Protein AF-A0A660YIK7-F1 (afdb_monomer)

Structure (mmCIF, N/CA/C/O backbone):
data_AF-A0A660YIK7-F1
#
_entry.id   AF-A0A660YIK7-F1
#
loop_
_atom_site.group_PDB
_atom_site.id
_atom_site.type_symbol
_atom_site.label_atom_id
_atom_site.label_alt_id
_atom_site.label_comp_id
_atom_site.label_asym_id
_atom_site.label_entity_id
_atom_site.label_seq_id
_atom_site.pdbx_PDB_ins_code
_atom_site.Cartn_x
_atom_site.Cartn_y
_atom_site.Cartn_z
_atom_site.occupancy
_atom_site.B_iso_or_equiv
_atom_site.auth_seq_id
_atom_site.auth_comp_id
_atom_site.auth_asym_id
_atom_site.auth_atom_id
_atom_site.pdbx_PDB_model_num
ATOM 1 N N . MET A 1 1 ? 63.218 49.943 12.770 1.00 47.41 1 MET A N 1
ATOM 2 C CA . MET A 1 1 ? 61.844 50.131 12.254 1.00 47.41 1 MET A CA 1
ATOM 3 C C . MET A 1 1 ? 61.378 48.861 11.542 1.00 47.41 1 MET A C 1
ATOM 5 O O . MET A 1 1 ? 61.577 48.719 10.347 1.00 47.41 1 MET A O 1
ATOM 9 N N . LYS A 1 2 ? 60.817 47.896 12.281 1.00 47.59 2 LYS A N 1
ATOM 10 C CA . LYS A 1 2 ? 60.154 46.700 11.730 1.00 47.59 2 LYS A CA 1
ATOM 11 C C . LYS A 1 2 ? 58.651 46.887 11.928 1.00 47.59 2 LYS A C 1
ATOM 13 O O . LYS A 1 2 ? 58.078 46.350 12.866 1.00 47.59 2 LYS A O 1
ATOM 18 N N . TYR A 1 3 ? 58.049 47.742 11.106 1.00 42.38 3 TYR A N 1
ATOM 19 C CA . TYR A 1 3 ? 56.615 48.007 11.159 1.00 42.38 3 TYR A CA 1
ATOM 20 C C . TYR A 1 3 ? 55.883 47.091 10.165 1.00 42.38 3 TYR A C 1
ATOM 22 O O . TYR A 1 3 ? 56.062 47.179 8.956 1.00 42.38 3 TYR A O 1
ATOM 30 N N . ASN A 1 4 ? 55.080 46.193 10.737 1.00 53.59 4 ASN A N 1
ATOM 31 C CA . ASN A 1 4 ? 53.777 45.743 10.247 1.00 53.59 4 ASN A CA 1
ATOM 32 C C . ASN A 1 4 ? 53.641 45.037 8.883 1.00 53.59 4 ASN A C 1
ATOM 34 O O . ASN A 1 4 ? 52.763 45.358 8.087 1.00 53.59 4 ASN A O 1
ATOM 38 N N . ARG A 1 5 ? 54.364 43.925 8.684 1.00 48.00 5 ARG A N 1
ATOM 39 C CA . ARG A 1 5 ? 53.920 42.896 7.714 1.00 48.00 5 ARG A CA 1
ATOM 40 C C . ARG A 1 5 ? 52.595 42.224 8.116 1.00 48.00 5 ARG A C 1
ATOM 42 O O . ARG A 1 5 ? 51.839 41.825 7.238 1.00 48.00 5 ARG A O 1
ATOM 49 N N . ASN A 1 6 ? 52.275 42.174 9.412 1.00 52.97 6 ASN A N 1
ATOM 50 C CA . ASN A 1 6 ? 51.033 41.568 9.904 1.00 52.97 6 ASN A CA 1
ATOM 51 C C . ASN A 1 6 ? 49.792 42.417 9.598 1.00 52.97 6 ASN A C 1
ATOM 53 O O . ASN A 1 6 ? 48.740 41.853 9.319 1.00 52.97 6 ASN A O 1
ATOM 57 N N . LEU A 1 7 ? 49.907 43.750 9.569 1.00 58.81 7 LEU A N 1
ATOM 58 C CA . LEU A 1 7 ? 48.767 44.618 9.254 1.00 58.81 7 LEU A CA 1
ATOM 59 C C . LEU A 1 7 ? 48.337 44.475 7.788 1.00 58.81 7 LEU A C 1
ATOM 61 O O . LEU A 1 7 ? 47.150 44.348 7.511 1.00 58.81 7 LEU A O 1
ATOM 65 N N . ASN A 1 8 ? 49.301 44.393 6.865 1.00 59.84 8 ASN A N 1
ATOM 66 C CA . ASN A 1 8 ? 49.016 44.166 5.445 1.00 59.84 8 ASN A CA 1
ATOM 67 C C . ASN A 1 8 ? 48.416 42.777 5.195 1.00 59.84 8 ASN A C 1
ATOM 69 O O . ASN A 1 8 ? 47.557 42.633 4.332 1.00 59.84 8 ASN A O 1
ATOM 73 N N . TYR A 1 9 ? 48.815 41.768 5.976 1.00 59.44 9 TYR A N 1
ATOM 74 C CA . TYR A 1 9 ? 48.239 40.426 5.881 1.00 59.44 9 TYR A CA 1
ATOM 75 C C . TYR A 1 9 ? 46.804 40.382 6.418 1.00 59.44 9 TYR A C 1
ATOM 77 O O . TYR A 1 9 ? 45.925 39.818 5.778 1.00 59.44 9 TYR A O 1
ATOM 85 N N . ILE A 1 10 ? 46.536 41.042 7.549 1.00 59.78 10 ILE A N 1
ATOM 86 C CA . ILE A 1 10 ? 45.187 41.145 8.121 1.00 59.78 10 ILE A CA 1
ATOM 87 C C . ILE A 1 10 ? 44.267 41.921 7.174 1.00 59.78 10 ILE A C 1
ATOM 89 O O . ILE A 1 10 ? 43.141 41.490 6.938 1.00 59.78 10 ILE A O 1
ATOM 93 N N . MET A 1 11 ? 44.748 43.013 6.578 1.00 70.62 11 MET A N 1
ATOM 94 C CA . MET A 1 11 ? 43.965 43.818 5.640 1.00 70.62 11 MET A CA 1
ATOM 95 C C . MET A 1 11 ? 43.697 43.070 4.324 1.00 70.62 11 MET A C 1
ATOM 97 O O . MET A 1 11 ? 42.588 43.143 3.804 1.00 70.62 11 MET A O 1
ATOM 101 N N . LEU A 1 12 ? 44.662 42.285 3.829 1.00 65.88 12 LEU A N 1
ATOM 102 C CA . LEU A 1 12 ? 44.478 41.411 2.667 1.00 65.88 12 LEU A CA 1
ATOM 103 C C . LEU A 1 12 ? 43.476 40.286 2.960 1.00 65.88 12 LEU A C 1
ATOM 105 O O . LEU A 1 12 ? 42.596 40.035 2.146 1.00 65.88 12 LEU A O 1
ATOM 109 N N . VAL A 1 13 ? 43.549 39.658 4.138 1.00 65.50 13 VAL A N 1
ATOM 110 C CA . VAL A 1 13 ? 42.576 38.639 4.563 1.00 65.50 13 VAL A CA 1
ATOM 111 C C . VAL A 1 13 ? 41.176 39.242 4.679 1.00 65.50 13 VAL A C 1
ATOM 113 O O . VAL A 1 13 ? 40.230 38.630 4.202 1.00 65.50 13 VAL A O 1
ATOM 116 N N . HIS A 1 14 ? 41.028 40.454 5.224 1.00 66.38 14 HIS A N 1
ATOM 117 C CA . HIS A 1 14 ? 39.724 41.121 5.316 1.00 66.38 14 HIS A CA 1
ATOM 118 C C . HIS A 1 14 ? 39.187 41.554 3.949 1.00 66.38 14 HIS A C 1
ATOM 120 O O . HIS A 1 14 ? 37.994 41.417 3.712 1.00 66.38 14 HIS A O 1
ATOM 126 N N . LEU A 1 15 ? 40.040 42.016 3.031 1.00 68.00 15 LEU A N 1
ATOM 127 C CA . LEU A 1 15 ? 39.635 42.358 1.663 1.00 68.00 15 LEU A CA 1
ATOM 128 C C . LEU A 1 15 ? 39.242 41.119 0.851 1.00 68.00 15 LEU A C 1
ATOM 130 O O . LEU A 1 15 ? 38.261 41.172 0.116 1.00 68.00 15 LEU A O 1
ATOM 134 N N . VAL A 1 16 ? 39.943 39.995 1.025 1.00 67.19 16 VAL A N 1
ATOM 135 C CA . VAL A 1 16 ? 39.564 38.707 0.423 1.00 67.19 16 VAL A CA 1
ATOM 136 C C . VAL A 1 16 ? 38.262 38.192 1.036 1.00 67.19 16 VAL A C 1
ATOM 138 O O . VAL A 1 16 ? 37.380 37.769 0.298 1.00 67.19 16 VAL A O 1
ATOM 141 N N . LEU A 1 17 ? 38.080 38.292 2.357 1.00 54.78 17 LEU A N 1
ATOM 142 C CA . LEU A 1 17 ? 36.834 37.894 3.018 1.00 54.78 17 LEU A CA 1
ATOM 143 C C . LEU A 1 17 ? 35.654 38.771 2.570 1.00 54.78 17 LEU A C 1
ATOM 145 O O . LEU A 1 17 ? 34.579 38.250 2.300 1.00 54.78 17 LEU A O 1
ATOM 149 N N . LEU A 1 18 ? 35.858 40.085 2.435 1.00 56.94 18 LEU A N 1
ATOM 150 C CA . LEU A 1 18 ? 34.845 41.024 1.952 1.00 56.94 18 LEU A CA 1
ATOM 151 C C . LEU A 1 18 ? 34.518 40.778 0.472 1.00 56.94 18 LEU A C 1
ATOM 153 O O . LEU A 1 18 ? 33.351 40.809 0.103 1.00 56.94 18 LEU A O 1
ATOM 157 N N . ALA A 1 19 ? 35.516 40.471 -0.362 1.00 57.81 19 ALA A N 1
ATOM 158 C CA . ALA A 1 19 ? 35.311 40.082 -1.756 1.00 57.81 19 ALA A CA 1
ATOM 159 C C . ALA A 1 19 ? 34.564 38.744 -1.876 1.00 57.81 19 ALA A C 1
ATOM 161 O O . ALA A 1 19 ? 33.674 38.634 -2.712 1.00 57.81 19 ALA A O 1
ATOM 162 N N . VAL A 1 20 ? 34.841 37.766 -1.004 1.00 57.66 20 VAL A N 1
ATOM 163 C CA . VAL A 1 20 ? 34.076 36.509 -0.913 1.00 57.66 20 VAL A CA 1
ATOM 164 C C . VAL A 1 20 ? 32.634 36.792 -0.479 1.00 57.66 20 VAL A C 1
ATOM 166 O O . VAL A 1 20 ? 31.705 36.361 -1.153 1.00 57.66 20 VAL A O 1
ATOM 169 N N . ILE A 1 21 ? 32.424 37.588 0.574 1.00 56.22 21 ILE A N 1
ATOM 170 C CA . ILE A 1 21 ? 31.087 37.957 1.074 1.00 56.22 21 ILE A CA 1
ATOM 171 C C . ILE A 1 21 ? 30.283 38.717 0.008 1.00 56.22 21 ILE A C 1
ATOM 173 O O . ILE A 1 21 ? 29.110 38.417 -0.196 1.00 56.22 21 ILE A O 1
ATOM 177 N N . LEU A 1 22 ? 30.905 39.654 -0.712 1.00 49.47 22 LEU A N 1
ATOM 178 C CA . LEU A 1 22 ? 30.258 40.416 -1.782 1.00 49.47 22 LEU A CA 1
ATOM 179 C C . LEU A 1 22 ? 30.048 39.581 -3.054 1.00 49.47 22 LEU A C 1
ATOM 181 O O . LEU A 1 22 ? 29.035 39.765 -3.726 1.00 49.47 22 LEU A O 1
ATOM 185 N N . SER A 1 23 ? 30.925 38.613 -3.349 1.00 50.66 23 SER A N 1
ATOM 186 C CA . SER A 1 23 ? 30.714 37.633 -4.427 1.00 50.66 23 SER A CA 1
ATOM 187 C C . SER A 1 23 ? 29.580 36.649 -4.123 1.00 50.66 23 SER A C 1
ATOM 189 O O . SER A 1 23 ? 28.923 36.170 -5.041 1.00 50.66 23 SER A O 1
ATOM 191 N N . CYS A 1 24 ? 29.283 36.417 -2.840 1.00 45.34 24 CYS A N 1
ATOM 192 C CA . CYS A 1 24 ? 28.114 35.659 -2.398 1.00 45.34 24 CYS A CA 1
ATOM 193 C C . CYS A 1 24 ? 26.827 36.504 -2.354 1.00 45.34 24 CYS A C 1
ATOM 195 O O . CYS A 1 24 ? 25.748 35.947 -2.174 1.00 45.34 24 CYS A O 1
ATOM 197 N N . ALA A 1 25 ? 26.909 37.834 -2.488 1.00 48.44 25 ALA A N 1
ATOM 198 C CA . ALA A 1 25 ? 25.785 38.723 -2.197 1.00 48.44 25 ALA A CA 1
ATOM 199 C C . ALA A 1 25 ? 24.921 39.121 -3.405 1.00 48.44 25 ALA A C 1
ATOM 201 O O . ALA A 1 25 ? 23.899 39.763 -3.190 1.00 48.44 25 ALA A O 1
ATOM 202 N N . LYS A 1 26 ? 25.257 38.767 -4.654 1.00 52.22 26 LYS A N 1
ATOM 203 C CA . LYS A 1 26 ? 24.391 39.067 -5.817 1.00 52.22 26 LYS A CA 1
ATOM 204 C C . LYS A 1 26 ? 24.684 38.174 -7.031 1.00 52.22 26 LYS A C 1
ATOM 206 O O . LYS A 1 26 ? 25.294 38.614 -7.991 1.00 52.22 26 LYS A O 1
ATOM 211 N N . TYR A 1 27 ? 24.218 36.931 -6.974 1.00 39.44 27 TYR A N 1
ATOM 212 C CA . TYR A 1 27 ? 23.864 36.047 -8.099 1.00 39.44 27 TYR A CA 1
ATOM 213 C C . TYR A 1 27 ? 22.902 35.018 -7.470 1.00 39.44 27 TYR A C 1
ATOM 215 O O . TYR A 1 27 ? 23.254 34.365 -6.497 1.00 39.44 27 TYR A O 1
ATOM 223 N N . GLY A 1 28 ? 21.610 34.993 -7.798 1.00 46.84 28 GLY A N 1
ATOM 224 C CA . GLY A 1 28 ? 21.151 34.469 -9.079 1.00 46.84 28 GLY A CA 1
ATOM 225 C C . GLY A 1 28 ? 21.366 32.955 -9.095 1.00 46.84 28 GLY A C 1
ATOM 226 O O . GLY A 1 28 ? 22.386 32.516 -9.603 1.00 46.84 28 GLY A O 1
ATOM 227 N N . GLY A 1 29 ? 20.446 32.206 -8.472 1.00 45.66 29 GLY A N 1
ATOM 228 C CA . GLY A 1 29 ? 20.291 30.753 -8.608 1.00 45.66 29 GLY A CA 1
ATOM 229 C C . GLY A 1 29 ? 21.537 29.897 -8.367 1.00 45.66 29 GLY A C 1
ATOM 230 O O . GLY A 1 29 ? 22.209 29.516 -9.314 1.00 45.66 29 GLY A O 1
ATOM 231 N N . LYS A 1 30 ? 21.792 29.517 -7.112 1.00 33.28 30 LYS A N 1
ATOM 232 C CA . LYS A 1 30 ? 22.404 28.223 -6.762 1.00 33.28 30 LYS A CA 1
ATOM 233 C C . LYS A 1 30 ? 21.937 27.830 -5.365 1.00 33.28 30 LYS A C 1
ATOM 235 O O . LYS A 1 30 ? 22.265 28.498 -4.384 1.00 33.28 30 LYS A O 1
ATOM 240 N N . MET A 1 31 ? 21.130 26.772 -5.290 1.00 30.61 31 MET A N 1
ATOM 241 C CA . MET A 1 31 ? 20.656 26.215 -4.029 1.00 30.61 31 MET A CA 1
ATOM 242 C C . MET A 1 31 ? 21.837 25.627 -3.258 1.00 30.61 31 MET A C 1
ATOM 244 O O . MET A 1 31 ? 22.387 24.585 -3.600 1.00 30.61 31 MET A O 1
ATOM 248 N N . TYR A 1 32 ? 22.223 26.302 -2.182 1.00 29.08 32 TYR A N 1
ATOM 249 C CA . TYR A 1 32 ? 22.905 25.635 -1.089 1.00 29.08 32 TYR A CA 1
ATOM 250 C C . TYR A 1 32 ? 21.828 24.885 -0.313 1.00 29.08 32 TYR A C 1
ATOM 252 O O . TYR A 1 32 ? 20.982 25.520 0.319 1.00 29.08 32 TYR A O 1
ATOM 260 N N . TYR A 1 33 ? 21.870 23.554 -0.293 1.00 26.58 33 TYR A N 1
ATOM 261 C CA . TYR A 1 33 ? 21.217 22.822 0.787 1.00 26.58 33 TYR A CA 1
ATOM 262 C C . TYR A 1 33 ? 21.941 23.190 2.082 1.00 26.58 33 TYR A C 1
ATOM 264 O O . TYR A 1 33 ? 22.930 22.575 2.482 1.00 26.58 33 TYR A O 1
ATOM 272 N N . ARG A 1 34 ? 21.473 24.247 2.744 1.00 25.23 34 ARG A N 1
ATOM 273 C CA . ARG A 1 34 ? 21.781 24.481 4.146 1.00 25.23 34 ARG A CA 1
ATOM 274 C C . ARG A 1 34 ? 20.913 23.492 4.911 1.00 25.23 34 ARG A C 1
ATOM 276 O O . ARG A 1 34 ? 19.756 23.773 5.208 1.00 25.23 34 ARG A O 1
ATOM 283 N N . LEU A 1 35 ? 21.464 22.317 5.210 1.00 25.97 35 LEU A N 1
ATOM 284 C CA . LEU A 1 35 ? 20.938 21.474 6.281 1.00 25.97 35 LEU A CA 1
ATOM 285 C C . LEU A 1 35 ? 21.098 22.271 7.577 1.00 25.97 35 LEU A C 1
ATOM 287 O O . LEU A 1 35 ? 22.130 22.221 8.246 1.00 25.97 35 LEU A O 1
ATOM 291 N N . HIS A 1 36 ? 20.100 23.094 7.892 1.00 27.09 36 HIS A N 1
ATOM 292 C CA . HIS A 1 36 ? 19.985 23.653 9.221 1.00 27.09 36 HIS A CA 1
ATOM 293 C C . HIS A 1 36 ? 19.795 22.487 10.189 1.00 27.09 36 HIS A C 1
ATOM 295 O O . HIS A 1 36 ? 18.954 21.613 9.978 1.00 27.09 36 HIS A O 1
ATOM 301 N N . LEU A 1 37 ? 20.578 22.501 11.265 1.00 33.31 37 LEU A N 1
ATOM 302 C CA . LEU A 1 37 ? 20.375 21.654 12.431 1.00 33.31 37 LEU A CA 1
ATOM 303 C C . LEU A 1 37 ? 19.073 22.116 13.115 1.00 33.31 37 LEU A C 1
ATOM 305 O O . LEU A 1 37 ? 19.104 22.877 14.075 1.00 33.31 37 LEU A O 1
ATOM 309 N N . LEU A 1 38 ? 17.918 21.773 12.541 1.00 35.41 38 LEU A N 1
ATOM 310 C CA . LEU A 1 38 ? 16.624 22.300 12.987 1.00 35.41 38 LEU A CA 1
ATOM 311 C C . LEU A 1 38 ? 16.093 21.593 14.242 1.00 35.41 38 LEU A C 1
ATOM 313 O O . LEU A 1 38 ? 15.157 22.098 14.853 1.00 35.41 38 LEU A O 1
ATOM 317 N N . TRP A 1 39 ? 16.667 20.455 14.655 1.00 47.34 39 TRP A N 1
ATOM 318 C CA . TRP A 1 39 ? 16.060 19.631 15.703 1.00 47.34 39 TRP A CA 1
ATOM 319 C C . TRP A 1 39 ? 17.088 18.892 16.566 1.00 47.34 39 TRP A C 1
ATOM 321 O O . TRP A 1 39 ? 18.003 18.248 16.062 1.00 47.34 39 TRP A O 1
ATOM 331 N N . THR A 1 40 ? 16.899 18.958 17.887 1.00 37.09 40 THR A N 1
ATOM 332 C CA . THR A 1 40 ? 17.658 18.212 18.912 1.00 37.09 40 THR A CA 1
ATOM 333 C C . THR A 1 40 ? 16.839 17.080 19.547 1.00 37.09 40 THR A C 1
ATOM 335 O O . THR A 1 40 ? 17.211 16.563 20.599 1.00 37.09 40 THR A O 1
ATOM 338 N N . ARG A 1 41 ? 15.705 16.690 18.945 1.00 43.69 41 ARG A N 1
ATOM 339 C CA . ARG A 1 41 ? 14.832 15.617 19.450 1.00 43.69 41 ARG A CA 1
ATOM 340 C C . ARG A 1 41 ? 14.569 14.568 18.372 1.00 43.69 41 ARG A C 1
ATOM 342 O O . ARG A 1 41 ? 14.387 14.916 17.210 1.00 43.69 41 ARG A O 1
ATOM 349 N N . ASN A 1 42 ? 14.555 13.302 18.787 1.00 50.31 42 ASN A N 1
ATOM 350 C CA . ASN A 1 42 ? 14.179 12.165 17.949 1.00 50.31 42 ASN A CA 1
ATOM 351 C C . ASN A 1 42 ? 12.713 12.308 17.512 1.00 50.31 42 ASN A C 1
ATOM 353 O O . ASN A 1 42 ? 11.847 12.554 18.351 1.00 50.31 42 ASN A O 1
ATOM 357 N N . PHE A 1 43 ? 12.449 12.136 16.220 1.00 56.28 43 PHE A N 1
ATOM 358 C CA . PHE A 1 43 ? 11.112 11.991 15.646 1.00 56.28 43 PHE A CA 1
ATOM 359 C C . PHE A 1 43 ? 10.986 10.574 15.080 1.00 56.28 43 PHE A C 1
ATOM 361 O O . PHE A 1 43 ? 11.943 10.062 14.501 1.00 56.28 43 PHE A O 1
ATOM 368 N N . ASP A 1 44 ? 9.818 9.950 15.235 1.00 52.19 44 ASP A N 1
ATOM 369 C CA . ASP A 1 44 ? 9.611 8.572 14.761 1.00 52.19 44 ASP A CA 1
ATOM 370 C C . ASP A 1 44 ? 8.905 8.522 13.403 1.00 52.19 44 ASP A C 1
ATOM 372 O O . ASP A 1 44 ? 9.157 7.613 12.614 1.00 52.19 44 ASP A O 1
ATOM 376 N N . ILE A 1 45 ? 7.983 9.457 13.128 1.00 56.59 45 ILE A N 1
ATOM 377 C CA . ILE A 1 45 ? 7.119 9.399 11.941 1.00 56.59 45 ILE A CA 1
ATOM 378 C C . ILE A 1 45 ? 6.821 10.811 11.436 1.00 56.59 45 ILE A C 1
ATOM 380 O O . ILE A 1 45 ? 6.241 11.627 12.155 1.00 56.59 45 ILE A O 1
ATOM 384 N N . THR A 1 46 ? 7.162 11.059 10.174 1.00 58.81 46 THR A N 1
ATOM 385 C CA . THR A 1 46 ? 6.679 12.193 9.381 1.00 58.81 46 THR A CA 1
ATOM 386 C C . THR A 1 46 ? 5.716 11.668 8.325 1.00 58.81 46 THR A C 1
ATOM 388 O O . THR A 1 46 ? 6.096 10.794 7.545 1.00 58.81 46 THR A O 1
ATOM 391 N N . GLN A 1 47 ? 4.483 12.167 8.300 1.00 65.25 47 GLN A N 1
ATOM 392 C CA . GLN A 1 47 ? 3.556 11.920 7.194 1.00 65.25 47 GLN A CA 1
ATOM 393 C C . GLN A 1 47 ? 3.439 13.193 6.370 1.00 65.25 47 GLN A C 1
ATOM 395 O O . GLN A 1 47 ? 3.283 14.273 6.935 1.00 65.25 47 GLN A O 1
ATOM 400 N N . ILE A 1 48 ? 3.533 13.040 5.056 1.00 62.91 48 ILE A N 1
ATOM 401 C CA . ILE A 1 48 ? 3.186 14.079 4.096 1.00 62.91 48 ILE A CA 1
ATOM 402 C C . ILE A 1 48 ? 1.743 13.795 3.691 1.00 62.91 48 ILE A C 1
ATOM 404 O O . ILE A 1 48 ? 1.424 12.662 3.317 1.00 62.91 48 ILE A O 1
ATOM 408 N N . ALA A 1 49 ? 0.864 14.769 3.867 1.00 65.75 49 ALA A N 1
ATOM 409 C CA . ALA A 1 49 ? -0.528 14.650 3.481 1.00 65.75 49 ALA A CA 1
ATOM 410 C C . ALA A 1 49 ? -1.071 16.031 3.143 1.00 65.75 49 ALA A C 1
ATOM 412 O O . ALA A 1 49 ? -0.945 16.934 3.960 1.00 65.75 49 ALA A O 1
ATOM 413 N N . ASP A 1 50 ? -1.739 16.143 2.002 1.00 65.06 50 ASP A N 1
ATOM 414 C CA . ASP A 1 50 ? -2.632 17.255 1.701 1.00 65.06 50 ASP A CA 1
ATOM 415 C C . ASP A 1 50 ? -3.906 17.127 2.567 1.00 65.06 50 ASP A C 1
ATOM 417 O O . ASP A 1 50 ? -4.839 16.357 2.292 1.00 65.06 50 ASP A O 1
ATOM 421 N N . LEU A 1 51 ? -3.897 17.812 3.711 1.00 64.38 51 LEU A N 1
ATOM 422 C CA . LEU A 1 51 ? -4.944 17.793 4.731 1.00 64.38 51 LEU A CA 1
ATOM 423 C C . LEU A 1 51 ? -6.205 18.522 4.265 1.00 64.38 51 LEU A C 1
ATOM 425 O O . LEU A 1 51 ? -7.307 18.195 4.722 1.00 64.38 51 LEU A O 1
ATOM 429 N N . ASN A 1 52 ? -6.049 19.527 3.407 1.00 61.75 52 ASN A N 1
ATOM 430 C CA . ASN A 1 52 ? -7.099 20.476 3.048 1.00 61.75 52 ASN A CA 1
ATOM 431 C C . ASN A 1 52 ? -7.595 20.304 1.594 1.00 61.75 52 ASN A C 1
ATOM 433 O O . ASN A 1 52 ? -8.615 20.890 1.223 1.00 61.75 52 ASN A O 1
ATOM 437 N N . ASN A 1 53 ? -6.952 19.417 0.833 1.00 63.94 53 ASN A N 1
ATOM 438 C CA . ASN A 1 53 ? -7.203 19.127 -0.571 1.00 63.94 53 ASN A CA 1
ATOM 439 C C . ASN A 1 53 ? -6.967 20.342 -1.498 1.00 63.94 53 ASN A C 1
ATOM 441 O O . ASN A 1 53 ? -7.693 20.507 -2.486 1.00 63.94 53 ASN A O 1
ATOM 445 N N . ASP A 1 54 ? -6.006 21.209 -1.172 1.00 69.94 54 ASP A N 1
ATOM 446 C CA . ASP A 1 54 ? -5.584 22.363 -1.978 1.00 69.94 54 ASP A CA 1
ATOM 447 C C . ASP A 1 54 ? -4.378 22.061 -2.881 1.00 69.94 54 ASP A C 1
ATOM 449 O O . ASP A 1 54 ? -3.955 22.927 -3.646 1.00 69.94 54 ASP A O 1
ATOM 453 N N . SER A 1 55 ? -3.913 20.806 -2.886 1.00 68.50 55 SER A N 1
ATOM 454 C CA . SER A 1 55 ? -2.722 20.314 -3.590 1.00 68.50 55 SER A CA 1
ATOM 455 C C . SER A 1 55 ? -1.381 20.759 -2.995 1.00 68.50 55 SER A C 1
ATOM 457 O O . SER A 1 55 ? -0.346 20.449 -3.586 1.00 68.50 55 SER A O 1
ATOM 459 N N . ASN A 1 56 ? -1.371 21.428 -1.839 1.00 62.34 56 ASN A N 1
ATOM 460 C CA . ASN A 1 56 ? -0.175 21.664 -1.043 1.00 62.34 56 ASN A CA 1
ATOM 461 C C . ASN A 1 56 ? -0.076 20.610 0.053 1.00 62.34 56 ASN A C 1
ATOM 463 O O . ASN A 1 56 ? -0.956 20.431 0.890 1.00 62.34 56 ASN A O 1
ATOM 467 N N . ASP A 1 57 ? 1.050 19.917 0.065 1.00 66.25 57 ASP A N 1
ATOM 468 C CA . ASP A 1 57 ? 1.310 18.913 1.074 1.00 66.25 57 ASP A CA 1
ATOM 469 C C . ASP A 1 57 ? 1.669 19.555 2.419 1.00 66.25 57 ASP A C 1
ATOM 471 O O . ASP A 1 57 ? 2.580 20.384 2.514 1.00 66.25 57 ASP A O 1
ATOM 475 N N . GLU A 1 58 ? 1.038 19.103 3.501 1.00 71.00 58 GLU A N 1
ATOM 476 C CA . GLU A 1 58 ? 1.471 19.450 4.848 1.00 71.00 58 GLU A CA 1
ATOM 477 C C . GLU A 1 58 ? 2.225 18.304 5.514 1.00 71.00 58 GLU A C 1
ATOM 479 O O . GLU A 1 58 ? 2.013 17.116 5.252 1.00 71.00 58 GLU A O 1
ATOM 484 N N . ILE A 1 59 ? 3.141 18.671 6.412 1.00 66.69 59 ILE A N 1
ATOM 485 C CA . ILE A 1 59 ? 3.901 17.697 7.191 1.00 66.69 59 ILE A CA 1
ATOM 486 C C . ILE A 1 59 ? 3.279 17.545 8.570 1.00 66.69 59 ILE A C 1
ATOM 488 O O . ILE A 1 59 ? 3.228 18.491 9.356 1.00 66.69 59 ILE A O 1
ATOM 492 N N . LEU A 1 60 ? 2.898 16.310 8.879 1.00 65.31 60 LEU A N 1
ATOM 493 C CA . LEU A 1 60 ? 2.544 15.841 10.211 1.00 65.31 60 LEU A CA 1
ATOM 494 C C . LEU A 1 60 ? 3.785 15.249 10.876 1.00 65.31 60 LEU A C 1
ATOM 496 O O . LEU A 1 60 ? 4.266 14.189 10.468 1.00 65.31 60 LEU A O 1
ATOM 500 N N . ILE A 1 61 ? 4.286 15.900 11.923 1.00 66.25 61 ILE A N 1
ATOM 501 C CA . ILE A 1 61 ? 5.443 15.421 12.691 1.00 66.25 61 ILE A CA 1
ATOM 502 C C . ILE A 1 61 ? 4.950 14.820 14.000 1.00 66.25 61 ILE A C 1
ATOM 504 O O . ILE A 1 61 ? 4.475 15.550 14.865 1.00 66.25 61 ILE A O 1
ATOM 508 N N . SER A 1 62 ? 5.080 13.502 14.162 1.00 66.75 62 SER A N 1
ATOM 509 C CA . SER A 1 62 ? 4.755 12.829 15.420 1.00 66.75 62 SER A CA 1
ATOM 510 C C . SER A 1 62 ? 5.966 12.805 16.350 1.00 66.75 62 SER A C 1
ATOM 512 O O . SER A 1 62 ? 6.994 12.205 16.031 1.00 66.75 62 SER A O 1
ATOM 514 N N . HIS A 1 63 ? 5.800 13.376 17.543 1.00 68.44 63 HIS A N 1
ATOM 515 C CA . HIS A 1 63 ? 6.730 13.266 18.667 1.00 68.44 63 HIS A CA 1
ATOM 516 C C . HIS A 1 63 ? 6.173 12.262 19.676 1.00 68.44 63 HIS A C 1
ATOM 518 O O . HIS A 1 63 ? 5.357 12.637 20.532 1.00 68.44 63 HIS A O 1
ATOM 524 N N . PRO A 1 64 ? 6.546 10.978 19.583 1.00 62.56 64 PRO A N 1
ATOM 525 C CA . PRO A 1 64 ? 6.178 10.026 20.610 1.00 62.56 64 PRO A CA 1
ATOM 526 C C . PRO A 1 64 ? 6.992 10.301 21.873 1.00 62.56 64 PRO A C 1
ATOM 528 O O . PRO A 1 64 ? 8.220 10.315 21.871 1.00 62.56 64 PRO A O 1
ATOM 531 N N . GLY A 1 65 ? 6.286 10.518 22.972 1.00 62.69 65 GLY A N 1
ATOM 532 C CA . GLY A 1 65 ? 6.794 10.277 24.313 1.00 62.69 65 GLY A CA 1
ATOM 533 C C . GLY A 1 65 ? 6.197 8.980 24.849 1.00 62.69 65 GLY A C 1
ATOM 534 O O . GLY A 1 65 ? 5.144 8.539 24.391 1.00 62.69 65 GLY A O 1
ATOM 535 N N . ASP A 1 66 ? 6.808 8.404 25.884 1.00 60.69 66 ASP A N 1
ATOM 536 C CA . ASP A 1 66 ? 6.305 7.189 26.551 1.00 60.69 66 ASP A CA 1
ATOM 537 C C . ASP A 1 66 ? 4.830 7.288 26.994 1.00 60.69 66 ASP A C 1
ATOM 539 O O . ASP A 1 66 ? 4.172 6.272 27.238 1.00 60.69 66 ASP A O 1
ATOM 543 N N . GLN A 1 67 ? 4.321 8.516 27.143 1.00 65.44 67 GLN A N 1
ATOM 544 C CA . GLN A 1 67 ? 2.980 8.835 27.628 1.00 65.44 67 GLN A CA 1
ATOM 545 C C . GLN A 1 67 ? 2.364 10.071 26.951 1.00 65.44 67 GLN A C 1
ATOM 547 O O . GLN A 1 67 ? 1.358 10.593 27.418 1.00 65.44 67 GLN A O 1
ATOM 552 N N . SER A 1 68 ? 2.933 10.575 25.859 1.00 65.88 68 SER A N 1
ATOM 553 C CA . SER A 1 68 ? 2.379 11.728 25.145 1.00 65.88 68 SER A CA 1
ATOM 554 C C . SER A 1 68 ? 2.570 11.567 23.647 1.00 65.88 68 SER A C 1
ATOM 556 O O . SER A 1 68 ? 3.518 10.940 23.189 1.00 65.88 68 SER A O 1
ATOM 558 N N . CYS A 1 69 ? 1.656 12.133 22.872 1.00 70.88 69 CYS A N 1
ATOM 559 C CA . CYS A 1 69 ? 1.807 12.269 21.435 1.00 70.88 69 CYS A CA 1
ATOM 560 C C . CYS A 1 69 ? 1.570 13.738 21.100 1.00 70.88 69 CYS A C 1
ATOM 562 O O . CYS A 1 69 ? 0.515 14.295 21.414 1.00 70.88 69 CYS A O 1
ATOM 564 N N . GLN A 1 70 ? 2.578 14.378 20.519 1.00 73.00 70 GLN A N 1
ATOM 565 C CA . GLN A 1 70 ? 2.429 15.695 19.917 1.00 73.00 70 GLN A CA 1
ATOM 566 C C . GLN A 1 70 ? 2.518 15.539 18.405 1.00 73.00 70 GLN A C 1
ATOM 568 O O . GLN A 1 70 ? 3.425 14.873 17.914 1.00 73.00 70 GLN A O 1
ATOM 573 N N . ILE A 1 71 ? 1.576 16.149 17.695 1.00 71.50 71 ILE A N 1
ATOM 574 C CA . ILE A 1 71 ? 1.588 16.276 16.247 1.00 71.50 71 ILE A CA 1
ATOM 575 C C . ILE A 1 71 ? 1.666 17.741 15.891 1.00 71.50 71 ILE A C 1
ATOM 577 O O . ILE A 1 71 ? 0.770 18.512 16.229 1.00 71.50 71 ILE A O 1
ATOM 581 N N . ASP A 1 72 ? 2.726 18.105 15.193 1.00 72.94 72 ASP A N 1
ATOM 582 C CA . ASP A 1 72 ? 2.853 19.427 14.602 1.00 72.94 72 ASP A CA 1
ATOM 583 C C . ASP A 1 72 ? 2.422 19.360 13.138 1.00 72.94 72 ASP A C 1
ATOM 585 O O . ASP A 1 72 ? 2.810 18.430 12.430 1.00 72.94 72 ASP A O 1
ATOM 589 N N . VAL A 1 73 ? 1.612 20.331 12.713 1.00 69.06 73 VAL A N 1
ATOM 590 C CA . VAL A 1 73 ? 1.226 20.553 11.315 1.00 69.06 73 VAL A CA 1
ATOM 591 C C . VAL A 1 73 ? 2.001 21.755 10.799 1.00 69.06 73 VAL A C 1
ATOM 593 O O . VAL A 1 73 ? 1.895 22.861 11.347 1.00 69.06 73 VAL A O 1
ATOM 596 N N . MET A 1 74 ? 2.786 21.526 9.754 1.00 70.94 74 MET A N 1
ATOM 597 C CA . MET A 1 74 ? 3.635 22.530 9.126 1.00 70.94 74 MET A CA 1
ATOM 598 C C . MET A 1 74 ? 3.311 22.636 7.641 1.00 70.94 74 MET A C 1
ATOM 600 O O . MET A 1 74 ? 3.203 21.613 6.965 1.00 70.94 74 MET A O 1
ATOM 604 N N . ASP A 1 75 ? 3.235 23.870 7.145 1.00 67.56 75 ASP A N 1
ATOM 605 C CA . ASP A 1 75 ? 3.261 24.128 5.710 1.00 67.56 75 ASP A CA 1
ATOM 606 C C . ASP A 1 75 ? 4.581 23.646 5.115 1.00 67.56 75 ASP A C 1
ATOM 608 O O . ASP A 1 75 ? 5.656 24.033 5.598 1.00 67.56 75 ASP A O 1
ATOM 612 N N . TRP A 1 76 ? 4.535 22.828 4.069 1.00 64.44 76 TRP A N 1
ATOM 613 C CA . TRP A 1 76 ? 5.771 22.403 3.438 1.00 64.44 76 TRP A CA 1
ATOM 614 C C . TRP A 1 76 ? 6.484 23.541 2.702 1.00 64.44 76 TRP A C 1
ATOM 616 O O . TRP A 1 76 ? 7.711 23.632 2.803 1.00 64.44 76 TRP A O 1
ATOM 626 N N . GLU A 1 77 ? 5.767 24.405 1.991 1.00 63.72 77 GLU A N 1
ATOM 627 C CA . GLU A 1 77 ? 6.349 25.467 1.168 1.00 63.72 77 GLU A CA 1
ATOM 628 C C . GLU A 1 77 ? 6.819 26.641 2.038 1.00 63.72 77 GLU A C 1
ATOM 630 O O . GLU A 1 77 ? 7.985 27.040 2.001 1.00 63.72 77 GLU A O 1
ATOM 635 N N . LEU A 1 78 ? 5.942 27.130 2.913 1.00 67.31 78 LEU A N 1
ATOM 636 C CA . LEU A 1 78 ? 6.181 28.270 3.796 1.00 67.31 78 LEU A CA 1
ATOM 637 C C . LEU A 1 78 ? 7.048 27.918 5.009 1.00 67.31 78 LEU A C 1
ATOM 639 O O . LEU A 1 78 ? 7.433 28.819 5.760 1.00 67.31 78 LEU A O 1
ATOM 643 N N . LYS A 1 79 ? 7.310 26.624 5.261 1.00 64.44 79 LYS A N 1
ATOM 644 C CA . LYS A 1 79 ? 8.019 26.111 6.454 1.00 64.44 79 LYS A CA 1
ATOM 645 C C . LYS A 1 79 ? 7.484 26.706 7.764 1.00 64.44 79 LYS A C 1
ATOM 647 O O . LYS A 1 79 ? 8.232 26.909 8.722 1.00 64.44 79 LYS A O 1
ATOM 652 N N . THR A 1 80 ? 6.193 27.029 7.796 1.00 66.56 80 THR A N 1
ATOM 653 C CA . THR A 1 80 ? 5.554 27.729 8.911 1.00 66.56 80 THR A CA 1
ATOM 654 C C . THR A 1 80 ? 4.653 26.762 9.665 1.00 66.56 80 THR A C 1
ATOM 656 O O . THR A 1 80 ? 3.861 26.033 9.070 1.00 66.56 80 THR A O 1
ATOM 659 N N . PHE A 1 81 ? 4.790 26.729 10.993 1.00 64.25 81 PHE A N 1
ATOM 660 C CA . PHE A 1 81 ? 3.910 25.937 11.847 1.00 64.25 81 PHE A CA 1
ATOM 661 C C . PHE A 1 81 ? 2.530 26.569 11.880 1.00 64.25 81 PHE A C 1
ATOM 663 O O . PHE A 1 81 ? 2.363 27.694 12.352 1.00 64.25 81 PHE A O 1
ATOM 670 N N . TYR A 1 82 ? 1.536 25.811 11.440 1.00 65.62 82 TYR A N 1
ATOM 671 C CA . TYR A 1 82 ? 0.152 26.230 11.555 1.00 65.62 82 TYR A CA 1
ATOM 672 C C . TYR A 1 82 ? -0.393 25.940 12.943 1.00 65.62 82 TYR A C 1
ATOM 674 O O . TYR A 1 82 ? -1.079 26.773 13.541 1.00 65.62 82 TYR A O 1
ATOM 682 N N . LYS A 1 83 ? -0.123 24.731 13.454 1.00 69.62 83 LYS A N 1
ATOM 683 C CA . LYS A 1 83 ? -0.778 24.235 14.665 1.00 69.62 83 LYS A CA 1
ATOM 684 C C . LYS A 1 83 ? -0.037 23.050 15.273 1.00 69.62 83 LYS A C 1
ATOM 686 O O . LYS A 1 83 ? 0.425 22.168 14.557 1.00 69.62 83 LYS A O 1
ATOM 691 N N . SER A 1 84 ? -0.007 22.998 16.601 1.00 67.75 84 SER A N 1
ATOM 692 C CA . SER A 1 84 ? 0.461 21.839 17.365 1.00 67.75 84 SER A CA 1
ATOM 693 C C . SER A 1 84 ? -0.704 21.215 18.121 1.00 67.75 84 SER A C 1
ATOM 695 O O . SER A 1 84 ? -1.430 21.888 18.859 1.00 67.75 84 SER A O 1
ATOM 697 N N . PHE A 1 85 ? -0.865 19.911 17.961 1.00 70.19 85 PHE A N 1
ATOM 698 C CA . PHE A 1 85 ? -1.866 19.095 18.623 1.00 70.19 85 PHE A CA 1
ATOM 699 C C . PHE A 1 85 ? -1.159 18.204 19.629 1.00 70.19 85 PHE A C 1
ATOM 701 O O . PHE A 1 85 ? -0.391 17.328 19.250 1.00 70.19 85 PHE A O 1
ATOM 708 N N . ARG A 1 86 ? -1.408 18.403 20.922 1.00 69.25 86 ARG A N 1
ATOM 709 C CA . ARG A 1 86 ? -0.797 17.583 21.968 1.00 69.25 86 ARG A CA 1
ATOM 710 C C . ARG A 1 86 ? -1.856 16.818 22.739 1.00 69.25 86 ARG A C 1
ATOM 712 O O . ARG A 1 86 ? -2.817 17.398 23.244 1.00 69.25 86 ARG A O 1
ATOM 719 N N . ILE A 1 87 ? -1.640 15.516 22.863 1.00 67.81 87 ILE A N 1
ATOM 720 C CA . ILE A 1 87 ? -2.405 14.649 23.742 1.00 67.81 87 ILE A CA 1
ATOM 721 C C . ILE A 1 87 ? -1.460 13.988 24.745 1.00 67.81 87 ILE A C 1
ATOM 723 O O . ILE A 1 87 ? -0.465 13.362 24.383 1.00 67.81 87 ILE A O 1
ATOM 727 N N . ASP A 1 88 ? -1.767 14.170 26.024 1.00 67.25 88 ASP A N 1
ATOM 728 C CA . ASP A 1 88 ? -1.027 13.583 27.133 1.00 67.25 88 ASP A CA 1
ATOM 729 C C . ASP A 1 88 ? -1.867 12.457 27.742 1.00 67.25 88 ASP A C 1
ATOM 731 O O . ASP A 1 88 ? -3.068 12.611 27.984 1.00 67.25 88 ASP A O 1
ATOM 735 N N . PHE A 1 89 ? -1.228 11.326 28.005 1.00 65.44 89 PHE A N 1
ATOM 736 C CA . PHE A 1 89 ? -1.812 10.176 28.672 1.00 65.44 89 PHE A CA 1
ATOM 737 C C . PHE A 1 89 ? -1.106 9.918 30.000 1.00 65.44 89 PHE A C 1
ATOM 739 O O . PHE A 1 89 ? 0.038 10.287 30.213 1.00 65.44 89 PHE A O 1
ATOM 746 N N . ASP A 1 90 ? -1.801 9.259 30.917 1.00 63.94 90 ASP A N 1
ATOM 747 C CA . ASP A 1 90 ? -1.280 8.804 32.210 1.00 63.94 90 ASP A CA 1
ATOM 748 C C . ASP A 1 90 ? -0.900 7.313 32.201 1.00 63.94 90 ASP A C 1
ATOM 750 O O . ASP A 1 90 ? -0.510 6.748 33.223 1.00 63.94 90 ASP A O 1
ATOM 754 N N . TRP A 1 91 ? -1.068 6.653 31.055 1.00 64.75 91 TRP A N 1
ATOM 755 C CA . TRP A 1 91 ? -0.848 5.226 30.854 1.00 64.75 91 TRP A CA 1
ATOM 756 C C . TRP A 1 91 ? -0.196 4.991 29.490 1.00 64.75 91 TRP A C 1
ATOM 758 O O . TRP A 1 91 ? -0.207 5.861 28.620 1.00 64.75 91 TRP A O 1
ATOM 768 N N . LYS A 1 92 ? 0.341 3.788 29.282 1.00 74.75 92 LYS A N 1
ATOM 769 C CA . LYS A 1 92 ? 0.904 3.356 27.998 1.00 74.75 92 LYS A CA 1
ATOM 770 C C . LYS A 1 92 ? -0.209 3.126 26.967 1.00 74.75 92 LYS A C 1
ATOM 772 O O . LYS A 1 92 ? -0.769 2.030 26.893 1.00 74.75 92 LYS A O 1
ATOM 777 N N . TYR A 1 93 ? -0.536 4.163 26.203 1.00 78.81 93 TYR A N 1
ATOM 778 C CA . TYR A 1 93 ? -1.340 4.079 24.983 1.00 78.81 93 TYR A CA 1
ATOM 779 C C . TYR A 1 93 ? -0.418 4.220 23.778 1.00 78.81 93 TYR A C 1
ATOM 781 O O . TYR A 1 93 ? 0.524 5.007 23.814 1.00 78.81 93 TYR A O 1
ATOM 789 N N . TRP A 1 94 ? -0.716 3.503 22.698 1.00 84.50 94 TRP A N 1
ATOM 790 C CA . TRP A 1 94 ? -0.176 3.883 21.396 1.00 84.50 94 TRP A CA 1
ATOM 791 C C . TRP A 1 94 ? -1.165 4.822 20.724 1.00 84.50 94 TRP A C 1
ATOM 793 O O . TRP A 1 94 ? -2.365 4.529 20.695 1.00 84.50 94 TRP A O 1
ATOM 803 N N . VAL A 1 95 ? -0.667 5.934 20.195 1.00 82.31 95 VAL A N 1
ATOM 804 C CA . VAL A 1 95 ? -1.479 6.947 19.528 1.00 82.31 95 VAL A CA 1
ATOM 805 C C . VAL A 1 95 ? -0.875 7.284 18.186 1.00 82.31 95 VAL A C 1
ATOM 807 O O . VAL A 1 95 ? 0.290 7.655 18.105 1.00 82.31 95 VAL A O 1
ATOM 810 N N . GLY A 1 96 ? -1.698 7.174 17.152 1.00 83.94 96 GLY A N 1
ATOM 811 C CA . GLY A 1 96 ? -1.431 7.760 15.850 1.00 83.94 96 GLY A CA 1
ATOM 812 C C . GLY A 1 96 ? -2.420 8.885 15.600 1.00 83.94 96 GLY A C 1
ATOM 813 O O . GLY A 1 96 ? -3.602 8.752 15.917 1.00 83.94 96 GLY A O 1
ATOM 814 N N . ALA A 1 97 ? -1.961 9.985 15.024 1.00 83.31 97 ALA A N 1
ATOM 815 C CA . ALA A 1 97 ? -2.868 10.936 14.404 1.00 83.31 97 ALA A CA 1
ATOM 816 C C . ALA A 1 97 ? -3.109 10.589 12.948 1.00 83.31 97 ALA A C 1
ATOM 818 O O . ALA A 1 97 ? -2.317 9.893 12.315 1.00 83.31 97 ALA A O 1
ATOM 819 N N . PHE A 1 98 ? -4.212 11.107 12.433 1.00 85.69 98 PHE A N 1
ATOM 820 C CA . PHE A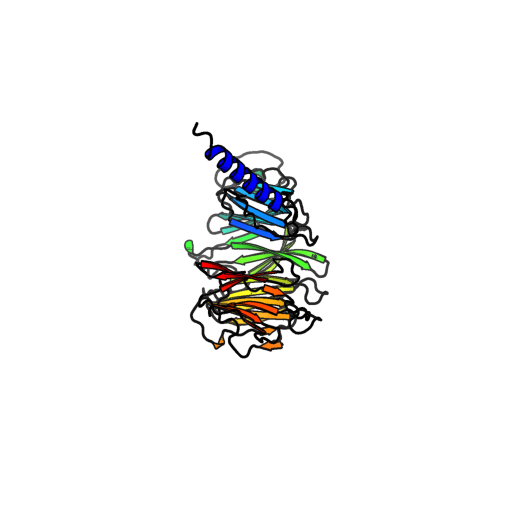 1 98 ? -4.456 11.163 11.009 1.00 85.69 98 PHE A CA 1
ATOM 821 C C . PHE A 1 98 ? -5.266 12.419 10.667 1.00 85.69 98 PHE A C 1
ATOM 823 O O . PHE A 1 98 ? -5.964 12.957 11.541 1.00 85.69 98 PHE A O 1
ATOM 830 N N . PRO A 1 99 ? -5.180 12.884 9.411 1.00 81.00 99 PRO A N 1
ATOM 831 C CA . PRO A 1 99 ? -5.873 14.080 8.950 1.00 81.00 99 PRO A CA 1
ATOM 832 C C . PRO A 1 99 ? -7.381 14.059 9.259 1.00 81.00 99 PRO A C 1
ATOM 834 O O . PRO A 1 99 ? -8.011 12.999 9.352 1.00 81.00 99 PRO A O 1
ATOM 837 N N . ALA A 1 100 ? -7.981 15.232 9.441 1.00 80.62 100 ALA A N 1
ATOM 838 C CA . ALA A 1 100 ? -9.432 15.391 9.538 1.00 80.62 100 ALA A CA 1
ATOM 839 C C . ALA A 1 100 ? -10.010 16.010 8.256 1.00 80.62 100 ALA A C 1
ATOM 841 O O . ALA A 1 100 ? -9.314 16.130 7.257 1.00 80.62 100 ALA A O 1
ATOM 842 N N . GLU A 1 101 ? -11.308 16.338 8.252 1.00 71.19 101 GLU A N 1
ATOM 843 C CA . GLU A 1 101 ? -11.928 17.034 7.111 1.00 71.19 101 GLU A CA 1
ATOM 844 C C . GLU A 1 101 ? -11.485 18.502 7.014 1.00 71.19 101 GLU A C 1
ATOM 846 O O . GLU A 1 101 ? -11.474 19.045 5.917 1.00 71.19 101 GLU A O 1
ATOM 851 N N . ASN A 1 102 ? -11.114 19.129 8.139 1.00 71.31 102 ASN A N 1
ATOM 852 C CA . ASN A 1 102 ? -10.656 20.516 8.169 1.00 71.31 102 ASN A CA 1
ATOM 853 C C . ASN A 1 102 ? -9.158 20.583 8.461 1.00 71.31 102 ASN A C 1
ATOM 855 O O . ASN A 1 102 ? -8.680 19.891 9.366 1.00 71.31 102 ASN A O 1
ATOM 859 N N . PHE A 1 103 ? -8.479 21.500 7.774 1.00 65.50 103 PHE A N 1
ATOM 860 C CA . PHE A 1 103 ? -7.047 21.766 7.887 1.00 65.50 103 PHE A CA 1
ATOM 861 C C . PHE A 1 103 ? -6.550 21.962 9.325 1.00 65.50 103 PHE A C 1
ATOM 863 O O . PHE A 1 103 ? -5.508 21.468 9.745 1.00 65.50 103 PHE A O 1
ATOM 870 N N . ASP A 1 104 ? -7.337 22.670 10.128 1.00 67.88 104 ASP A N 1
ATOM 871 C CA . ASP A 1 104 ? -6.970 23.046 11.482 1.00 67.88 104 ASP A CA 1
ATOM 872 C C . ASP A 1 104 ? -7.349 21.971 12.514 1.00 67.88 104 ASP A C 1
ATOM 874 O O . ASP A 1 104 ? -7.450 22.244 13.718 1.00 67.88 104 ASP A O 1
ATOM 878 N N . SER A 1 105 ? -7.570 20.737 12.069 1.00 73.25 105 SER A N 1
ATOM 879 C CA . SER A 1 105 ? -8.079 19.671 12.911 1.00 73.25 105 SER A CA 1
ATOM 880 C C . SER A 1 105 ? -7.433 18.323 12.597 1.00 73.25 105 SER A C 1
ATOM 882 O O . SER A 1 105 ? -7.037 18.035 11.474 1.00 73.25 105 SER A O 1
ATOM 884 N N . VAL A 1 106 ? -7.317 17.479 13.622 1.00 79.19 106 VAL A N 1
ATOM 885 C CA . VAL A 1 106 ? -6.712 16.150 13.519 1.00 79.19 106 VAL A CA 1
ATOM 886 C C . VAL A 1 106 ? -7.582 15.145 14.262 1.00 79.19 106 VAL A C 1
ATOM 888 O O . VAL A 1 106 ? -8.189 15.469 15.287 1.00 79.19 106 VAL A O 1
ATOM 891 N N . ASN A 1 107 ? -7.657 13.923 13.745 1.00 85.00 107 ASN A N 1
ATOM 892 C CA . ASN A 1 107 ? -8.233 12.798 14.467 1.00 85.00 107 ASN A CA 1
ATOM 893 C C . ASN A 1 107 ? -7.121 12.015 15.168 1.00 85.00 107 ASN A C 1
ATOM 895 O O . ASN A 1 107 ? -6.002 11.928 14.665 1.00 85.00 107 ASN A O 1
ATOM 899 N N . PHE A 1 108 ? -7.449 11.354 16.277 1.00 85.69 108 PHE A N 1
ATOM 900 C CA . PHE A 1 108 ? -6.520 10.434 16.935 1.00 85.69 108 PHE A CA 1
ATOM 901 C C . PHE A 1 108 ? -7.048 9.007 16.903 1.00 85.69 108 PHE A C 1
ATOM 903 O O . PHE A 1 108 ? -8.166 8.728 17.341 1.00 85.69 108 PHE A O 1
ATOM 910 N N . LEU A 1 109 ? -6.212 8.086 16.440 1.00 89.69 109 LEU A N 1
ATOM 911 C CA . LEU A 1 109 ? -6.359 6.659 16.643 1.00 89.69 109 LEU A CA 1
ATOM 912 C C . LEU A 1 109 ? -5.596 6.257 17.905 1.00 89.69 109 LEU A C 1
ATOM 914 O O . LEU A 1 109 ? -4.370 6.202 17.918 1.00 89.69 109 LEU A O 1
ATOM 918 N N . VAL A 1 110 ? -6.335 5.944 18.963 1.00 88.25 110 VAL A N 1
ATOM 919 C CA . VAL A 1 110 ? -5.781 5.509 20.247 1.00 88.25 110 VAL A CA 1
ATOM 920 C C . VAL A 1 110 ? -5.944 4.006 20.380 1.00 88.25 110 VAL A C 1
ATOM 922 O O . VAL A 1 110 ? -7.036 3.477 20.160 1.00 88.25 110 VAL A O 1
ATOM 925 N N . SER A 1 111 ? -4.880 3.318 20.788 1.00 90.00 111 SER A N 1
ATOM 926 C CA . SER A 1 111 ? -4.921 1.896 21.103 1.00 90.00 111 SER A CA 1
ATOM 927 C C . SER A 1 111 ? -4.353 1.574 22.478 1.00 90.00 111 SER A C 1
ATOM 929 O O . SER A 1 111 ? -3.424 2.224 22.962 1.00 90.00 111 SER A O 1
ATOM 931 N N . TYR A 1 112 ? -4.935 0.567 23.122 1.00 88.31 112 TYR A N 1
ATOM 932 C CA . TYR A 1 112 ? -4.467 0.048 24.404 1.00 88.31 112 TYR A CA 1
ATOM 933 C C . TYR A 1 112 ? -4.795 -1.430 24.557 1.00 88.31 112 TYR A C 1
ATOM 935 O O . TYR A 1 112 ? -5.734 -1.955 23.956 1.00 88.31 112 TYR A O 1
ATOM 943 N N . ARG A 1 113 ? -4.024 -2.104 25.409 1.00 87.88 113 ARG A N 1
ATOM 944 C CA . ARG A 1 113 ? -4.215 -3.513 25.752 1.00 87.88 113 ARG A CA 1
ATOM 945 C C . ARG A 1 113 ? -4.780 -3.633 27.161 1.00 87.88 113 ARG A C 1
ATOM 947 O O . ARG A 1 113 ? -4.320 -2.961 28.080 1.00 87.88 113 ARG A O 1
ATOM 954 N N . ARG A 1 114 ? -5.756 -4.521 27.345 1.00 87.44 114 ARG A N 1
ATOM 955 C CA . ARG A 1 114 ? -6.243 -4.936 28.666 1.00 87.44 114 ARG A CA 1
ATOM 956 C C . ARG A 1 114 ? -6.559 -6.421 28.629 1.00 87.44 114 ARG A C 1
ATOM 958 O O . ARG A 1 114 ? -7.430 -6.851 27.872 1.00 87.44 114 ARG A O 1
ATOM 965 N N . ASN A 1 115 ? -5.886 -7.191 29.479 1.00 89.44 115 ASN A N 1
ATOM 966 C CA . ASN A 1 115 ? -5.961 -8.651 29.480 1.00 89.44 115 ASN A CA 1
ATOM 967 C C . ASN A 1 115 ? -5.655 -9.197 28.066 1.00 89.44 115 ASN A C 1
ATOM 969 O O . ASN A 1 115 ? -4.761 -8.715 27.375 1.00 89.44 115 ASN A O 1
ATOM 973 N N . ASN A 1 116 ? -6.466 -10.145 27.601 1.00 92.88 116 ASN A N 1
ATOM 974 C CA . ASN A 1 116 ? -6.384 -10.766 26.282 1.00 92.88 116 ASN A CA 1
ATOM 975 C C . ASN A 1 116 ? -7.051 -9.932 25.170 1.00 92.88 116 ASN A C 1
ATOM 977 O O . ASN A 1 116 ? -7.561 -10.504 24.209 1.00 92.88 116 ASN A O 1
ATOM 981 N N . LYS A 1 117 ? -7.143 -8.603 25.313 1.00 93.62 117 LYS A N 1
ATOM 982 C CA . LYS A 1 117 ? -7.814 -7.733 24.338 1.00 93.62 117 LYS A CA 1
ATOM 983 C C . LYS A 1 117 ? -6.982 -6.507 23.985 1.00 93.62 117 LYS A C 1
ATOM 985 O O . LYS A 1 117 ? -6.376 -5.897 24.865 1.00 93.62 117 LYS A O 1
ATOM 990 N N . ILE A 1 118 ? -7.016 -6.131 22.711 1.00 92.31 118 ILE A N 1
ATOM 991 C CA . ILE A 1 118 ? -6.506 -4.860 22.189 1.00 92.31 118 ILE A CA 1
ATOM 992 C C . ILE A 1 118 ? -7.708 -4.044 21.726 1.00 92.31 118 ILE A C 1
ATOM 994 O O . ILE A 1 118 ? -8.566 -4.537 20.992 1.00 92.31 118 ILE A O 1
ATOM 998 N N . PHE A 1 119 ? -7.779 -2.805 22.184 1.00 91.75 119 PHE A N 1
ATOM 999 C CA . PHE A 1 119 ? -8.861 -1.877 21.910 1.00 91.75 119 PHE A CA 1
ATOM 1000 C C . PHE A 1 119 ? -8.334 -0.751 21.043 1.00 91.75 119 PHE A C 1
ATOM 1002 O O . PHE A 1 119 ? -7.247 -0.240 21.299 1.00 91.75 119 PHE A O 1
ATOM 1009 N N . TYR A 1 120 ? -9.137 -0.342 20.072 1.00 92.50 120 TYR A N 1
ATOM 1010 C CA . TYR A 1 120 ? -8.908 0.840 19.265 1.00 92.50 120 TYR A CA 1
ATOM 1011 C C . TYR A 1 120 ? -10.083 1.791 19.403 1.00 92.50 120 TYR A C 1
ATOM 1013 O O . TYR A 1 120 ? -11.247 1.375 19.396 1.00 92.50 120 TYR A O 1
ATOM 1021 N N . LYS A 1 121 ? -9.775 3.079 19.500 1.00 89.25 121 LYS A N 1
ATOM 1022 C CA . LYS A 1 121 ? -10.745 4.167 19.572 1.00 89.25 121 LYS A CA 1
ATOM 1023 C C . LYS A 1 121 ? -10.327 5.281 18.636 1.00 89.25 121 LYS A C 1
ATOM 1025 O O . LYS A 1 121 ? -9.144 5.582 18.516 1.00 89.25 121 LYS A O 1
ATOM 1030 N N . LEU A 1 122 ? -11.322 5.886 18.006 1.00 87.38 122 LEU A N 1
ATOM 1031 C CA . LEU A 1 122 ? -11.148 7.077 17.197 1.00 87.38 122 LEU A CA 1
ATOM 1032 C C 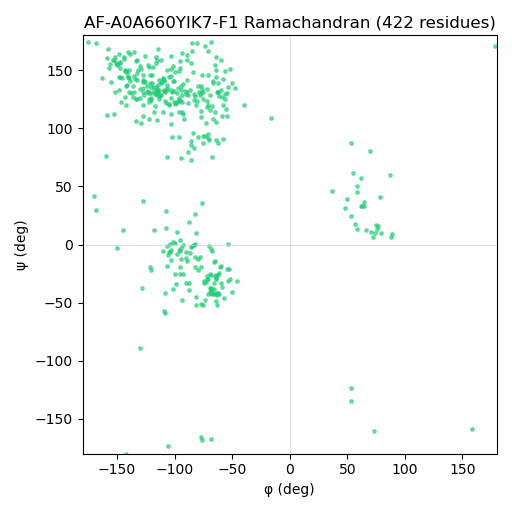. LEU A 1 122 ? -11.681 8.260 17.991 1.00 87.38 122 LEU A C 1
ATOM 1034 O O . LEU A 1 122 ? -12.847 8.271 18.387 1.00 87.38 122 LEU A O 1
ATOM 1038 N N . LEU A 1 123 ? -10.803 9.216 18.260 1.00 83.06 123 LEU A N 1
ATOM 1039 C CA . LEU A 1 123 ? -11.160 10.477 18.881 1.00 83.06 123 LEU A CA 1
ATOM 1040 C C . LEU A 1 123 ? -11.346 11.490 17.746 1.00 83.06 123 LEU A C 1
ATOM 1042 O O . LEU A 1 123 ? -10.367 11.777 17.050 1.00 83.06 123 LEU A O 1
ATOM 1046 N N . PRO A 1 124 ? -12.577 11.987 17.521 1.00 75.19 124 PRO A N 1
ATOM 1047 C CA . PRO A 1 124 ? -12.818 12.998 16.504 1.00 75.19 124 PRO A CA 1
ATOM 1048 C C . PRO A 1 124 ? -12.077 14.292 16.861 1.00 75.19 124 PRO A C 1
ATOM 1050 O O . PRO A 1 124 ? -11.768 14.509 18.042 1.00 75.19 124 PRO A O 1
ATOM 1053 N N . PRO A 1 125 ? -11.855 15.191 15.888 1.00 68.31 125 PRO A N 1
ATOM 1054 C CA . PRO A 1 125 ? -11.439 16.544 16.194 1.00 68.31 125 PRO A CA 1
ATOM 1055 C C . PRO A 1 125 ? -12.497 17.174 17.100 1.00 68.31 125 PRO A C 1
ATOM 1057 O O . PRO A 1 125 ? -13.675 17.268 16.756 1.00 68.31 125 PRO A O 1
ATOM 1060 N N . THR A 1 126 ? -12.094 17.576 18.296 1.00 66.06 126 THR A N 1
ATOM 1061 C CA . THR A 1 126 ? -12.955 18.320 19.217 1.00 66.06 126 THR A CA 1
ATOM 1062 C C . THR A 1 126 ? -12.358 19.705 19.435 1.00 66.06 126 THR A C 1
ATOM 1064 O O . THR A 1 126 ? -11.156 19.889 19.253 1.00 66.06 126 THR A O 1
ATOM 1067 N N . PRO A 1 127 ? -13.127 20.691 19.922 1.00 59.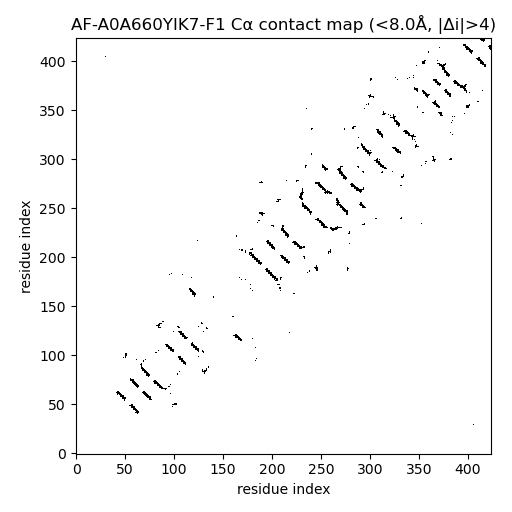72 127 PRO A N 1
ATOM 1068 C CA . PRO A 1 127 ? -12.536 21.944 20.396 1.00 59.72 127 PRO A CA 1
ATOM 1069 C C . PRO A 1 127 ? -11.442 21.725 21.460 1.00 59.72 127 PRO A C 1
ATOM 1071 O O . PRO A 1 127 ? -10.583 22.577 21.645 1.00 59.72 127 PRO A O 1
ATOM 1074 N N . LEU A 1 128 ? -11.446 20.569 22.142 1.00 50.34 128 LEU A N 1
ATOM 1075 C CA . LEU A 1 128 ? -10.413 20.169 23.099 1.00 50.34 128 LEU A CA 1
ATOM 1076 C C . LEU A 1 128 ? -9.124 19.676 22.443 1.00 50.34 128 LEU A C 1
ATOM 1078 O O . LEU A 1 128 ? -8.114 19.652 23.124 1.00 50.34 128 LEU A O 1
ATOM 1082 N N . THR A 1 129 ? -9.136 19.274 21.172 1.00 51.84 129 THR A N 1
ATOM 1083 C CA . THR A 1 129 ? -7.914 18.955 20.418 1.00 51.84 129 THR A CA 1
ATOM 1084 C C . THR A 1 129 ? -7.367 20.187 19.696 1.00 51.84 129 THR A C 1
ATOM 1086 O O . THR A 1 129 ? -6.232 20.179 19.248 1.00 51.84 129 THR A O 1
ATOM 1089 N N . VAL A 1 130 ? -8.128 21.281 19.620 1.00 55.22 130 VAL A N 1
ATOM 1090 C CA . VAL A 1 130 ? -7.694 22.561 19.046 1.00 55.22 130 VAL A CA 1
ATOM 1091 C C . VAL A 1 130 ? -6.918 23.364 20.103 1.00 55.22 130 VAL A C 1
ATOM 1093 O O . VAL A 1 130 ? -7.468 24.214 20.797 1.00 55.22 130 VAL A O 1
ATOM 1096 N N . GLY A 1 131 ? -5.623 23.072 20.257 1.00 47.69 131 GLY A N 1
ATOM 1097 C CA . GLY A 1 131 ? -4.689 23.901 21.039 1.00 47.69 131 GLY A CA 1
ATOM 1098 C C . GLY A 1 131 ? -4.782 23.794 22.569 1.00 47.69 131 GLY A C 1
ATOM 1099 O O . GLY A 1 131 ? -4.212 24.626 23.273 1.00 47.69 131 GLY A O 1
ATOM 1100 N N . LYS A 1 132 ? -5.480 22.790 23.112 1.00 48.28 132 LYS A N 1
ATOM 1101 C CA . LYS A 1 132 ? -5.471 22.459 24.549 1.00 48.28 132 LYS A CA 1
ATOM 1102 C C . LYS A 1 132 ? -5.178 20.969 24.732 1.00 48.28 132 LYS A C 1
ATOM 1104 O O . LYS A 1 132 ? -5.503 20.170 23.864 1.00 48.28 132 LYS A O 1
ATOM 1109 N N . SER A 1 133 ? -4.558 20.585 25.847 1.00 48.53 133 SER A N 1
ATOM 1110 C CA . SER A 1 133 ? -4.390 19.165 26.180 1.00 48.53 133 SER A CA 1
ATOM 1111 C C . SER A 1 133 ? -5.765 18.522 26.387 1.00 48.53 133 SER A C 1
ATOM 1113 O O . SER A 1 133 ? -6.600 19.046 27.133 1.00 48.53 133 SER A O 1
ATOM 1115 N N . VAL A 1 134 ? -6.007 17.368 25.762 1.00 54.12 134 VAL A N 1
ATOM 1116 C CA . VAL A 1 134 ? -7.231 16.590 26.002 1.00 54.12 134 VAL A CA 1
ATOM 1117 C C . VAL A 1 134 ? -7.227 16.108 27.453 1.00 54.12 134 VAL A C 1
ATOM 1119 O O . VAL A 1 134 ? -6.384 15.315 27.863 1.00 54.12 134 VAL A O 1
ATOM 1122 N N . HIS A 1 135 ? -8.172 16.599 28.255 1.00 54.22 135 HIS A N 1
ATOM 1123 C CA . HIS A 1 135 ? -8.225 16.278 29.679 1.00 54.22 135 HIS A CA 1
ATOM 1124 C C . HIS A 1 135 ? -8.550 14.791 29.911 1.00 54.22 135 HIS A C 1
ATOM 1126 O O . HIS A 1 135 ? -9.467 14.241 29.299 1.00 54.22 135 HIS A O 1
ATOM 1132 N N . ARG A 1 136 ? -7.871 14.158 30.878 1.00 55.59 136 ARG A N 1
ATOM 1133 C CA . ARG A 1 136 ? -7.995 12.732 31.261 1.00 55.59 136 ARG A CA 1
ATOM 1134 C C . ARG A 1 136 ? -9.438 12.227 31.406 1.00 55.59 136 ARG A C 1
ATOM 1136 O O . ARG A 1 136 ? -9.720 11.058 31.158 1.00 55.59 136 ARG A O 1
ATOM 1143 N N . SER A 1 137 ? -10.374 13.090 31.811 1.00 58.31 137 SER A N 1
ATOM 1144 C CA . SER A 1 137 ? -11.801 12.744 31.925 1.00 58.31 137 SER A CA 1
ATOM 1145 C C . SER A 1 137 ? -12.452 12.332 30.608 1.00 58.31 137 SER A C 1
ATOM 1147 O O . SER A 1 137 ? -13.402 11.556 30.641 1.00 58.31 137 SER A O 1
ATOM 1149 N N . PHE A 1 138 ? -11.915 12.769 29.468 1.00 57.78 138 PHE A N 1
ATOM 1150 C CA . PHE A 1 138 ? -12.371 12.354 28.143 1.00 57.78 138 PHE A CA 1
ATOM 1151 C C . PHE A 1 138 ? -12.184 10.843 27.917 1.00 57.78 138 PHE A C 1
ATOM 1153 O O . PHE A 1 138 ? -12.953 10.207 27.201 1.00 57.78 138 PHE A O 1
ATOM 1160 N N . LEU A 1 139 ? -11.212 10.251 28.619 1.00 57.94 139 LEU A N 1
ATOM 1161 C CA . LEU A 1 139 ? -10.912 8.823 28.622 1.00 57.94 139 LEU A CA 1
ATOM 1162 C C . LEU A 1 139 ? -11.412 8.118 29.895 1.00 57.94 139 LEU A C 1
ATOM 1164 O O . LEU A 1 139 ? -11.230 6.917 30.027 1.00 57.94 139 LEU A O 1
ATOM 1168 N N . LYS A 1 140 ? -12.052 8.792 30.864 1.00 51.09 140 LYS A N 1
ATOM 1169 C CA . LYS A 1 140 ? -12.456 8.131 32.129 1.00 51.09 140 LYS A CA 1
ATOM 1170 C C . LYS A 1 140 ? -13.493 7.018 31.931 1.00 51.09 140 LYS A C 1
ATOM 1172 O O . LYS A 1 140 ? -13.439 6.029 32.655 1.00 51.09 140 LYS A O 1
ATOM 1177 N N . ASN A 1 141 ? -14.307 7.083 30.874 1.00 51.47 141 ASN A N 1
ATOM 1178 C CA . ASN A 1 141 ? -15.169 5.965 30.452 1.00 51.47 141 ASN A CA 1
ATOM 1179 C C . ASN A 1 141 ? -14.388 4.751 29.890 1.00 51.47 141 ASN A C 1
ATOM 1181 O O . ASN A 1 141 ? -14.990 3.736 29.554 1.00 51.47 141 ASN A O 1
ATOM 1185 N N . ILE A 1 142 ? -13.063 4.852 29.761 1.00 49.16 142 ILE A N 1
ATOM 1186 C CA . ILE A 1 142 ? -12.153 3.811 29.261 1.00 49.16 142 ILE A CA 1
ATOM 1187 C C . ILE A 1 142 ? -11.459 3.083 30.426 1.00 49.16 142 ILE A C 1
ATOM 1189 O O . ILE A 1 142 ? -11.101 1.913 30.288 1.00 49.16 142 ILE A O 1
ATOM 1193 N N . VAL A 1 143 ? -11.309 3.734 31.590 1.00 41.16 143 VAL A N 1
ATOM 1194 C CA . VAL A 1 143 ? -10.413 3.257 32.665 1.00 41.16 143 VAL A CA 1
ATOM 1195 C C . VAL A 1 143 ? -11.109 2.981 34.007 1.00 41.16 143 VAL A C 1
ATOM 1197 O O . VAL A 1 143 ? -10.579 2.214 34.810 1.00 41.16 143 VAL A O 1
ATOM 1200 N N . SER A 1 144 ? -12.305 3.501 34.300 1.00 39.22 144 SER A N 1
ATOM 1201 C CA . SER A 1 144 ? -12.881 3.300 35.642 1.00 39.22 144 SER A CA 1
ATOM 1202 C C . SER A 1 144 ? -13.656 1.983 35.776 1.00 39.22 144 SER A C 1
ATOM 1204 O O . SER A 1 144 ? -14.865 1.969 35.584 1.00 39.22 144 SER A O 1
ATOM 1206 N N . PHE A 1 145 ? -12.995 0.881 36.152 1.00 41.72 145 PHE A N 1
ATOM 1207 C CA . PHE A 1 145 ? -13.696 -0.202 36.873 1.00 41.72 145 PHE A CA 1
ATOM 1208 C C . PHE A 1 145 ? -12.859 -1.030 37.846 1.00 41.72 145 PHE A C 1
ATOM 1210 O O . PHE A 1 145 ? -13.424 -1.887 38.517 1.00 41.72 145 PHE A O 1
ATOM 1217 N N . THR A 1 146 ? -11.549 -0.813 37.974 1.00 39.25 146 THR A N 1
ATOM 1218 C CA . THR A 1 146 ? -10.752 -1.713 38.820 1.00 39.25 146 THR A CA 1
ATOM 1219 C C . THR A 1 146 ? -10.453 -1.241 40.234 1.00 39.25 146 THR A C 1
ATOM 1221 O O . THR A 1 146 ? -9.978 -2.091 40.973 1.00 39.25 146 THR A O 1
ATOM 1224 N N . GLN A 1 147 ? -10.742 0.000 40.679 1.00 43.03 147 GLN A N 1
ATOM 1225 C CA . GLN A 1 147 ? -10.445 0.346 42.091 1.00 43.03 147 GLN A CA 1
ATOM 1226 C C . GLN A 1 147 ? -11.012 1.651 42.708 1.00 43.03 147 GLN A C 1
ATOM 1228 O O . GLN A 1 147 ? -10.400 2.179 43.632 1.00 43.03 147 GLN A O 1
ATOM 1233 N N . GLN A 1 148 ? -12.167 2.192 42.293 1.00 39.09 148 GLN A N 1
ATOM 1234 C CA . GLN A 1 148 ? -12.754 3.351 43.004 1.00 39.09 148 GLN A CA 1
ATOM 1235 C C . GLN A 1 148 ? -14.130 3.055 43.605 1.00 39.09 148 GLN A C 1
ATOM 1237 O O . GLN A 1 148 ? -15.108 2.852 42.891 1.00 39.09 148 GLN A O 1
ATOM 1242 N N . LYS A 1 149 ? -14.164 3.071 44.947 1.00 45.81 149 LYS A N 1
ATOM 1243 C CA . LYS A 1 149 ? -15.351 3.352 45.762 1.00 45.81 149 LYS A CA 1
ATOM 1244 C C . LYS A 1 149 ? -16.042 4.610 45.222 1.00 45.81 149 LYS A C 1
ATOM 1246 O O . LYS A 1 149 ? -15.378 5.597 44.919 1.00 45.81 149 LYS A O 1
ATOM 1251 N N . GLU A 1 150 ? -17.360 4.502 45.109 1.00 40.53 150 GLU A N 1
ATOM 1252 C CA . GLU A 1 150 ? -18.358 5.490 44.692 1.00 40.53 150 GLU A CA 1
ATOM 1253 C C . GLU A 1 150 ? -17.904 6.960 44.690 1.00 40.53 150 GLU A C 1
ATOM 1255 O O . GLU A 1 150 ? -17.816 7.605 45.733 1.00 40.53 150 GLU A O 1
ATOM 1260 N N . ILE A 1 151 ? -17.731 7.530 43.496 1.00 40.09 151 ILE A N 1
ATOM 1261 C CA . ILE A 1 151 ? -17.852 8.976 43.293 1.00 40.09 151 ILE A CA 1
ATOM 1262 C C . ILE A 1 151 ? -19.215 9.213 42.640 1.00 40.09 151 ILE A C 1
ATOM 1264 O O . ILE A 1 151 ? -19.407 8.948 41.453 1.00 40.09 151 ILE A O 1
ATOM 1268 N N . LYS A 1 152 ? -20.174 9.691 43.441 1.00 41.56 152 LYS A N 1
ATOM 1269 C CA . LYS A 1 152 ? -21.464 10.216 42.979 1.00 41.56 152 LYS A CA 1
ATOM 1270 C C . LYS A 1 152 ? -21.251 11.643 42.482 1.00 41.56 152 LYS A C 1
ATOM 1272 O O . LYS A 1 152 ? -21.291 12.585 43.265 1.00 41.56 152 LYS A O 1
ATOM 1277 N N . THR A 1 153 ? -21.000 11.810 41.191 1.00 43.31 153 THR A N 1
ATOM 1278 C CA . THR A 1 153 ? -21.131 13.122 40.545 1.00 43.31 153 THR A CA 1
ATOM 1279 C C . THR A 1 153 ? -22.025 12.982 39.330 1.00 43.31 153 THR A C 1
ATOM 1281 O O . THR A 1 153 ? -21.649 12.357 38.336 1.00 43.31 153 THR A O 1
ATOM 1284 N N . ASP A 1 154 ? -23.211 13.564 39.441 1.00 43.59 154 ASP A N 1
ATOM 1285 C CA . ASP A 1 154 ? -24.183 13.687 38.371 1.00 43.59 154 ASP A CA 1
ATOM 1286 C C . ASP A 1 154 ? -23.666 14.619 37.262 1.00 43.59 154 ASP A C 1
ATOM 1288 O O . ASP A 1 154 ? -23.110 15.682 37.533 1.00 43.59 154 ASP A O 1
ATOM 1292 N N . LYS A 1 155 ? -23.950 14.233 36.009 1.00 41.88 155 LYS A N 1
ATOM 1293 C CA . LYS A 1 155 ? -23.881 15.040 34.768 1.00 41.88 155 LYS A CA 1
ATOM 1294 C C . LYS A 1 155 ? -22.539 15.114 34.020 1.00 41.88 155 LYS A C 1
ATOM 1296 O O . LYS A 1 155 ? -22.058 16.188 33.675 1.00 41.88 155 LYS A O 1
ATOM 1301 N N . ILE A 1 156 ? -22.039 13.957 33.585 1.00 45.34 156 ILE A N 1
ATOM 1302 C CA . ILE A 1 156 ? -21.302 13.835 32.309 1.00 45.34 156 ILE A CA 1
ATOM 1303 C C . ILE A 1 156 ? -22.167 12.960 31.383 1.00 45.34 156 ILE A C 1
ATOM 1305 O O . ILE A 1 156 ? -22.657 11.931 31.853 1.00 45.34 156 ILE A O 1
ATOM 1309 N N . PRO A 1 157 ? -22.412 13.318 30.105 1.00 39.22 157 PRO A N 1
ATOM 1310 C CA . PRO A 1 157 ? -23.287 12.531 29.244 1.00 39.22 157 PRO A CA 1
ATOM 1311 C C . PRO A 1 157 ? -22.682 11.140 29.005 1.00 39.22 157 PRO A C 1
ATOM 1313 O O . PRO A 1 157 ? -21.727 10.965 28.251 1.00 39.22 157 PRO A O 1
ATOM 1316 N N . ALA A 1 158 ? -23.255 10.137 29.668 1.00 39.50 158 ALA A N 1
ATOM 1317 C CA . ALA A 1 158 ? -22.810 8.747 29.710 1.00 39.50 158 ALA A CA 1
ATOM 1318 C C . ALA A 1 158 ? -23.139 7.947 28.435 1.00 39.50 158 ALA A C 1
ATOM 1320 O O . ALA A 1 158 ? -23.430 6.754 28.498 1.00 39.50 158 ALA A O 1
ATOM 1321 N N . LYS A 1 159 ? -23.075 8.564 27.251 1.00 50.62 159 LYS A N 1
ATOM 1322 C CA . LYS A 1 159 ? -23.007 7.801 25.998 1.00 50.62 159 LYS A CA 1
ATOM 1323 C C . LYS A 1 159 ? -21.534 7.660 25.636 1.00 50.62 159 LYS A C 1
ATOM 1325 O O . LYS A 1 159 ? -21.014 8.381 24.792 1.00 50.62 159 LYS A O 1
ATOM 1330 N N . GLY A 1 160 ? -20.841 6.786 26.371 1.00 57.00 160 GLY A N 1
ATOM 1331 C CA . GLY A 1 160 ? -19.417 6.525 26.172 1.00 57.00 160 GLY A CA 1
ATOM 1332 C C . GLY A 1 160 ? -19.109 6.241 24.701 1.00 57.00 160 GLY A C 1
ATOM 1333 O O . GLY A 1 160 ? -19.881 5.553 24.028 1.00 57.00 160 GLY A O 1
ATOM 1334 N N . MET A 1 161 ? -17.999 6.788 24.195 1.00 57.31 161 MET A N 1
ATOM 1335 C CA . MET A 1 161 ? -17.531 6.480 22.844 1.00 57.31 161 MET A CA 1
ATOM 1336 C C . MET A 1 161 ? -17.373 4.967 22.715 1.00 57.31 161 MET A C 1
ATOM 1338 O O . MET A 1 161 ? -16.568 4.354 23.428 1.00 57.31 161 MET A O 1
ATOM 1342 N N . LYS A 1 162 ? -18.169 4.371 21.822 1.00 68.50 162 LYS A N 1
ATOM 1343 C CA . LYS A 1 162 ? -18.066 2.950 21.501 1.00 68.50 162 LYS A CA 1
ATOM 1344 C C . LYS A 1 162 ? -16.651 2.662 21.013 1.00 68.50 162 LYS A C 1
ATOM 1346 O O . LYS A 1 162 ? -16.044 3.491 20.338 1.00 68.50 162 LYS A O 1
ATOM 1351 N N . ASP A 1 163 ? -16.124 1.502 21.390 1.00 73.88 163 ASP A N 1
ATOM 1352 C CA . ASP A 1 163 ? -14.865 1.024 20.829 1.00 73.88 163 ASP A CA 1
ATOM 1353 C C . ASP A 1 163 ? -14.996 1.010 19.307 1.00 73.88 163 ASP A C 1
ATOM 1355 O O . ASP A 1 163 ? -15.991 0.510 18.774 1.00 73.88 163 ASP A O 1
ATOM 1359 N N . PHE A 1 164 ? -14.011 1.587 18.619 1.00 82.06 164 PHE A N 1
ATOM 1360 C CA . PHE A 1 164 ? -13.974 1.538 17.165 1.00 82.06 164 PHE A CA 1
ATOM 1361 C C . PHE A 1 164 ? -13.831 0.076 16.746 1.00 82.06 164 PHE A C 1
ATOM 1363 O O . PHE A 1 164 ? -14.646 -0.437 15.976 1.00 82.06 164 PHE A O 1
ATOM 1370 N N . ILE A 1 165 ? -12.835 -0.611 17.319 1.00 89.19 165 ILE A N 1
ATOM 1371 C CA . ILE A 1 165 ? -12.603 -2.044 17.138 1.00 89.19 165 ILE A CA 1
ATOM 1372 C C . ILE A 1 165 ? -11.986 -2.645 18.400 1.00 89.19 165 ILE A C 1
ATOM 1374 O O . ILE A 1 165 ? -11.134 -2.034 19.041 1.00 89.19 165 ILE A O 1
ATOM 1378 N N . THR A 1 166 ? -12.366 -3.882 18.710 1.00 92.00 166 THR A N 1
ATOM 1379 C CA . THR A 1 166 ? -11.710 -4.706 19.726 1.00 92.00 166 THR A CA 1
ATOM 1380 C C . THR A 1 166 ? -11.238 -6.009 19.100 1.00 92.00 166 THR A C 1
ATOM 1382 O O . THR A 1 166 ? -12.012 -6.696 18.434 1.00 92.00 166 THR A O 1
ATOM 1385 N N . TYR A 1 167 ? -9.993 -6.381 19.370 1.00 93.00 167 TYR A N 1
ATOM 1386 C CA . TYR A 1 167 ? -9.437 -7.685 19.030 1.00 93.00 167 TYR A CA 1
ATOM 1387 C C . TYR A 1 167 ? -9.243 -8.487 20.304 1.00 93.00 167 TYR A C 1
ATOM 1389 O O . TYR A 1 167 ? -8.737 -7.968 21.296 1.00 93.00 167 TYR A O 1
ATOM 1397 N N . THR A 1 168 ? -9.674 -9.744 20.287 1.00 94.88 168 THR A N 1
ATOM 1398 C CA . THR A 1 168 ? -9.527 -10.664 21.419 1.00 94.88 168 THR A CA 1
ATOM 1399 C C . THR A 1 168 ? -8.566 -11.768 21.016 1.00 94.88 168 THR A C 1
ATOM 1401 O O . THR A 1 168 ? -8.770 -12.391 19.977 1.00 94.88 168 THR A O 1
ATOM 1404 N N . LYS A 1 169 ? -7.544 -12.008 21.839 1.00 94.81 169 LYS A N 1
ATOM 1405 C CA . LYS A 1 169 ? -6.588 -13.100 21.665 1.00 94.81 169 LYS A CA 1
ATOM 1406 C C . LYS A 1 169 ? -7.334 -14.428 21.599 1.00 94.81 169 LYS A C 1
ATOM 1408 O O . LYS A 1 169 ? -8.149 -14.715 22.482 1.00 94.81 169 LYS A O 1
ATOM 1413 N N . ALA A 1 170 ? -7.044 -15.240 20.588 1.00 94.56 170 ALA A N 1
ATOM 1414 C CA . ALA A 1 170 ? -7.569 -16.596 20.533 1.00 94.56 170 ALA A CA 1
ATOM 1415 C C . ALA A 1 170 ? -7.008 -17.439 21.690 1.00 94.56 170 ALA A C 1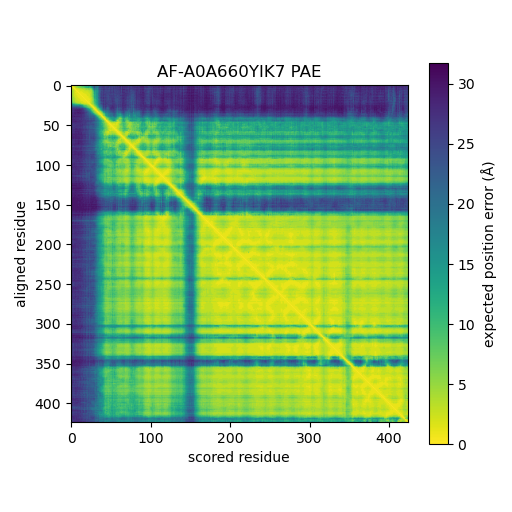
ATOM 1417 O O . ALA A 1 170 ? -5.931 -17.166 22.221 1.00 94.56 170 ALA A O 1
ATOM 1418 N N . LYS A 1 171 ? -7.745 -18.475 22.101 1.00 95.44 171 LYS A N 1
ATOM 1419 C CA . LYS A 1 171 ? -7.365 -19.314 23.250 1.00 95.44 171 LYS A CA 1
ATOM 1420 C C . LYS A 1 171 ? -6.005 -19.999 23.051 1.00 95.44 171 LYS A C 1
ATOM 1422 O O . LYS A 1 171 ? -5.290 -20.203 24.025 1.00 95.44 171 LYS A O 1
ATOM 1427 N N . ASP A 1 172 ? -5.666 -20.344 21.813 1.00 94.25 172 ASP A N 1
ATOM 1428 C CA . ASP A 1 172 ? -4.433 -21.027 21.416 1.00 94.25 172 ASP A CA 1
ATOM 1429 C C . ASP A 1 172 ? -3.309 -20.075 20.965 1.00 94.25 172 ASP A C 1
ATOM 1431 O O . ASP A 1 172 ? -2.200 -20.532 20.691 1.00 94.25 172 ASP A O 1
ATOM 1435 N N . THR A 1 173 ? -3.552 -18.760 20.917 1.00 93.19 173 THR A N 1
ATOM 1436 C CA . THR A 1 173 ? -2.507 -17.770 20.626 1.00 93.19 173 THR A CA 1
ATOM 1437 C C . THR A 1 173 ? -1.690 -17.494 21.893 1.00 93.19 173 THR A C 1
ATOM 1439 O O . THR A 1 173 ? -2.226 -17.083 22.931 1.00 93.19 173 THR A O 1
ATOM 1442 N N . LYS A 1 174 ? -0.368 -17.692 21.816 1.00 94.06 174 LYS A N 1
ATOM 1443 C CA . LYS A 1 174 ? 0.559 -17.353 22.907 1.00 94.06 174 LYS A CA 1
ATOM 1444 C C . LYS A 1 174 ? 0.556 -15.847 23.155 1.00 94.06 174 LYS A C 1
ATOM 1446 O O . LYS A 1 174 ? 0.365 -15.051 22.244 1.00 94.06 174 LYS A O 1
ATOM 1451 N N . GLU A 1 175 ? 0.810 -15.437 24.395 1.00 91.94 175 GLU A N 1
ATOM 1452 C CA . GLU A 1 175 ? 0.832 -14.010 24.750 1.00 91.94 175 GLU A CA 1
ATOM 1453 C C . GLU A 1 175 ? 1.872 -13.209 23.950 1.00 91.94 175 GLU A C 1
ATOM 1455 O O . GLU A 1 175 ? 1.583 -12.076 23.563 1.00 91.94 175 GLU A O 1
ATOM 1460 N N . SER A 1 176 ? 3.031 -13.821 23.670 1.00 91.69 176 SER A N 1
ATOM 1461 C CA . SER A 1 176 ? 4.111 -13.272 22.837 1.00 91.69 176 SER A CA 1
ATOM 1462 C C . SER A 1 176 ? 3.709 -13.062 21.381 1.00 91.69 176 SER A C 1
ATOM 1464 O O . SER A 1 176 ? 4.238 -12.172 20.723 1.00 91.69 176 SER A O 1
ATOM 1466 N N . ASP A 1 177 ? 2.779 -13.879 20.889 1.00 91.31 177 ASP A N 1
ATOM 1467 C CA . ASP A 1 177 ? 2.394 -13.906 19.480 1.00 91.31 177 ASP A CA 1
ATOM 1468 C C . ASP A 1 177 ? 1.167 -13.020 19.246 1.00 91.31 177 ASP A C 1
ATOM 1470 O O . ASP A 1 177 ? 0.928 -12.596 18.119 1.00 91.31 177 ASP A O 1
ATOM 1474 N N . PHE A 1 178 ? 0.410 -12.700 20.308 1.00 93.06 178 PHE A N 1
ATOM 1475 C CA . PHE A 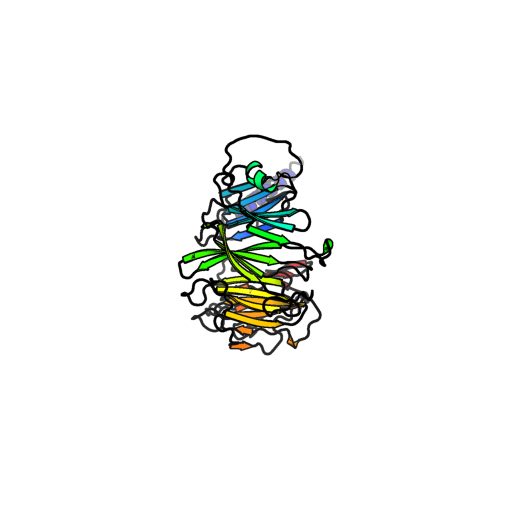1 178 ? -0.749 -11.818 20.241 1.00 93.06 178 PHE A CA 1
ATOM 1476 C C . PHE A 1 178 ? -0.330 -10.374 19.975 1.00 93.06 178 PHE A C 1
ATOM 1478 O O . PHE A 1 178 ? -0.102 -9.567 20.886 1.00 93.06 178 PHE A O 1
ATOM 1485 N N . HIS A 1 179 ? -0.268 -10.068 18.687 1.00 91.00 179 HIS A N 1
ATOM 1486 C CA . HIS A 1 179 ? 0.011 -8.759 18.148 1.00 91.00 179 HIS A CA 1
ATOM 1487 C C . HIS A 1 179 ? -1.130 -8.350 17.227 1.00 91.00 179 HIS A C 1
ATOM 1489 O O . HIS A 1 179 ? -1.514 -9.091 16.329 1.00 91.00 179 HIS A O 1
ATOM 1495 N N . GLN A 1 180 ? -1.634 -7.137 17.409 1.00 93.44 180 GLN A N 1
ATOM 1496 C CA . GLN A 1 180 ? -2.524 -6.497 16.459 1.00 93.44 180 GLN A CA 1
ATOM 1497 C C . GLN A 1 180 ? -2.111 -5.033 16.374 1.00 93.44 180 GLN A C 1
ATOM 1499 O O . GLN A 1 180 ? -1.928 -4.379 17.400 1.00 93.44 180 GLN A O 1
ATOM 1504 N N . SER A 1 181 ? -1.954 -4.541 15.154 1.00 94.00 181 SER A N 1
ATOM 1505 C CA . SER A 1 181 ? -1.754 -3.137 14.837 1.00 94.00 181 SER A CA 1
ATOM 1506 C C . SER A 1 181 ? -2.839 -2.664 13.877 1.00 94.00 181 SER A C 1
ATOM 1508 O O . SER A 1 181 ? -3.443 -3.448 13.132 1.00 94.00 181 SER A O 1
ATOM 1510 N N . MET A 1 182 ? -3.093 -1.362 13.924 1.00 95.00 182 MET A N 1
ATOM 1511 C CA . MET A 1 182 ? -3.953 -0.669 12.985 1.00 95.00 182 MET A CA 1
ATOM 1512 C C . MET A 1 182 ? -3.339 0.691 12.695 1.00 95.00 182 MET A C 1
ATOM 1514 O O . MET A 1 182 ? -2.879 1.357 13.621 1.00 95.00 182 MET A O 1
ATOM 1518 N N . GLY A 1 183 ? -3.324 1.088 11.428 1.00 92.88 183 GLY A N 1
ATOM 1519 C CA . GLY A 1 183 ? -2.757 2.359 10.992 1.00 92.88 183 GLY A CA 1
ATOM 1520 C C . GLY A 1 183 ? -3.634 2.998 9.932 1.00 92.88 183 GLY A C 1
ATOM 1521 O O . GLY A 1 183 ? -4.224 2.290 9.118 1.00 92.88 183 GLY A O 1
ATOM 1522 N N . PHE A 1 184 ? -3.745 4.322 9.960 1.00 93.62 184 PHE A N 1
ATOM 1523 C CA . PHE A 1 184 ? -4.376 5.066 8.875 1.00 93.62 184 PHE A C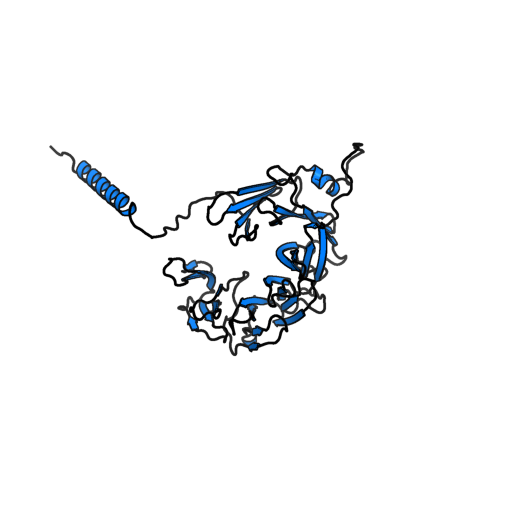A 1
ATOM 1524 C C . PHE A 1 184 ? -3.578 4.866 7.582 1.00 93.62 184 PHE A C 1
ATOM 1526 O O . PHE A 1 184 ? -2.350 4.816 7.622 1.00 93.62 184 PHE A O 1
ATOM 1533 N N . LEU A 1 185 ? -4.286 4.697 6.469 1.00 93.38 185 LEU A N 1
ATOM 1534 C CA . LEU A 1 185 ? -3.700 4.555 5.139 1.00 93.38 185 LEU A CA 1
ATOM 1535 C C . LEU A 1 185 ? -3.958 5.811 4.314 1.00 93.38 185 LEU A C 1
ATOM 1537 O O . LEU A 1 185 ? -3.020 6.462 3.877 1.00 93.38 185 LEU A O 1
ATOM 1541 N N . SER A 1 186 ? -5.228 6.152 4.113 1.00 94.31 186 SER A N 1
ATOM 1542 C CA . SER A 1 186 ? -5.635 7.274 3.269 1.00 94.31 186 SER A CA 1
ATOM 1543 C C . SER A 1 186 ? -7.114 7.602 3.464 1.00 94.31 186 SER A C 1
ATOM 1545 O O . SER A 1 186 ? -7.857 6.883 4.141 1.00 94.31 186 SER A O 1
ATOM 1547 N N . PHE A 1 187 ? -7.556 8.689 2.839 1.00 94.44 187 PHE A N 1
ATOM 1548 C CA . PHE A 1 187 ? -8.968 8.930 2.573 1.00 94.44 187 PHE A CA 1
ATOM 1549 C C . PHE A 1 187 ? -9.352 8.461 1.171 1.00 94.44 187 PHE A C 1
ATOM 1551 O O . PHE A 1 187 ? -8.501 8.360 0.293 1.00 94.44 187 PHE A O 1
ATOM 1558 N N . PHE A 1 188 ? -10.642 8.200 0.973 1.00 96.12 188 PHE A N 1
ATOM 1559 C CA . PHE A 1 188 ? -11.228 7.909 -0.333 1.00 96.12 188 PHE A CA 1
ATOM 1560 C C . PHE A 1 188 ? -12.699 8.334 -0.388 1.00 96.12 188 PHE A C 1
ATOM 1562 O O . PHE A 1 188 ? -13.341 8.507 0.652 1.00 96.12 188 PHE A O 1
ATOM 1569 N N . ASN A 1 189 ? -13.240 8.485 -1.591 1.00 96.06 189 ASN A N 1
ATOM 1570 C CA . ASN A 1 189 ? -14.596 8.950 -1.853 1.00 96.06 189 ASN A CA 1
ATOM 1571 C C . ASN A 1 189 ? -15.492 7.821 -2.382 1.00 96.06 189 ASN A C 1
ATOM 1573 O O . ASN A 1 189 ? -15.075 6.989 -3.186 1.00 96.06 189 ASN A O 1
ATOM 1577 N N . THR A 1 190 ? -16.752 7.795 -1.948 1.00 97.19 190 THR A N 1
ATOM 1578 C CA . THR A 1 190 ? -17.798 6.946 -2.549 1.00 97.19 190 THR A CA 1
ATOM 1579 C C . THR A 1 190 ? -18.434 7.639 -3.768 1.00 97.19 190 THR A C 1
ATOM 1581 O O . THR A 1 190 ? -18.259 8.852 -3.916 1.00 97.19 190 THR A O 1
ATOM 1584 N N . PRO A 1 191 ? -19.209 6.932 -4.623 1.00 96.12 191 PRO A N 1
ATOM 1585 C CA . PRO A 1 191 ? -19.923 7.547 -5.746 1.00 96.12 191 PRO A CA 1
ATOM 1586 C C . PRO A 1 191 ? -20.807 8.729 -5.334 1.00 96.12 191 PRO A C 1
ATOM 1588 O O . PRO A 1 191 ? -20.985 9.676 -6.089 1.00 96.12 191 PRO A O 1
ATOM 1591 N N . GLU A 1 192 ? -21.345 8.698 -4.113 1.00 96.19 192 GLU A N 1
ATOM 1592 C CA . GLU A 1 192 ? -22.201 9.753 -3.565 1.00 96.19 192 GLU A CA 1
ATOM 1593 C C . GLU A 1 192 ? -21.409 10.947 -2.994 1.00 96.19 192 GLU A C 1
ATOM 1595 O O . GLU A 1 192 ? -21.981 11.789 -2.302 1.00 96.19 192 GLU A O 1
ATOM 1600 N N . GLY A 1 193 ? -20.092 11.005 -3.221 1.00 94.25 193 GLY A N 1
ATOM 1601 C CA . GLY A 1 193 ? -19.213 12.075 -2.737 1.00 94.25 193 GLY A CA 1
ATOM 1602 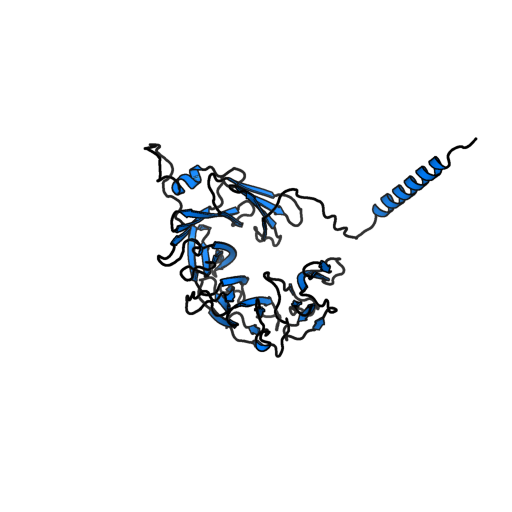C C . GLY A 1 193 ? -18.906 11.996 -1.240 1.00 94.25 193 GLY A C 1
ATOM 1603 O O . GLY A 1 193 ? -18.477 12.974 -0.629 1.00 94.25 193 GLY A O 1
ATOM 1604 N N . LYS A 1 194 ? -19.150 10.847 -0.603 1.00 94.50 194 LYS A N 1
ATOM 1605 C CA . LYS A 1 194 ? -18.863 10.671 0.820 1.00 94.50 194 LYS A CA 1
ATOM 1606 C C . LYS A 1 194 ? -17.391 10.307 1.024 1.00 94.50 194 LYS A C 1
ATOM 1608 O O . LYS A 1 194 ? -16.957 9.264 0.547 1.00 94.50 194 LYS A O 1
ATOM 1613 N N . LYS A 1 195 ? -16.675 11.086 1.837 1.00 93.81 195 LYS A N 1
ATOM 1614 C CA . LYS A 1 195 ? -15.292 10.800 2.253 1.00 93.81 195 LYS A CA 1
ATOM 1615 C C . LYS A 1 195 ? -15.249 9.749 3.375 1.00 93.81 195 LYS A C 1
ATOM 1617 O O . LYS A 1 195 ? -15.983 9.839 4.363 1.00 93.81 195 LYS A O 1
ATOM 1622 N N . LEU A 1 196 ? -14.404 8.734 3.224 1.00 94.88 196 LEU A N 1
ATOM 1623 C CA . LEU A 1 196 ? -14.181 7.639 4.173 1.00 94.88 196 LEU A CA 1
ATOM 1624 C C . LEU A 1 196 ? -12.688 7.500 4.482 1.00 94.88 196 LEU A C 1
ATOM 1626 O O . LEU A 1 196 ? -11.858 7.606 3.587 1.00 94.88 196 LEU A O 1
ATOM 1630 N N . ALA A 1 197 ? -12.350 7.238 5.745 1.00 94.69 197 ALA A N 1
ATOM 1631 C CA . ALA A 1 197 ? -10.981 6.929 6.161 1.00 94.69 197 ALA A CA 1
ATOM 1632 C C . ALA A 1 197 ? -10.708 5.431 6.005 1.00 94.69 197 ALA A C 1
ATOM 1634 O O . ALA A 1 197 ? -11.505 4.611 6.468 1.00 94.69 197 ALA A O 1
ATOM 1635 N N . LEU A 1 198 ? -9.578 5.072 5.406 1.00 97.31 198 LEU A N 1
ATOM 1636 C CA . LEU A 1 198 ? -9.115 3.700 5.255 1.00 97.31 198 LEU A CA 1
ATOM 1637 C C . LEU A 1 198 ? -8.026 3.397 6.287 1.00 97.31 198 LEU A C 1
ATOM 1639 O O . LEU A 1 198 ? -7.060 4.143 6.431 1.00 97.31 198 LEU A O 1
ATOM 1643 N N . PHE A 1 199 ? -8.166 2.277 6.987 1.00 97.12 199 PHE A N 1
ATOM 1644 C CA . PHE A 1 199 ? -7.195 1.798 7.966 1.00 97.12 199 PHE A CA 1
ATOM 1645 C C . PHE A 1 199 ? -6.682 0.419 7.576 1.00 97.12 199 PHE A C 1
ATOM 1647 O O . PHE A 1 199 ? -7.476 -0.463 7.250 1.00 97.12 199 PHE A O 1
ATOM 1654 N N . SER A 1 200 ? -5.373 0.205 7.675 1.00 97.25 200 SER A N 1
ATOM 1655 C CA . SER A 1 200 ? -4.771 -1.125 7.652 1.00 97.25 200 SER A CA 1
ATOM 1656 C C . SER A 1 200 ? -4.991 -1.812 8.984 1.00 97.25 200 SER A C 1
ATOM 1658 O O . SER A 1 200 ? -4.960 -1.185 10.035 1.00 97.25 200 SER A O 1
ATOM 1660 N N . VAL A 1 201 ? -5.161 -3.122 8.948 1.00 96.69 201 VAL A N 1
ATOM 1661 C CA . VAL A 1 201 ? -5.185 -3.984 10.120 1.00 96.69 201 VAL A CA 1
ATOM 1662 C C . VAL A 1 201 ? -4.158 -5.074 9.884 1.00 96.69 201 VAL A C 1
ATOM 1664 O O . VAL A 1 201 ? -4.174 -5.721 8.838 1.00 96.69 201 VAL A O 1
ATOM 1667 N N . ASN A 1 202 ? -3.258 -5.287 10.838 1.00 95.81 202 ASN A N 1
ATOM 1668 C CA . ASN A 1 202 ? -2.199 -6.279 10.706 1.00 95.81 202 ASN A CA 1
ATOM 1669 C C . ASN A 1 202 ? -1.962 -7.011 12.027 1.00 95.81 202 ASN A C 1
ATOM 1671 O O . ASN A 1 202 ? -2.067 -6.416 13.094 1.00 95.81 202 ASN A O 1
ATOM 1675 N N . THR A 1 203 ? -1.640 -8.300 11.963 1.00 92.62 203 THR A N 1
ATOM 1676 C CA . THR A 1 203 ? -1.576 -9.170 13.141 1.00 92.62 203 THR A CA 1
ATOM 1677 C C . THR A 1 203 ? -0.201 -9.769 13.442 1.00 92.62 203 THR A C 1
ATOM 1679 O O . THR A 1 203 ? -0.078 -10.652 14.284 1.00 92.62 203 THR A O 1
ATOM 1682 N N . GLY A 1 204 ? 0.867 -9.290 12.799 1.00 89.00 204 GLY A N 1
ATOM 1683 C CA . GLY A 1 204 ? 2.210 -9.832 13.034 1.00 89.00 204 GLY A CA 1
ATOM 1684 C C . GLY A 1 204 ? 2.242 -11.356 12.846 1.00 89.00 204 GLY A C 1
ATOM 1685 O O . GLY A 1 204 ? 1.845 -11.860 11.791 1.00 89.00 204 GLY A O 1
ATOM 1686 N N . TRP A 1 205 ? 2.675 -12.082 13.878 1.00 87.12 205 TRP A N 1
ATOM 1687 C CA . TRP A 1 205 ? 2.821 -13.543 13.868 1.00 87.12 205 TRP A CA 1
ATOM 1688 C C . TRP A 1 205 ? 1.594 -14.321 14.374 1.00 87.12 205 TRP A C 1
ATOM 1690 O O . TRP A 1 205 ? 1.616 -15.549 14.351 1.00 87.12 205 TRP A O 1
ATOM 1700 N N . ASP A 1 206 ? 0.509 -13.654 14.782 1.00 91.62 206 ASP A N 1
ATOM 1701 C CA . ASP A 1 206 ? -0.699 -14.338 15.261 1.00 91.62 206 ASP A CA 1
ATOM 1702 C C . ASP A 1 206 ? -1.468 -15.001 14.106 1.00 91.62 206 ASP A C 1
ATOM 1704 O O . ASP A 1 206 ? -2.185 -14.344 13.348 1.00 91.62 206 ASP A O 1
ATOM 1708 N N . LYS A 1 207 ? -1.374 -16.328 13.996 1.00 92.38 207 LYS A N 1
ATOM 1709 C CA . LYS A 1 207 ? -2.106 -17.123 12.993 1.00 92.38 207 LYS A CA 1
ATOM 1710 C C . LYS A 1 207 ? -3.637 -17.012 13.101 1.00 92.38 207 LYS A C 1
ATOM 1712 O O . LYS A 1 207 ? -4.331 -17.367 12.155 1.00 92.38 207 LYS A O 1
ATOM 1717 N N . ASN A 1 208 ? -4.168 -16.571 14.247 1.00 93.38 208 ASN A N 1
ATOM 1718 C CA . ASN A 1 208 ? -5.608 -16.455 14.501 1.00 93.38 208 ASN A CA 1
ATOM 1719 C C . ASN A 1 208 ? -6.114 -15.010 14.437 1.00 93.38 208 ASN A C 1
ATOM 1721 O O . ASN A 1 208 ? -7.322 -14.761 14.545 1.00 93.38 208 ASN A O 1
ATOM 1725 N N . GLY A 1 209 ? -5.202 -14.051 14.301 1.00 92.94 209 GLY A N 1
ATOM 1726 C CA . GLY A 1 209 ? -5.550 -12.647 14.264 1.00 92.94 209 GLY A CA 1
ATOM 1727 C C . GLY A 1 209 ? -6.148 -12.221 12.927 1.00 92.94 209 GLY A C 1
ATOM 1728 O O . GLY A 1 209 ? -6.558 -13.038 12.097 1.00 92.94 209 GLY A O 1
ATOM 1729 N N . LYS A 1 210 ? -6.264 -10.908 12.719 1.00 95.50 210 LYS A N 1
ATOM 1730 C CA . LYS A 1 210 ? -6.869 -10.353 11.501 1.00 95.50 210 LYS A CA 1
ATOM 1731 C C . LYS A 1 210 ? -5.864 -9.505 10.739 1.00 95.50 210 LYS A C 1
ATOM 1733 O O . LYS A 1 210 ? -5.176 -8.672 11.324 1.00 95.50 210 LYS A O 1
ATOM 1738 N N . ARG A 1 211 ? -5.825 -9.683 9.420 1.00 96.50 211 ARG A N 1
ATOM 1739 C CA . ARG A 1 211 ? -5.150 -8.777 8.487 1.00 96.50 211 ARG A CA 1
ATOM 1740 C C . ARG A 1 211 ? -6.166 -8.270 7.480 1.00 96.50 211 ARG A C 1
ATOM 1742 O O . ARG A 1 211 ? -7.113 -8.987 7.157 1.00 96.50 211 ARG A O 1
ATOM 1749 N N . GLY A 1 212 ? -6.028 -7.030 7.038 1.00 97.69 212 GLY A N 1
ATOM 1750 C CA . GLY A 1 212 ? -6.969 -6.454 6.091 1.00 97.69 212 GLY A CA 1
ATOM 1751 C C . GLY A 1 212 ? -6.992 -4.943 6.076 1.00 97.69 212 GLY A C 1
ATOM 1752 O O . GLY A 1 212 ? -6.071 -4.281 6.553 1.00 97.69 212 GLY A O 1
ATOM 1753 N N . VAL A 1 213 ? -8.102 -4.420 5.574 1.00 98.31 213 VAL A N 1
ATOM 1754 C CA . VAL A 1 213 ? -8.429 -3.000 5.602 1.00 98.31 213 VAL A CA 1
ATOM 1755 C C . VAL A 1 213 ? -9.832 -2.761 6.145 1.00 98.31 213 VAL A C 1
ATOM 1757 O O . VAL A 1 213 ? -10.713 -3.626 6.079 1.00 98.31 213 VAL A O 1
ATOM 1760 N N . ILE A 1 214 ? -10.039 -1.578 6.711 1.00 98.12 214 ILE A N 1
ATOM 1761 C CA . ILE A 1 214 ? -11.309 -1.152 7.292 1.00 98.12 214 ILE A CA 1
ATOM 1762 C C . ILE A 1 214 ? -11.594 0.271 6.856 1.00 98.12 214 ILE A C 1
ATOM 1764 O O . ILE A 1 214 ? -10.772 1.156 7.079 1.00 98.12 214 ILE A O 1
ATOM 1768 N N . ALA A 1 215 ? -12.780 0.490 6.296 1.00 97.50 215 ALA A N 1
ATOM 1769 C CA . ALA A 1 215 ? -13.267 1.828 6.024 1.00 97.50 215 ALA A CA 1
ATOM 1770 C C . ALA A 1 215 ? -14.110 2.351 7.182 1.00 97.50 215 ALA A C 1
ATOM 1772 O O . ALA A 1 215 ? -14.964 1.648 7.737 1.00 97.50 215 ALA A O 1
ATOM 1773 N N . TYR A 1 216 ? -13.906 3.616 7.516 1.00 94.94 216 TYR A N 1
ATOM 1774 C CA . TYR A 1 216 ? -14.583 4.304 8.598 1.00 94.94 216 TYR A CA 1
ATOM 1775 C C . TYR A 1 216 ? -15.216 5.602 8.111 1.00 94.94 216 TYR A C 1
ATOM 1777 O O . TYR A 1 216 ? -14.586 6.432 7.459 1.00 94.94 216 TYR A O 1
ATOM 1785 N N . ASP A 1 217 ? -16.482 5.779 8.467 1.00 92.81 217 ASP A N 1
ATOM 1786 C CA . ASP A 1 217 ? -17.216 7.021 8.285 1.00 92.81 217 ASP A CA 1
ATOM 1787 C C . ASP A 1 217 ? -16.900 7.935 9.470 1.00 92.81 217 ASP A C 1
ATOM 1789 O O . ASP A 1 217 ? -17.507 7.794 10.537 1.00 92.81 217 ASP A O 1
ATOM 1793 N N . VAL A 1 218 ? -15.923 8.833 9.289 1.00 85.06 218 VAL A N 1
ATOM 1794 C CA . VAL A 1 218 ? -15.445 9.746 10.342 1.00 85.06 218 VAL A CA 1
ATOM 1795 C C . VAL A 1 218 ? -16.592 10.596 10.877 1.00 85.06 218 VAL A C 1
ATOM 1797 O O . VAL A 1 218 ? -16.800 10.660 12.088 1.00 85.06 218 VAL A O 1
ATOM 1800 N N . LYS A 1 219 ? -17.404 11.153 9.973 1.00 85.75 219 LYS A N 1
ATOM 1801 C CA . LYS A 1 219 ? -18.542 12.014 10.302 1.00 85.75 219 LYS A CA 1
ATOM 1802 C C . LYS A 1 219 ? -19.623 11.296 11.106 1.00 85.75 219 LYS A C 1
ATOM 1804 O O . LYS A 1 219 ? -20.150 11.854 12.065 1.00 85.75 219 LYS A O 1
ATOM 1809 N N . ARG A 1 220 ? -19.979 10.060 10.734 1.00 88.12 220 ARG A N 1
ATOM 1810 C CA . ARG A 1 220 ? -20.995 9.276 11.469 1.00 88.12 220 ARG A CA 1
ATOM 1811 C C . ARG A 1 220 ? -20.429 8.479 12.642 1.00 88.12 220 ARG A C 1
ATOM 1813 O O . ARG A 1 220 ? -21.205 7.873 13.380 1.00 88.12 220 ARG A O 1
ATOM 1820 N N . GLY A 1 221 ? -19.112 8.433 12.797 1.00 86.38 221 GLY A N 1
ATOM 1821 C CA . GLY A 1 221 ? -18.452 7.716 13.876 1.00 86.38 221 GLY A CA 1
ATOM 1822 C C . GLY A 1 221 ? -18.654 6.196 13.828 1.00 86.38 221 GLY A C 1
ATOM 1823 O O . GLY A 1 221 ? -18.867 5.572 14.870 1.00 86.38 221 GLY A O 1
ATOM 1824 N N . ARG A 1 222 ? -18.683 5.582 12.634 1.00 91.06 222 ARG A N 1
ATOM 1825 C CA . ARG A 1 222 ? -18.944 4.135 12.489 1.00 91.06 222 ARG A CA 1
ATOM 1826 C C . ARG A 1 222 ? -18.132 3.477 11.380 1.00 91.06 222 ARG A C 1
ATOM 1828 O O . ARG A 1 222 ? -17.864 4.083 10.347 1.00 91.06 222 ARG A O 1
ATOM 1835 N N . VAL A 1 223 ? -17.802 2.198 11.570 1.00 94.62 223 VAL A N 1
ATOM 1836 C CA . VAL A 1 223 ? -17.237 1.354 10.505 1.00 94.62 223 VAL A CA 1
ATOM 1837 C C . VAL A 1 223 ? -18.230 1.299 9.344 1.00 94.62 223 VAL A C 1
ATOM 1839 O O . VAL A 1 223 ? -19.399 0.975 9.554 1.00 94.62 223 VAL A O 1
ATOM 1842 N N . ALA A 1 224 ? -17.763 1.623 8.141 1.00 96.12 224 ALA A N 1
ATOM 1843 C CA . ALA A 1 224 ? -18.542 1.496 6.917 1.00 96.12 224 ALA A CA 1
ATOM 1844 C C . ALA A 1 224 ? -18.509 0.048 6.414 1.00 96.12 224 ALA A C 1
ATOM 1846 O O . ALA A 1 224 ? -19.558 -0.562 6.230 1.00 96.12 224 ALA A O 1
ATOM 1847 N N . TRP A 1 225 ? -17.310 -0.518 6.267 1.00 98.12 225 TRP A N 1
ATOM 1848 C CA . TRP A 1 225 ? -17.100 -1.898 5.835 1.00 98.12 225 TRP A CA 1
ATOM 1849 C C . TRP A 1 225 ? -15.722 -2.410 6.277 1.00 98.12 225 TRP A C 1
ATOM 1851 O O . TRP A 1 225 ? -14.873 -1.651 6.754 1.00 98.12 225 TRP A O 1
AT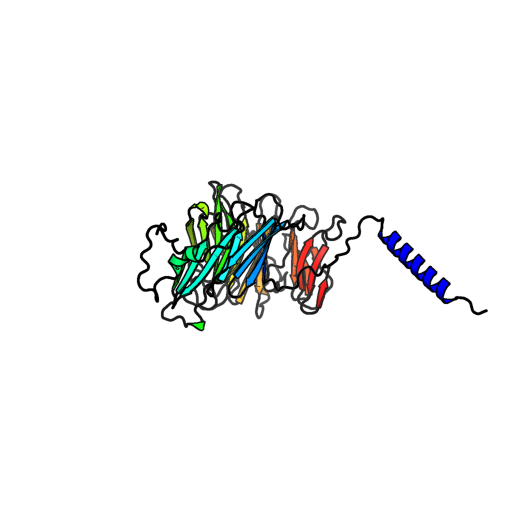OM 1861 N N . LYS A 1 226 ? -15.510 -3.725 6.156 1.00 98.00 226 LYS A N 1
ATOM 1862 C CA . LYS A 1 226 ? -14.256 -4.413 6.492 1.00 98.00 226 LYS A CA 1
ATOM 1863 C C . LYS A 1 226 ? -13.923 -5.414 5.394 1.00 98.00 226 LYS A C 1
ATOM 1865 O O . LYS A 1 226 ? -14.800 -6.179 5.003 1.00 98.00 226 LYS A O 1
ATOM 1870 N N . PHE A 1 227 ? -12.665 -5.470 4.978 1.00 98.06 227 PHE A N 1
ATOM 1871 C CA . PHE A 1 227 ? -12.177 -6.479 4.043 1.00 98.06 227 PHE A CA 1
ATOM 1872 C C . PHE A 1 227 ? -10.914 -7.133 4.607 1.00 98.06 227 PHE A C 1
ATOM 1874 O O . PHE A 1 227 ? -9.843 -6.529 4.635 1.00 98.06 227 PHE A O 1
ATOM 1881 N N . TYR A 1 228 ? -11.055 -8.362 5.106 1.00 97.94 228 TYR A N 1
ATOM 1882 C CA . TYR A 1 228 ? -9.947 -9.128 5.679 1.00 97.94 228 TYR A CA 1
ATOM 1883 C C . TYR A 1 228 ? -9.338 -10.095 4.658 1.00 97.94 228 TYR A C 1
ATOM 1885 O O . TYR A 1 228 ? -10.038 -10.600 3.786 1.00 97.94 228 TYR A O 1
ATOM 1893 N N . PHE A 1 229 ? -8.045 -10.376 4.776 1.00 97.88 229 PHE A N 1
ATOM 1894 C CA . PHE A 1 229 ? -7.312 -11.308 3.914 1.00 97.88 229 PHE A CA 1
ATOM 1895 C C . PHE A 1 229 ? -6.178 -11.987 4.694 1.00 97.88 229 PHE A C 1
ATOM 1897 O O . PHE A 1 229 ? -5.848 -11.570 5.802 1.00 97.88 229 PHE A O 1
ATOM 1904 N N . GLY A 1 230 ? -5.636 -13.084 4.159 1.00 97.06 230 GLY A N 1
ATOM 1905 C CA . GLY A 1 230 ? -4.645 -13.908 4.856 1.00 97.06 230 GLY A CA 1
ATOM 1906 C C . GLY A 1 230 ? -3.272 -13.250 4.930 1.00 97.06 230 GLY A C 1
ATOM 1907 O O . GLY A 1 230 ? -2.679 -13.174 5.998 1.00 97.06 230 GLY A O 1
ATOM 1908 N N . SER A 1 231 ? -2.771 -12.725 3.815 1.00 96.38 231 SER A N 1
ATOM 1909 C CA . SER A 1 231 ? -1.435 -12.122 3.698 1.00 96.38 231 SER A CA 1
ATOM 1910 C C . SER A 1 231 ? -1.278 -10.769 4.422 1.00 96.38 231 SER A C 1
ATOM 1912 O O . SER A 1 231 ? -2.250 -10.135 4.820 1.00 96.38 231 SER A O 1
ATOM 1914 N N . THR A 1 232 ? -0.044 -10.295 4.595 1.00 96.00 232 THR A N 1
ATOM 1915 C CA . THR A 1 232 ? 0.255 -9.008 5.252 1.00 96.00 232 THR A CA 1
ATOM 1916 C C . THR A 1 232 ? 0.123 -7.840 4.282 1.00 96.00 232 THR A C 1
ATOM 1918 O O . THR A 1 232 ? 0.728 -7.897 3.224 1.00 96.00 232 THR A O 1
ATOM 1921 N N . LEU A 1 233 ? -0.618 -6.778 4.621 1.00 96.06 233 LEU A N 1
ATOM 1922 C CA . LEU A 1 233 ? -0.668 -5.559 3.799 1.00 96.06 233 LEU A CA 1
ATOM 1923 C C . LEU A 1 233 ? 0.735 -4.953 3.661 1.00 96.06 233 LEU A C 1
ATOM 1925 O O . LEU A 1 233 ? 1.453 -4.833 4.653 1.00 96.06 233 LEU A O 1
ATOM 1929 N N . VAL A 1 234 ? 1.110 -4.597 2.434 1.00 93.56 234 VAL A N 1
ATOM 1930 C CA . VAL A 1 234 ? 2.391 -3.952 2.116 1.00 93.56 234 VAL A CA 1
ATOM 1931 C C . VAL A 1 234 ? 2.163 -2.504 1.735 1.00 93.56 234 VAL A C 1
ATOM 1933 O O . VAL A 1 234 ? 2.714 -1.626 2.383 1.00 93.56 234 VAL A O 1
ATOM 1936 N N . GLN A 1 235 ? 1.338 -2.290 0.716 1.00 93.12 235 GLN A N 1
ATOM 1937 C CA . GLN A 1 235 ? 1.057 -0.985 0.139 1.00 93.12 235 GLN A CA 1
ATOM 1938 C C . GLN A 1 235 ? -0.434 -0.903 -0.174 1.00 93.12 235 GLN A C 1
ATOM 1940 O O . GLN A 1 235 ? -1.085 -1.913 -0.473 1.00 93.12 235 GLN A O 1
ATOM 1945 N N . SER A 1 236 ? -0.970 0.311 -0.117 1.00 96.12 236 SER A N 1
ATOM 1946 C CA . SER A 1 236 ? -2.298 0.623 -0.628 1.00 96.12 236 SER A CA 1
ATOM 1947 C C . SER A 1 236 ? -2.292 1.960 -1.348 1.00 96.12 236 SER A C 1
ATOM 1949 O O . SER A 1 236 ? -1.698 2.906 -0.840 1.00 96.12 236 SER A O 1
ATOM 1951 N N . LYS A 1 237 ? -3.012 2.060 -2.464 1.00 96.19 237 LYS A N 1
ATOM 1952 C CA . LYS A 1 237 ? -3.286 3.333 -3.138 1.00 96.19 237 LYS A CA 1
ATOM 1953 C C . LYS A 1 237 ? -4.784 3.476 -3.356 1.00 96.19 237 LYS A C 1
ATOM 1955 O O . LYS A 1 237 ? -5.468 2.495 -3.650 1.00 96.19 237 LYS A O 1
ATOM 1960 N N . VAL A 1 238 ? -5.268 4.699 -3.190 1.00 96.75 238 VAL A N 1
ATOM 1961 C CA . VAL A 1 238 ? -6.632 5.098 -3.529 1.00 96.75 238 VAL A CA 1
ATOM 1962 C C . VAL A 1 238 ? -6.559 5.874 -4.827 1.00 96.75 238 VAL A C 1
ATOM 1964 O O . VAL A 1 238 ? -5.772 6.810 -4.936 1.00 96.75 238 VAL A O 1
ATOM 1967 N N . ILE A 1 239 ? -7.339 5.460 -5.815 1.00 95.81 239 ILE A N 1
ATOM 1968 C CA . ILE A 1 239 ? -7.306 6.050 -7.148 1.00 95.81 239 ILE A CA 1
ATOM 1969 C C . ILE A 1 239 ? -8.649 5.832 -7.829 1.00 95.81 239 ILE A C 1
ATOM 1971 O O . ILE A 1 239 ? -9.248 4.770 -7.714 1.00 95.81 239 ILE A O 1
ATOM 1975 N N . ASN A 1 240 ? -9.115 6.845 -8.546 1.00 95.81 240 ASN A N 1
ATOM 1976 C CA . ASN A 1 240 ? -10.352 6.781 -9.304 1.00 95.81 240 ASN A CA 1
ATOM 1977 C C . ASN A 1 240 ? -10.047 6.424 -10.764 1.00 95.81 240 ASN A C 1
ATOM 1979 O O . ASN A 1 240 ? -9.742 7.301 -11.577 1.00 95.81 240 ASN A O 1
ATOM 1983 N N . PHE A 1 241 ? -10.070 5.134 -11.093 1.00 95.00 241 PHE A N 1
ATOM 1984 C CA . PHE A 1 241 ? -9.725 4.658 -12.431 1.00 95.00 241 PHE A CA 1
ATOM 1985 C C . PHE A 1 241 ? -10.829 4.937 -13.453 1.00 95.00 241 PHE A C 1
ATOM 1987 O O . PHE A 1 241 ? -10.523 5.170 -14.624 1.00 95.00 241 PHE A O 1
ATOM 1994 N N . ASP A 1 242 ? -12.101 4.904 -13.044 1.00 92.62 242 ASP A N 1
ATOM 1995 C CA . ASP A 1 242 ? -13.242 4.999 -13.966 1.00 92.62 242 ASP A CA 1
ATOM 1996 C C . ASP A 1 242 ? -13.975 6.351 -13.967 1.00 92.62 242 ASP A C 1
ATOM 1998 O O . ASP A 1 242 ? -14.832 6.587 -14.828 1.00 92.62 242 ASP A O 1
ATOM 2002 N N . LYS A 1 243 ? -13.607 7.253 -13.049 1.00 90.75 243 LYS A N 1
ATOM 2003 C CA . LYS A 1 243 ? -14.176 8.595 -12.820 1.00 90.75 243 LYS A CA 1
ATOM 2004 C C . LYS A 1 243 ? -15.674 8.606 -12.498 1.00 90.75 243 LYS A C 1
ATOM 2006 O O . LYS A 1 243 ? -16.297 9.664 -12.560 1.00 90.75 243 LYS A O 1
ATOM 2011 N N . LYS A 1 244 ? -16.279 7.457 -12.192 1.00 90.38 244 LYS A N 1
ATOM 2012 C CA . LYS A 1 244 ? -17.737 7.294 -12.088 1.00 90.38 244 LYS A CA 1
ATOM 2013 C C . LYS A 1 244 ? -18.177 6.643 -10.784 1.00 90.38 244 LYS A C 1
ATOM 2015 O O . LYS A 1 244 ? -19.204 7.044 -10.246 1.00 90.38 244 LYS A O 1
ATOM 2020 N N . ASN A 1 245 ? -17.432 5.670 -10.270 1.00 90.69 245 ASN A N 1
ATOM 2021 C CA . ASN A 1 245 ? -17.888 4.793 -9.186 1.00 90.69 245 ASN A CA 1
ATOM 2022 C C . ASN A 1 245 ? -17.210 5.078 -7.832 1.00 90.69 245 ASN A C 1
ATOM 2024 O O . ASN A 1 245 ? -17.130 4.213 -6.949 1.00 90.69 245 ASN A O 1
ATOM 2028 N N . GLY A 1 246 ? -16.807 6.334 -7.633 1.00 94.50 246 GLY A N 1
ATOM 2029 C CA . GLY A 1 246 ? -15.966 6.732 -6.509 1.00 94.50 246 GLY A CA 1
ATOM 2030 C C . GLY A 1 246 ? -14.534 6.253 -6.715 1.00 94.50 246 GLY A C 1
ATOM 2031 O O . GLY A 1 246 ? -14.133 5.974 -7.838 1.00 94.50 246 GLY A O 1
ATOM 2032 N N . ASP A 1 247 ? -13.768 6.180 -5.636 1.00 97.31 247 ASP A N 1
ATOM 2033 C CA . ASP A 1 247 ? -12.381 5.743 -5.724 1.00 97.31 247 ASP A CA 1
ATOM 2034 C C . ASP A 1 247 ? -12.272 4.218 -5.563 1.00 97.31 247 ASP A C 1
ATOM 2036 O O . ASP A 1 247 ? -12.933 3.600 -4.716 1.00 97.31 247 ASP A O 1
ATOM 2040 N N . GLU A 1 248 ? -11.380 3.605 -6.333 1.00 98.06 248 GLU A N 1
ATOM 2041 C CA . GLU A 1 248 ? -10.922 2.241 -6.121 1.00 98.06 248 GLU A CA 1
ATOM 2042 C C . GLU A 1 248 ? -9.759 2.200 -5.128 1.00 98.06 248 GLU A C 1
ATOM 2044 O O . GLU A 1 248 ? -9.008 3.158 -4.930 1.00 98.06 248 GLU A O 1
ATOM 2049 N N . ILE A 1 249 ? -9.594 1.037 -4.504 1.00 98.31 249 ILE A N 1
ATOM 2050 C CA . ILE A 1 249 ? -8.568 0.781 -3.500 1.00 98.31 249 ILE A CA 1
ATOM 2051 C C . ILE A 1 249 ? -7.727 -0.387 -3.991 1.00 98.31 249 ILE A C 1
ATOM 2053 O O . ILE A 1 249 ? -8.171 -1.539 -3.981 1.00 98.31 249 ILE A O 1
ATOM 2057 N N . VAL A 1 250 ? -6.499 -0.088 -4.402 1.00 98.38 250 VAL A N 1
ATOM 2058 C CA . VAL A 1 250 ? -5.507 -1.096 -4.769 1.00 98.38 250 VAL A CA 1
ATOM 2059 C C . VAL A 1 250 ? -4.723 -1.477 -3.526 1.00 98.38 250 VAL A C 1
ATOM 2061 O O . VAL A 1 250 ? -4.243 -0.605 -2.805 1.00 98.38 250 VAL A O 1
ATOM 2064 N N . ILE A 1 251 ? -4.580 -2.774 -3.269 1.00 98.25 251 ILE A N 1
ATOM 2065 C CA . ILE A 1 251 ? -3.847 -3.302 -2.114 1.00 98.25 251 ILE A CA 1
ATOM 2066 C C . ILE A 1 251 ? -2.870 -4.356 -2.603 1.00 98.25 251 ILE A C 1
ATOM 2068 O O . ILE A 1 251 ? -3.262 -5.268 -3.331 1.00 98.25 251 ILE A O 1
ATOM 2072 N N . SER A 1 252 ? -1.628 -4.289 -2.136 1.00 96.94 252 SER A N 1
ATOM 2073 C CA . SER A 1 252 ? -0.652 -5.358 -2.311 1.00 96.94 252 SER A CA 1
ATOM 2074 C C . SER A 1 252 ? -0.244 -5.973 -0.983 1.00 96.94 252 SER A C 1
ATOM 2076 O O . SER A 1 252 ? -0.406 -5.376 0.090 1.00 96.94 252 SER A O 1
ATOM 2078 N N . THR A 1 253 ? 0.269 -7.203 -1.041 1.00 96.62 253 THR A N 1
ATOM 2079 C CA . THR A 1 253 ? 0.581 -7.954 0.173 1.00 96.62 253 THR A CA 1
ATOM 2080 C C . THR A 1 253 ? 1.925 -8.671 0.164 1.00 96.62 253 THR A C 1
ATOM 2082 O O . THR A 1 253 ? 2.590 -8.826 -0.858 1.00 96.62 253 THR A O 1
ATOM 2085 N N . TYR A 1 254 ? 2.336 -9.091 1.360 1.00 94.81 254 TYR A N 1
ATOM 2086 C CA . TYR A 1 254 ? 3.496 -9.910 1.659 1.00 94.81 254 TYR A CA 1
ATOM 2087 C C . TYR A 1 254 ? 3.055 -11.253 2.237 1.00 94.81 254 TYR A C 1
ATOM 2089 O O . TYR A 1 254 ? 2.229 -11.325 3.155 1.00 94.81 254 TYR A O 1
ATOM 2097 N N . ALA A 1 255 ? 3.649 -12.314 1.709 1.00 94.75 255 ALA A N 1
ATOM 2098 C CA . ALA A 1 255 ? 3.384 -13.688 2.088 1.00 94.75 255 ALA A CA 1
ATOM 2099 C C . ALA A 1 255 ? 4.235 -14.096 3.304 1.00 94.75 255 ALA A C 1
ATOM 2101 O O . ALA A 1 255 ? 5.341 -14.621 3.161 1.00 94.75 255 ALA A O 1
ATOM 2102 N N . SER A 1 256 ? 3.757 -13.815 4.519 1.00 93.31 256 SER A N 1
ATOM 2103 C CA . SER A 1 256 ? 4.499 -14.111 5.757 1.00 93.31 256 SER A CA 1
ATOM 2104 C C . SER A 1 256 ? 4.654 -15.605 6.055 1.00 93.31 256 SER A C 1
ATOM 2106 O O . SER A 1 256 ? 5.641 -15.986 6.678 1.00 93.31 256 SER A O 1
ATOM 2108 N N . ASN A 1 257 ? 3.730 -16.432 5.560 1.00 94.38 257 ASN A N 1
ATOM 2109 C CA . ASN A 1 257 ? 3.654 -17.879 5.760 1.00 94.38 257 ASN A CA 1
ATOM 2110 C C . ASN A 1 257 ? 3.559 -18.296 7.239 1.00 94.38 257 ASN A C 1
ATOM 2112 O O . ASN A 1 257 ? 4.316 -19.139 7.716 1.00 94.38 257 ASN A O 1
ATOM 2116 N N . ASN A 1 258 ? 2.626 -17.684 7.971 1.00 93.81 258 ASN A N 1
ATOM 2117 C CA . ASN A 1 258 ? 2.350 -17.966 9.382 1.00 93.81 258 ASN A CA 1
ATOM 2118 C C . ASN A 1 258 ? 1.109 -18.861 9.553 1.00 93.81 258 ASN A C 1
ATOM 2120 O O . ASN A 1 258 ? 0.712 -19.148 10.682 1.00 93.81 258 ASN A O 1
ATOM 2124 N N . GLY A 1 259 ? 0.483 -19.287 8.449 1.00 94.50 259 GLY A N 1
ATOM 2125 C CA . GLY A 1 259 ? -0.675 -20.179 8.430 1.00 94.50 259 GLY A CA 1
ATOM 2126 C C . GLY A 1 259 ? -2.026 -19.465 8.509 1.00 94.50 259 GLY A C 1
ATOM 2127 O O . GLY A 1 259 ? -3.049 -20.128 8.676 1.00 94.50 259 GLY A O 1
ATOM 2128 N N . LEU A 1 260 ? -2.060 -18.131 8.397 1.00 94.94 260 LEU A N 1
ATOM 2129 C CA . LEU A 1 260 ? -3.316 -17.378 8.395 1.00 94.94 260 LEU A CA 1
ATOM 2130 C C . LEU A 1 260 ? -3.991 -17.485 7.021 1.00 94.94 260 LEU A C 1
ATOM 2132 O O . LEU A 1 260 ? -3.391 -17.164 5.998 1.00 94.94 260 LEU A O 1
ATOM 2136 N N . SER A 1 261 ? -5.271 -17.859 7.005 1.00 95.62 261 SER A N 1
ATOM 2137 C CA . SER A 1 261 ? -6.096 -17.888 5.794 1.00 95.62 261 SER A CA 1
ATOM 2138 C C . SER A 1 261 ? -7.448 -17.224 6.035 1.00 95.62 261 SER A C 1
ATOM 2140 O O . SER A 1 261 ? -8.165 -17.573 6.972 1.00 95.62 261 SER A O 1
ATOM 2142 N N . LEU A 1 262 ? -7.792 -16.237 5.205 1.00 95.25 262 LEU A N 1
ATOM 2143 C CA . LEU A 1 262 ? -9.041 -15.471 5.279 1.00 95.25 262 LEU A CA 1
ATOM 2144 C C . LEU A 1 262 ? -9.511 -15.091 3.868 1.00 95.25 262 LEU A C 1
ATOM 2146 O O . LEU A 1 262 ? -8.697 -14.781 3.000 1.00 95.25 262 LEU A O 1
ATOM 2150 N N . ASN A 1 263 ? -10.828 -15.106 3.632 1.00 94.12 263 ASN A N 1
ATOM 2151 C CA . ASN A 1 263 ? -11.462 -14.718 2.358 1.00 94.12 263 ASN A CA 1
ATOM 2152 C C . ASN A 1 263 ? -10.841 -15.383 1.107 1.00 94.12 263 ASN A C 1
ATOM 2154 O O . ASN A 1 263 ? -10.667 -14.776 0.044 1.00 94.12 263 ASN A O 1
ATOM 2158 N N . GLY A 1 264 ? -10.488 -16.666 1.243 1.00 95.88 264 GLY A N 1
ATOM 2159 C CA . GLY A 1 264 ? -9.866 -17.452 0.177 1.00 95.88 264 GLY A CA 1
ATOM 2160 C C . GLY A 1 264 ? -8.483 -16.936 -0.221 1.00 95.88 264 GLY A C 1
ATOM 2161 O O . GLY A 1 264 ? -8.147 -16.960 -1.404 1.00 95.88 264 GLY A O 1
ATOM 2162 N N . THR A 1 265 ? -7.732 -16.389 0.735 1.00 97.75 265 THR A N 1
ATOM 2163 C CA . THR A 1 265 ? -6.322 -16.016 0.587 1.00 97.75 265 THR A CA 1
ATOM 2164 C C . THR A 1 265 ? -5.559 -16.527 1.798 1.00 97.75 265 THR A C 1
ATOM 2166 O O . THR A 1 265 ? -5.958 -16.246 2.928 1.00 97.75 265 THR A O 1
ATOM 2169 N N . GLY A 1 266 ? -4.502 -17.300 1.560 1.00 97.19 266 GLY A N 1
ATOM 2170 C CA . GLY A 1 266 ? -3.520 -17.667 2.579 1.00 97.19 266 GLY A CA 1
ATOM 2171 C C . GLY A 1 266 ? -2.446 -16.592 2.724 1.00 97.19 266 GLY A C 1
ATOM 2172 O O . GLY A 1 266 ? -2.406 -15.635 1.952 1.00 97.19 266 GLY A O 1
ATOM 2173 N N . ASP A 1 267 ? -1.565 -16.735 3.707 1.00 96.44 267 ASP A N 1
ATOM 2174 C CA . ASP A 1 267 ? -0.335 -15.949 3.803 1.00 96.44 267 ASP A CA 1
ATOM 2175 C C . ASP A 1 267 ? 0.902 -16.677 3.262 1.00 96.44 267 ASP A C 1
ATOM 2177 O O . ASP A 1 267 ? 2.017 -16.187 3.405 1.00 96.44 267 ASP A O 1
ATOM 2181 N N . ASP A 1 268 ? 0.689 -17.801 2.587 1.00 95.62 268 ASP A N 1
ATOM 2182 C CA . ASP A 1 268 ? 1.643 -18.577 1.793 1.00 95.62 268 ASP A CA 1
ATOM 2183 C C . ASP A 1 268 ? 1.814 -18.042 0.358 1.00 95.62 268 ASP A C 1
ATOM 2185 O O . ASP A 1 268 ? 2.575 -18.594 -0.433 1.00 95.62 268 ASP A O 1
ATOM 2189 N N . SER A 1 269 ? 1.098 -16.977 0.003 1.00 95.69 269 SER A N 1
ATOM 2190 C CA . SER A 1 269 ? 1.198 -16.280 -1.279 1.00 95.69 269 SER A CA 1
ATOM 2191 C C . SER A 1 269 ? 1.017 -14.777 -1.094 1.00 95.69 269 SER A C 1
ATOM 2193 O O . SER A 1 269 ? 0.489 -14.303 -0.083 1.00 95.69 269 SER A O 1
ATOM 2195 N N . SER A 1 270 ? 1.498 -14.020 -2.070 1.00 95.44 270 SER A N 1
ATOM 2196 C CA . SER A 1 270 ? 1.396 -12.572 -2.141 1.00 95.44 270 SER A CA 1
ATOM 2197 C C . SER A 1 270 ? 0.430 -12.188 -3.256 1.00 95.44 270 SER A C 1
ATOM 2199 O O . SER A 1 270 ? 0.332 -12.848 -4.296 1.00 95.44 270 SER A O 1
ATOM 2201 N N . TYR A 1 271 ? -0.350 -11.143 -3.010 1.00 97.81 271 TYR A N 1
ATOM 2202 C CA . TYR A 1 271 ? -1.526 -10.832 -3.806 1.00 97.81 271 TYR A CA 1
ATOM 2203 C C . TYR A 1 271 ? -1.575 -9.353 -4.170 1.00 97.81 271 TYR A C 1
ATOM 2205 O O . TYR A 1 271 ? -1.020 -8.506 -3.469 1.00 97.81 271 TYR A O 1
ATOM 2213 N N . VAL A 1 272 ? -2.319 -9.068 -5.237 1.00 98.00 272 VAL A N 1
ATOM 2214 C CA . VAL A 1 272 ? -2.923 -7.755 -5.483 1.00 98.00 272 VAL A CA 1
ATOM 2215 C C . VAL A 1 272 ? -4.433 -7.897 -5.428 1.00 98.00 272 VAL A C 1
ATOM 2217 O O . VAL A 1 272 ? -4.997 -8.851 -5.975 1.00 98.00 272 VAL A O 1
ATOM 2220 N N . PHE A 1 273 ? -5.072 -6.940 -4.770 1.00 98.12 273 PHE A N 1
ATOM 2221 C CA . PHE A 1 273 ? -6.514 -6.774 -4.711 1.00 98.12 273 PHE A CA 1
ATOM 2222 C C . PHE A 1 273 ? -6.875 -5.419 -5.294 1.00 98.12 273 PHE A C 1
ATOM 2224 O O . PHE A 1 273 ? -6.158 -4.443 -5.067 1.00 98.12 273 PHE A O 1
ATOM 2231 N N . VAL A 1 274 ? -8.026 -5.355 -5.952 1.00 98.38 274 VAL A N 1
ATOM 2232 C CA . VAL A 1 274 ? -8.712 -4.087 -6.189 1.00 98.38 274 VAL A CA 1
ATOM 2233 C C . VAL A 1 274 ? -10.103 -4.188 -5.593 1.00 98.38 274 VAL A C 1
ATOM 2235 O O . VAL A 1 274 ? -10.867 -5.107 -5.906 1.00 98.38 274 VAL A O 1
ATOM 2238 N N . LEU A 1 275 ? -10.403 -3.264 -4.689 1.00 98.44 275 LEU A N 1
ATOM 2239 C CA . LEU A 1 275 ? -11.723 -3.087 -4.104 1.00 98.44 275 LEU A CA 1
ATOM 2240 C C . LEU A 1 275 ? -12.354 -1.831 -4.695 1.00 98.44 275 LEU A C 1
ATOM 2242 O O . LEU A 1 275 ? -11.647 -0.872 -4.996 1.00 98.44 275 LEU A O 1
ATOM 2246 N N . ASN A 1 276 ? -13.676 -1.807 -4.801 1.00 97.88 276 ASN A N 1
ATOM 2247 C CA . ASN A 1 276 ? -14.379 -0.546 -5.010 1.00 97.88 276 ASN A CA 1
ATOM 2248 C C . ASN A 1 276 ? -14.539 0.218 -3.681 1.00 97.88 276 ASN A C 1
ATOM 2250 O O . ASN A 1 276 ? -14.280 -0.313 -2.595 1.00 97.88 276 ASN A O 1
ATOM 2254 N N . SER A 1 277 ? -15.047 1.445 -3.752 1.00 97.50 277 SER A N 1
ATOM 2255 C CA . SER A 1 277 ? -15.324 2.306 -2.591 1.00 97.50 277 SER A CA 1
ATOM 2256 C C . SER A 1 277 ? -16.328 1.716 -1.575 1.00 97.50 277 SER A C 1
ATOM 2258 O O . SER A 1 277 ? -16.363 2.113 -0.406 1.00 97.50 277 SER A O 1
ATOM 2260 N N . ALA A 1 278 ? -17.131 0.723 -1.967 1.00 97.75 278 ALA A N 1
ATOM 2261 C CA . ALA A 1 278 ? -18.027 -0.012 -1.069 1.00 97.75 278 ALA A CA 1
ATOM 2262 C C . ALA A 1 278 ? -17.341 -1.189 -0.343 1.00 97.75 278 ALA A C 1
ATOM 2264 O O . ALA A 1 278 ? -17.984 -1.868 0.459 1.00 97.75 278 ALA A O 1
ATOM 2265 N N . GLY A 1 279 ? -16.052 -1.435 -0.603 1.00 97.81 279 GLY A N 1
ATOM 2266 C CA . GLY A 1 279 ? -15.292 -2.546 -0.028 1.00 97.81 279 GLY A CA 1
ATOM 2267 C C . GLY A 1 279 ? -15.548 -3.889 -0.711 1.00 97.81 279 GLY A C 1
ATOM 2268 O O . GLY A 1 279 ? -15.118 -4.925 -0.197 1.00 97.81 279 GLY A O 1
ATOM 2269 N N . ASN A 1 280 ? -16.243 -3.895 -1.852 1.00 98.00 280 ASN A N 1
ATOM 2270 C CA . ASN A 1 280 ? -16.461 -5.105 -2.634 1.00 98.00 280 ASN A CA 1
ATOM 2271 C C . ASN A 1 280 ? -15.213 -5.415 -3.455 1.00 98.00 280 ASN A C 1
ATOM 2273 O O . ASN A 1 280 ? -14.636 -4.529 -4.085 1.00 98.00 280 ASN A O 1
ATOM 2277 N N . LEU A 1 281 ? -14.829 -6.689 -3.481 1.00 98.00 281 LEU A N 1
ATOM 2278 C CA . LEU A 1 281 ? -13.724 -7.167 -4.299 1.00 98.00 281 LEU A CA 1
ATOM 2279 C C . LEU A 1 281 ? -14.106 -7.111 -5.783 1.00 98.00 281 LEU A C 1
ATOM 2281 O O . LEU A 1 281 ? -14.997 -7.848 -6.201 1.00 98.00 281 LEU A O 1
ATOM 2285 N N . LEU A 1 282 ? -13.411 -6.285 -6.569 1.00 97.69 282 LEU A N 1
ATOM 2286 C CA . LEU A 1 282 ? -13.529 -6.295 -8.029 1.00 97.69 282 LEU A CA 1
ATOM 2287 C C . LEU A 1 282 ? -12.780 -7.499 -8.596 1.00 97.69 282 LEU A C 1
ATOM 2289 O O . LEU A 1 282 ? -13.340 -8.316 -9.323 1.00 97.69 282 LEU A O 1
ATOM 2293 N N . TRP A 1 283 ? -11.519 -7.652 -8.196 1.00 98.44 283 TRP A N 1
ATOM 2294 C CA . TRP A 1 283 ? -10.717 -8.825 -8.512 1.00 98.44 283 TRP A CA 1
ATOM 2295 C C . TRP A 1 283 ? -9.557 -8.980 -7.528 1.00 98.44 283 TRP A C 1
ATOM 2297 O O . TRP A 1 283 ? -9.136 -8.041 -6.850 1.00 98.44 283 TRP A O 1
ATOM 2307 N N . LYS A 1 284 ? -9.024 -10.202 -7.466 1.00 98.19 284 LYS A N 1
ATOM 2308 C CA . LYS A 1 284 ? -7.770 -10.526 -6.779 1.00 98.19 284 LYS A CA 1
ATOM 2309 C C . LYS A 1 284 ? -6.881 -11.357 -7.684 1.00 98.19 284 LYS A C 1
ATOM 2311 O O . LYS A 1 284 ? -7.379 -12.152 -8.482 1.00 98.19 284 LYS A O 1
ATOM 2316 N N . ARG A 1 285 ? -5.570 -11.224 -7.520 1.00 97.81 285 ARG A N 1
ATOM 2317 C CA . ARG A 1 285 ? -4.587 -12.025 -8.249 1.00 97.81 285 ARG A CA 1
ATOM 2318 C C . ARG A 1 285 ? -3.467 -12.463 -7.318 1.00 97.81 285 ARG A C 1
ATOM 2320 O O . ARG A 1 285 ? -2.911 -11.639 -6.604 1.00 97.81 285 ARG A O 1
ATOM 2327 N N . ASN A 1 286 ? -3.151 -13.756 -7.344 1.00 96.88 286 ASN A N 1
ATOM 2328 C CA . ASN A 1 286 ? -1.912 -14.279 -6.773 1.00 96.88 286 ASN A CA 1
ATOM 2329 C C . ASN A 1 286 ? -0.766 -13.918 -7.727 1.00 96.88 286 ASN A C 1
ATOM 2331 O O . ASN A 1 286 ? -0.860 -14.204 -8.923 1.00 96.88 286 ASN A O 1
ATOM 2335 N N . ILE A 1 287 ? 0.261 -13.251 -7.209 1.00 94.56 287 ILE A N 1
ATOM 2336 C CA . ILE A 1 287 ? 1.415 -12.806 -7.994 1.00 94.56 287 ILE A CA 1
ATOM 2337 C C . ILE A 1 287 ? 2.651 -13.632 -7.653 1.00 94.56 287 ILE A C 1
ATOM 2339 O O . ILE A 1 287 ? 3.395 -13.994 -8.563 1.00 94.56 287 ILE A O 1
ATOM 2343 N N . GLY A 1 288 ? 2.874 -13.934 -6.372 1.00 92.12 288 GLY A N 1
ATOM 2344 C CA . GLY A 1 288 ? 4.067 -14.640 -5.928 1.00 92.12 288 GLY A CA 1
ATOM 2345 C C . GLY A 1 288 ? 3.813 -15.604 -4.770 1.00 92.12 288 GLY A C 1
ATOM 2346 O O . GLY A 1 288 ? 2.815 -15.489 -4.060 1.00 92.12 288 GLY A O 1
ATOM 2347 N N . PRO A 1 289 ? 4.727 -16.562 -4.555 1.00 92.69 289 PRO A N 1
ATOM 2348 C CA . PRO A 1 289 ? 4.620 -17.547 -3.482 1.00 92.69 289 PRO A CA 1
ATOM 2349 C C . PRO A 1 289 ? 5.004 -16.958 -2.111 1.00 92.69 289 PRO A C 1
ATOM 2351 O O . PRO A 1 289 ? 5.110 -15.743 -1.922 1.00 92.69 289 PRO A O 1
ATOM 2354 N N . TYR A 1 290 ? 5.229 -17.827 -1.131 1.00 91.44 290 TYR A N 1
ATOM 2355 C CA . TYR A 1 290 ? 5.649 -17.458 0.215 1.00 91.44 290 TYR A CA 1
ATOM 2356 C C . TYR A 1 290 ? 6.946 -16.627 0.226 1.00 91.44 290 TYR A C 1
ATOM 2358 O O . TYR A 1 290 ? 7.805 -16.754 -0.646 1.00 91.44 290 TYR A O 1
ATOM 2366 N N . TRP A 1 291 ? 7.078 -15.750 1.225 1.00 89.94 291 TRP A N 1
ATOM 2367 C CA . TRP A 1 291 ? 8.182 -14.790 1.407 1.00 89.94 291 TRP A CA 1
ATOM 2368 C C . TRP A 1 291 ? 8.426 -13.834 0.238 1.00 89.94 291 TRP A C 1
ATOM 2370 O O . TRP A 1 291 ? 9.466 -13.167 0.171 1.00 89.94 291 TRP A O 1
ATOM 2380 N N . THR A 1 292 ? 7.438 -13.707 -0.642 1.00 90.19 292 THR A N 1
ATOM 2381 C CA . THR A 1 292 ? 7.400 -12.654 -1.646 1.00 90.19 292 THR A CA 1
ATOM 2382 C C . THR A 1 292 ? 6.488 -11.523 -1.192 1.00 90.19 292 THR A C 1
ATOM 2384 O O . THR A 1 292 ? 5.522 -11.712 -0.448 1.00 90.19 292 THR A O 1
ATOM 2387 N N . ARG A 1 293 ? 6.843 -10.317 -1.609 1.00 91.69 293 ARG A N 1
ATOM 2388 C CA . ARG A 1 293 ? 6.074 -9.087 -1.487 1.00 91.69 293 ARG A CA 1
ATOM 2389 C C . ARG A 1 293 ? 5.624 -8.704 -2.886 1.00 91.69 293 ARG A C 1
ATOM 2391 O O . ARG A 1 293 ? 6.399 -8.836 -3.827 1.00 91.69 293 ARG A O 1
ATOM 2398 N N . VAL A 1 294 ? 4.425 -8.161 -3.013 1.00 92.38 294 VAL A N 1
ATOM 2399 C CA . VAL A 1 294 ? 4.028 -7.461 -4.231 1.00 92.38 294 VAL A CA 1
ATOM 2400 C C . VAL A 1 294 ? 4.142 -5.961 -4.016 1.00 92.38 294 VAL A C 1
ATOM 2402 O O . VAL A 1 294 ? 3.644 -5.440 -3.020 1.00 92.38 294 VAL A O 1
ATOM 2405 N N . ASN A 1 295 ? 4.773 -5.280 -4.962 1.00 91.94 295 ASN A N 1
ATOM 2406 C CA . ASN A 1 295 ? 4.723 -3.830 -5.093 1.00 91.94 295 ASN A CA 1
ATOM 2407 C C . ASN A 1 295 ? 3.945 -3.488 -6.364 1.00 91.94 295 ASN A C 1
ATOM 2409 O O . ASN A 1 295 ? 3.819 -4.323 -7.271 1.00 91.94 295 ASN A O 1
ATOM 2413 N N . PHE A 1 296 ? 3.418 -2.272 -6.434 1.00 94.50 296 PHE A N 1
ATOM 2414 C CA . PHE A 1 296 ? 2.761 -1.808 -7.642 1.00 94.50 296 PHE A CA 1
ATOM 2415 C C . PHE A 1 296 ? 2.884 -0.301 -7.824 1.00 94.50 296 PHE A C 1
ATOM 2417 O O . PHE A 1 296 ? 3.002 0.457 -6.865 1.00 94.50 296 PHE A O 1
ATOM 2424 N N . GLU A 1 297 ? 2.778 0.112 -9.079 1.00 94.88 297 GLU A N 1
ATOM 2425 C CA . GLU A 1 297 ? 2.597 1.499 -9.475 1.00 94.88 297 GLU A CA 1
ATOM 2426 C C . GLU A 1 297 ? 1.329 1.655 -10.306 1.00 94.88 297 GLU A C 1
ATOM 2428 O O . GLU A 1 297 ? 0.875 0.715 -10.962 1.00 94.88 297 GLU A O 1
ATOM 2433 N N . THR A 1 298 ? 0.750 2.852 -10.263 1.00 95.25 298 THR A N 1
ATOM 2434 C CA . THR A 1 298 ? -0.438 3.227 -11.037 1.00 95.25 298 THR A CA 1
ATOM 2435 C C . THR A 1 298 ? -0.092 4.402 -11.930 1.00 95.25 298 THR A C 1
ATOM 2437 O O . THR A 1 298 ? 0.387 5.410 -11.418 1.00 95.25 298 THR A O 1
ATOM 2440 N N . GLY A 1 299 ? -0.332 4.312 -13.232 1.00 95.81 299 GLY A N 1
ATOM 2441 C CA . GLY A 1 299 ? 0.123 5.329 -14.182 1.00 95.81 299 GLY A CA 1
ATOM 2442 C C . GLY A 1 299 ? -0.361 5.088 -15.597 1.00 95.81 299 GLY A C 1
ATOM 2443 O O . GLY A 1 299 ? -0.997 4.074 -15.857 1.00 95.81 299 GLY A O 1
ATOM 2444 N N . TYR A 1 300 ? -0.084 6.024 -16.494 1.00 96.50 300 TYR A N 1
ATOM 2445 C CA . TYR A 1 300 ? -0.441 5.929 -17.910 1.00 96.50 300 TYR A CA 1
ATOM 2446 C C . TYR A 1 300 ? 0.676 5.213 -18.670 1.00 96.50 300 TYR A C 1
ATOM 2448 O O . TYR A 1 300 ? 1.520 5.857 -19.276 1.00 96.50 300 TYR A O 1
ATOM 2456 N N . PHE A 1 301 ? 0.724 3.883 -18.603 1.00 96.06 301 PHE A N 1
ATOM 2457 C CA . PHE A 1 301 ? 1.867 3.106 -19.104 1.00 96.06 301 PHE A CA 1
ATOM 2458 C C . PHE A 1 301 ? 1.690 2.635 -20.554 1.00 96.06 301 PHE A C 1
ATOM 2460 O O . PHE A 1 301 ? 2.665 2.357 -21.244 1.00 96.06 301 PHE A O 1
ATOM 2467 N N . ASP A 1 302 ? 0.456 2.478 -21.029 1.00 92.06 302 ASP A N 1
ATOM 2468 C CA . ASP A 1 302 ? 0.194 2.028 -22.410 1.00 92.06 302 ASP A CA 1
ATOM 2469 C C . ASP A 1 302 ? -0.609 3.046 -23.218 1.00 92.06 302 ASP A C 1
ATOM 2471 O O . ASP A 1 302 ? -0.592 3.044 -24.448 1.00 92.06 302 ASP A O 1
ATOM 2475 N N . SER A 1 303 ? -1.341 3.926 -22.536 1.00 85.62 303 SER A N 1
ATOM 2476 C CA . SER A 1 303 ? -2.111 4.976 -23.184 1.00 85.62 303 SER A CA 1
ATOM 2477 C C . SER A 1 303 ? -2.372 6.143 -22.244 1.00 85.62 303 SER A C 1
ATOM 2479 O O . SER A 1 303 ? -2.603 5.950 -21.058 1.00 85.62 303 SER A O 1
ATOM 2481 N N . TYR A 1 304 ? -2.521 7.343 -22.799 1.00 82.06 304 TYR A N 1
ATOM 2482 C CA . TYR A 1 304 ? -2.968 8.534 -22.058 1.00 82.06 304 TYR A CA 1
ATOM 2483 C C . TYR A 1 304 ? -4.430 8.469 -21.582 1.00 82.06 304 TYR A C 1
ATOM 2485 O O . TYR A 1 304 ? -4.938 9.405 -20.969 1.00 82.06 304 TYR A O 1
ATOM 2493 N N . LYS A 1 305 ? -5.182 7.427 -21.962 1.00 85.56 305 LYS A N 1
ATOM 2494 C CA . LYS A 1 305 ? -6.646 7.424 -21.815 1.00 85.56 305 LYS A CA 1
ATOM 2495 C C . LYS A 1 305 ? -7.103 6.916 -20.460 1.00 85.56 305 LYS A C 1
ATOM 2497 O O . LYS A 1 305 ? -8.148 7.353 -19.979 1.00 85.56 305 LYS A O 1
ATOM 2502 N N . LYS A 1 306 ? -6.371 5.971 -19.879 1.00 91.56 306 LYS A N 1
ATOM 2503 C CA . LYS A 1 306 ? -6.701 5.380 -18.586 1.00 91.56 306 LYS A CA 1
ATOM 2504 C C . LYS A 1 306 ? -5.414 5.016 -17.849 1.00 91.56 306 LYS A C 1
ATOM 2506 O O . LYS A 1 306 ? -4.480 4.578 -18.508 1.00 91.56 306 LYS A O 1
ATOM 2511 N N . PRO A 1 307 ? -5.365 5.163 -16.520 1.00 95.06 307 PRO A N 1
ATOM 2512 C CA . PRO A 1 307 ? -4.256 4.621 -15.764 1.00 95.06 307 PRO A CA 1
ATOM 2513 C C . PRO A 1 307 ? -4.340 3.089 -15.742 1.00 95.06 307 PRO A C 1
ATOM 2515 O O . PRO A 1 307 ? -5.426 2.507 -15.685 1.00 95.06 307 PRO A O 1
ATOM 2518 N N . GLU A 1 308 ? -3.190 2.433 -15.747 1.00 96.56 308 GLU A N 1
ATOM 2519 C CA . GLU A 1 308 ? -3.008 1.000 -15.565 1.00 96.56 308 GLU A CA 1
ATOM 2520 C C . GLU A 1 308 ? -2.252 0.691 -14.262 1.00 96.56 308 GLU A C 1
ATOM 2522 O O . GLU A 1 308 ? -1.686 1.583 -13.627 1.00 96.56 308 GLU A O 1
ATOM 2527 N N . LEU A 1 309 ? -2.227 -0.585 -13.856 1.00 96.62 309 LEU A N 1
ATOM 2528 C CA . LEU A 1 309 ? -1.313 -1.058 -12.813 1.00 96.62 309 LEU A CA 1
ATOM 2529 C C . LEU A 1 309 ? -0.092 -1.712 -13.438 1.00 96.62 309 LEU A C 1
ATOM 2531 O O . LEU A 1 309 ? -0.233 -2.677 -14.191 1.00 96.62 309 LEU A O 1
ATOM 2535 N N . VAL A 1 310 ? 1.091 -1.310 -12.992 1.00 96.12 310 VAL A N 1
ATOM 2536 C CA . VAL A 1 310 ? 2.284 -2.143 -13.113 1.00 96.12 310 VAL A CA 1
ATOM 2537 C C . VAL A 1 310 ? 2.538 -2.834 -11.786 1.00 96.12 310 VAL A C 1
ATOM 2539 O O . VAL A 1 310 ? 2.722 -2.192 -10.761 1.00 96.12 310 VAL A O 1
ATOM 2542 N N . VAL A 1 311 ? 2.545 -4.160 -11.807 1.00 95.00 311 VAL A N 1
ATOM 2543 C CA . VAL A 1 311 ? 2.723 -5.013 -10.632 1.00 95.00 311 VAL A CA 1
ATOM 2544 C C . VAL A 1 311 ? 4.016 -5.793 -10.767 1.00 95.00 311 VAL A C 1
ATOM 2546 O O . VAL A 1 311 ? 4.273 -6.388 -11.813 1.00 95.00 311 VAL A O 1
ATOM 2549 N N . TYR A 1 312 ? 4.809 -5.840 -9.702 1.00 92.50 312 TYR A N 1
ATOM 2550 C CA . TYR A 1 312 ? 6.079 -6.556 -9.695 1.00 92.50 312 TYR A CA 1
ATOM 2551 C C . TYR A 1 312 ? 6.399 -7.136 -8.314 1.00 92.50 312 TYR A C 1
ATOM 2553 O O . TYR A 1 312 ? 5.894 -6.683 -7.283 1.00 92.50 312 TYR A O 1
ATOM 2561 N N . LEU A 1 313 ? 7.225 -8.182 -8.291 1.00 88.56 313 LEU A N 1
ATOM 2562 C CA . LEU A 1 313 ? 7.593 -8.868 -7.055 1.00 88.56 313 LEU A CA 1
ATOM 2563 C C . LEU A 1 313 ? 8.824 -8.235 -6.398 1.00 88.56 313 LEU A C 1
ATOM 2565 O O . LEU A 1 313 ? 9.880 -8.087 -7.004 1.00 88.56 313 LEU A O 1
ATOM 2569 N N . GLY A 1 314 ? 8.695 -7.917 -5.112 1.00 82.38 314 GLY A N 1
ATOM 2570 C CA . GLY A 1 314 ? 9.814 -7.712 -4.200 1.00 82.38 314 GLY A CA 1
ATOM 2571 C C . GLY A 1 314 ? 10.114 -9.015 -3.462 1.00 82.38 314 GLY A C 1
ATOM 2572 O O . GLY A 1 314 ? 9.206 -9.673 -2.954 1.00 82.38 314 GLY A O 1
ATOM 2573 N N . LEU A 1 315 ? 11.379 -9.419 -3.379 1.00 75.94 315 LEU A N 1
ATOM 2574 C CA . LEU A 1 315 ? 11.754 -10.696 -2.763 1.00 75.94 315 LEU A CA 1
ATOM 2575 C C . LEU A 1 315 ? 12.606 -10.452 -1.521 1.00 75.94 315 LEU A C 1
ATOM 2577 O O . LEU A 1 315 ? 13.598 -9.731 -1.576 1.00 75.94 315 LEU A O 1
ATOM 2581 N N . ASN A 1 316 ? 12.252 -11.083 -0.400 1.00 68.81 316 ASN A N 1
ATOM 2582 C CA . ASN A 1 316 ? 13.043 -11.001 0.835 1.00 68.81 316 ASN A CA 1
ATOM 2583 C C . ASN A 1 316 ? 14.035 -12.167 0.996 1.00 68.81 316 ASN A C 1
ATOM 2585 O O . ASN A 1 316 ? 14.896 -12.100 1.870 1.00 68.81 316 ASN A O 1
ATOM 2589 N N . ARG A 1 317 ? 13.920 -13.236 0.195 1.00 72.88 317 ARG A N 1
ATOM 2590 C CA . ARG A 1 317 ? 14.710 -14.482 0.302 1.00 72.88 317 ARG A CA 1
ATOM 2591 C C . ARG A 1 317 ? 15.059 -15.059 -1.077 1.00 72.88 317 ARG A C 1
ATOM 2593 O O . ARG A 1 317 ? 14.705 -14.440 -2.079 1.00 72.88 317 ARG A O 1
ATOM 2600 N N . ASP A 1 318 ? 15.773 -16.193 -1.092 1.00 64.56 318 ASP A N 1
ATOM 2601 C CA . ASP A 1 318 ? 16.329 -16.865 -2.277 1.00 64.56 318 ASP A CA 1
ATOM 2602 C C . ASP A 1 318 ? 15.383 -16.839 -3.478 1.00 64.56 318 ASP A C 1
ATOM 2604 O O . ASP A 1 318 ? 14.241 -17.305 -3.445 1.00 64.56 318 ASP A O 1
ATOM 2608 N N . VAL A 1 319 ? 15.888 -16.221 -4.538 1.00 62.94 319 VAL A N 1
ATOM 2609 C CA . VAL A 1 319 ? 15.134 -15.825 -5.716 1.00 62.94 319 VAL A CA 1
ATOM 2610 C C . VAL A 1 319 ? 15.232 -16.928 -6.741 1.00 62.94 319 VAL A C 1
ATOM 2612 O O . VAL A 1 319 ? 16.332 -17.329 -7.121 1.00 62.94 319 VAL A O 1
ATOM 2615 N N . LYS A 1 320 ? 14.082 -17.361 -7.251 1.00 76.50 320 LYS A N 1
ATOM 2616 C CA . LYS A 1 320 ? 14.071 -18.048 -8.530 1.00 76.50 320 LYS A CA 1
ATOM 2617 C C . LYS A 1 320 ? 13.878 -17.011 -9.643 1.00 76.50 320 LYS A C 1
ATOM 2619 O O . LYS A 1 320 ? 12.972 -16.183 -9.507 1.00 76.50 320 LYS A O 1
ATOM 2624 N N . PRO A 1 321 ? 14.708 -16.998 -10.701 1.00 73.88 321 PRO A N 1
ATOM 2625 C CA . PRO A 1 321 ? 14.624 -16.006 -11.776 1.00 73.88 321 PRO A CA 1
ATOM 2626 C C . PRO A 1 321 ? 13.226 -15.853 -12.392 1.00 73.88 321 PRO A C 1
ATOM 2628 O O . PRO A 1 321 ? 12.856 -14.762 -12.812 1.00 73.88 321 PRO A O 1
ATOM 2631 N N . GLU A 1 322 ? 12.416 -16.913 -12.398 1.00 79.00 322 GLU A N 1
ATOM 2632 C CA . GLU A 1 322 ? 11.035 -16.897 -12.888 1.00 79.00 322 GLU A CA 1
ATOM 2633 C C . GLU A 1 322 ? 10.074 -16.007 -12.081 1.00 79.00 322 GLU A C 1
ATOM 2635 O O . GLU A 1 322 ? 8.974 -15.720 -12.555 1.00 79.00 322 GLU A O 1
ATOM 2640 N N . HIS A 1 323 ? 10.459 -15.573 -10.877 1.00 78.75 323 HIS A N 1
ATOM 2641 C CA . HIS A 1 323 ? 9.655 -14.681 -10.041 1.00 78.75 323 HIS A CA 1
ATOM 2642 C C . HIS A 1 323 ? 9.926 -13.195 -10.310 1.00 78.75 323 HIS A C 1
ATOM 2644 O O . HIS A 1 323 ? 9.136 -12.357 -9.889 1.00 78.75 323 HIS A O 1
ATOM 2650 N N . ASP A 1 324 ? 11.000 -12.828 -11.011 1.00 81.88 324 ASP A N 1
ATOM 2651 C CA . ASP A 1 324 ? 11.272 -11.422 -11.330 1.00 81.88 324 ASP A CA 1
ATOM 2652 C C . ASP A 1 324 ? 10.524 -11.016 -12.607 1.00 81.88 324 ASP A C 1
ATOM 2654 O O . ASP A 1 324 ? 11.083 -10.897 -13.692 1.00 81.88 324 ASP A O 1
ATOM 2658 N N . VAL A 1 325 ? 9.205 -10.878 -12.502 1.00 88.69 325 VAL A N 1
ATOM 2659 C CA . VAL A 1 325 ? 8.345 -10.529 -13.634 1.00 88.69 325 VAL A CA 1
ATOM 2660 C C . VAL A 1 325 ? 7.498 -9.313 -13.300 1.00 88.69 325 VAL A C 1
ATOM 2662 O O . VAL A 1 325 ? 6.952 -9.205 -12.201 1.00 88.69 325 VAL A O 1
ATOM 2665 N N . MET A 1 326 ? 7.355 -8.429 -14.284 1.00 92.94 326 MET A N 1
ATOM 2666 C CA . MET A 1 326 ? 6.440 -7.296 -14.241 1.00 92.94 326 MET A 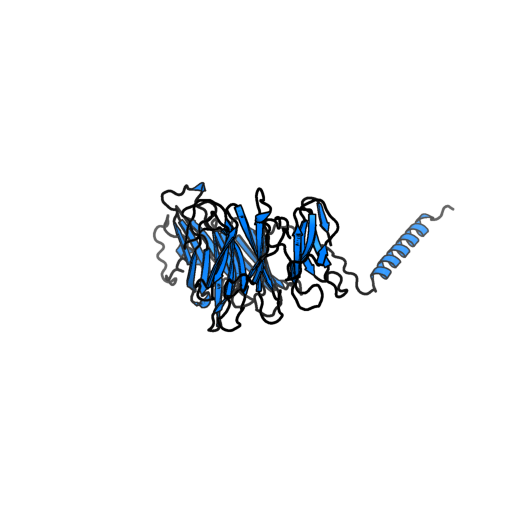CA 1
ATOM 2667 C C . MET A 1 326 ? 5.172 -7.620 -15.030 1.00 92.94 326 MET A C 1
ATOM 2669 O O . MET A 1 326 ? 5.222 -8.239 -16.099 1.00 92.94 326 MET A O 1
ATOM 2673 N N . TYR A 1 327 ? 4.032 -7.188 -14.507 1.00 95.56 327 TYR A N 1
ATOM 2674 C CA . TYR A 1 327 ? 2.728 -7.321 -15.139 1.00 95.56 327 TYR A CA 1
ATOM 2675 C C . TYR A 1 327 ? 2.129 -5.943 -15.347 1.00 95.56 327 TYR A C 1
ATOM 2677 O O . TYR A 1 327 ? 2.049 -5.175 -14.397 1.00 95.56 327 TYR A O 1
ATOM 2685 N N . LEU A 1 328 ? 1.656 -5.668 -16.558 1.00 96.94 328 LEU A N 1
ATOM 2686 C CA . LEU A 1 328 ? 0.759 -4.550 -16.811 1.00 96.94 328 LEU A CA 1
ATOM 2687 C C . LEU A 1 328 ? -0.660 -5.096 -16.735 1.00 96.94 328 LEU A C 1
ATOM 2689 O O . LEU A 1 328 ? -0.990 -6.057 -17.440 1.00 96.94 328 LEU A O 1
ATOM 2693 N N . ILE A 1 329 ? -1.480 -4.532 -15.863 1.00 97.81 329 ILE A N 1
ATOM 2694 C CA . ILE A 1 329 ? -2.800 -5.051 -15.529 1.00 97.81 329 ILE A CA 1
ATOM 2695 C C . ILE A 1 329 ? -3.830 -3.940 -15.688 1.00 97.81 329 ILE A C 1
ATOM 2697 O O . ILE A 1 329 ? -3.642 -2.821 -15.215 1.00 97.81 329 ILE A O 1
ATOM 2701 N N . ASP A 1 330 ? -4.947 -4.280 -16.326 1.00 97.50 330 ASP A N 1
ATOM 2702 C CA . ASP A 1 330 ? -6.124 -3.425 -16.344 1.00 97.50 330 ASP A CA 1
ATOM 2703 C C . ASP A 1 330 ? -6.731 -3.345 -14.924 1.00 97.50 330 ASP A C 1
ATOM 2705 O O . ASP A 1 330 ? -7.131 -4.380 -14.376 1.00 97.50 330 ASP A O 1
ATOM 2709 N N . PRO A 1 331 ? -6.810 -2.149 -14.317 1.00 96.94 331 PRO A N 1
ATOM 2710 C CA . PRO A 1 331 ? -7.196 -1.974 -12.917 1.00 96.94 331 PRO A CA 1
ATOM 2711 C C . PRO A 1 331 ? -8.615 -2.404 -12.593 1.00 96.94 331 PRO A C 1
ATOM 2713 O O . PRO A 1 331 ? -8.887 -2.786 -11.460 1.00 96.94 331 PRO A O 1
ATOM 2716 N N . LEU A 1 332 ? -9.527 -2.330 -13.556 1.00 96.44 332 LEU A N 1
ATOM 2717 C CA . LEU A 1 332 ? -10.948 -2.563 -13.315 1.00 96.44 332 LEU A CA 1
ATOM 2718 C C . LEU A 1 332 ? -11.300 -4.038 -13.496 1.00 96.44 332 LEU A C 1
ATOM 2720 O O . LEU A 1 332 ? -12.153 -4.574 -12.794 1.00 96.44 332 LEU A O 1
ATOM 2724 N N . THR A 1 333 ? -10.619 -4.711 -14.422 1.00 97.69 333 THR A N 1
ATOM 2725 C CA . THR A 1 333 ? -10.927 -6.097 -14.803 1.00 97.69 333 THR A CA 1
ATOM 2726 C C . THR A 1 333 ? -9.920 -7.118 -14.280 1.00 97.69 333 THR A C 1
ATOM 2728 O O . THR A 1 333 ? -10.197 -8.318 -14.284 1.00 97.69 333 THR A O 1
ATOM 2731 N N . GLY A 1 334 ? -8.723 -6.682 -13.881 1.00 97.69 334 GLY A N 1
ATOM 2732 C CA . GLY A 1 334 ? -7.630 -7.563 -13.475 1.00 97.69 334 GLY A CA 1
ATOM 2733 C C . GLY A 1 334 ? -7.012 -8.345 -14.633 1.00 97.69 334 GLY A C 1
ATOM 2734 O O . GLY A 1 334 ? -6.232 -9.280 -14.402 1.00 97.69 334 GLY A O 1
ATOM 2735 N N . LYS A 1 335 ? -7.358 -8.008 -15.883 1.00 97.62 335 LYS A N 1
ATOM 2736 C CA . LYS A 1 335 ? -6.801 -8.627 -17.088 1.00 97.62 335 LYS A CA 1
ATOM 2737 C C . LYS A 1 335 ? -5.333 -8.229 -17.235 1.00 97.62 335 LYS A C 1
ATOM 2739 O O . LYS A 1 335 ? -5.003 -7.049 -17.225 1.00 97.62 335 LYS A O 1
ATOM 2744 N N . ILE A 1 336 ? -4.458 -9.218 -17.422 1.00 97.25 336 ILE A N 1
ATOM 2745 C CA . ILE A 1 336 ? -3.055 -8.969 -17.769 1.00 97.25 336 ILE A CA 1
ATOM 2746 C C . ILE A 1 336 ? -3.014 -8.480 -19.219 1.00 97.25 336 ILE A C 1
ATOM 2748 O O . ILE A 1 336 ? -3.422 -9.199 -20.131 1.00 97.25 336 ILE A O 1
ATOM 2752 N N . LEU A 1 337 ? -2.532 -7.258 -19.408 1.00 96.56 337 LEU A N 1
ATOM 2753 C CA . LEU A 1 337 ? -2.323 -6.627 -20.708 1.00 96.56 337 LEU A CA 1
ATOM 2754 C C . LEU A 1 337 ? -0.936 -6.969 -21.257 1.00 96.56 337 LEU A C 1
ATOM 2756 O O . LEU A 1 337 ? -0.784 -7.239 -22.446 1.00 96.56 337 LEU A O 1
ATOM 2760 N N . ARG A 1 338 ? 0.069 -7.007 -20.375 1.00 96.19 338 ARG A N 1
ATOM 2761 C CA . ARG A 1 338 ? 1.467 -7.285 -20.725 1.00 96.19 338 ARG A CA 1
ATOM 2762 C C . ARG A 1 338 ? 2.174 -8.014 -19.589 1.00 96.19 338 ARG A C 1
ATOM 2764 O O . ARG A 1 338 ? 1.834 -7.847 -18.421 1.00 96.19 338 ARG A O 1
ATOM 2771 N N . LYS A 1 339 ? 3.176 -8.816 -19.941 1.00 95.56 339 LYS A N 1
ATOM 2772 C CA . LYS A 1 339 ? 4.060 -9.522 -19.008 1.00 95.56 339 LYS A CA 1
ATOM 2773 C C . LYS A 1 339 ? 5.498 -9.363 -19.495 1.00 95.56 339 LYS A C 1
ATOM 2775 O O . LYS A 1 339 ? 5.747 -9.594 -20.681 1.00 95.56 339 LYS A O 1
ATOM 2780 N N . SER A 1 340 ? 6.430 -8.980 -18.622 1.00 93.19 340 SER A N 1
ATOM 2781 C CA . SER A 1 340 ? 7.845 -8.904 -19.001 1.00 93.19 340 SER A CA 1
ATOM 2782 C C . SER A 1 340 ? 8.381 -10.299 -19.348 1.00 93.19 340 SER A C 1
ATOM 2784 O O . SER A 1 340 ? 7.980 -11.312 -18.769 1.00 93.19 340 SER A O 1
ATOM 2786 N N . LYS A 1 341 ? 9.284 -10.372 -20.334 1.00 87.88 341 LYS A N 1
ATOM 2787 C CA . LYS A 1 341 ? 9.903 -11.643 -20.762 1.00 87.88 341 LYS A CA 1
ATOM 2788 C C . LYS A 1 341 ? 11.074 -12.068 -19.876 1.00 87.88 341 LYS A C 1
ATOM 2790 O O . LYS A 1 341 ? 11.492 -13.220 -19.938 1.00 87.88 341 LYS A O 1
ATOM 2795 N N . LYS A 1 342 ? 11.647 -11.127 -19.128 1.00 80.81 342 LYS A N 1
ATOM 2796 C CA . LYS A 1 342 ? 12.865 -11.299 -18.338 1.00 80.81 342 LYS A CA 1
ATOM 2797 C C . LYS A 1 342 ? 12.719 -10.615 -16.983 1.00 80.81 342 LYS A C 1
ATOM 2799 O O . LYS A 1 342 ? 11.851 -9.754 -16.811 1.00 80.81 342 LYS A O 1
ATOM 2804 N N . ALA A 1 343 ? 13.630 -11.003 -16.100 1.00 72.25 343 ALA A N 1
ATOM 2805 C CA . ALA A 1 343 ? 13.993 -10.292 -14.891 1.00 72.25 343 ALA A CA 1
ATOM 2806 C C . ALA A 1 343 ? 14.387 -8.846 -15.217 1.00 72.25 343 ALA A C 1
ATOM 2808 O O . ALA A 1 343 ? 15.402 -8.625 -15.882 1.00 72.25 343 ALA A O 1
ATOM 2809 N N . MET A 1 344 ? 13.559 -7.880 -14.813 1.00 72.19 344 MET A N 1
ATOM 2810 C CA . MET A 1 344 ? 13.803 -6.455 -15.075 1.00 72.19 344 MET A CA 1
ATOM 2811 C C . MET A 1 344 ? 14.368 -5.731 -13.859 1.00 72.19 344 MET A C 1
ATOM 2813 O O . MET A 1 344 ? 15.264 -4.898 -14.000 1.00 72.19 344 MET A O 1
ATOM 2817 N N . LEU A 1 345 ? 13.886 -6.072 -12.665 1.00 72.38 345 LEU A N 1
ATOM 2818 C CA . LEU A 1 345 ? 14.208 -5.363 -11.426 1.00 72.38 345 LEU A CA 1
ATOM 2819 C C . LEU A 1 345 ? 15.186 -6.144 -10.540 1.00 72.38 345 LEU A C 1
ATOM 2821 O O . LEU A 1 345 ? 15.691 -5.604 -9.554 1.00 72.38 345 LEU A O 1
ATOM 2825 N N . SER A 1 346 ? 15.464 -7.405 -10.892 1.00 55.62 346 SER A N 1
ATOM 2826 C CA . SER A 1 346 ? 16.275 -8.378 -10.158 1.00 55.62 346 SER A CA 1
ATOM 2827 C C . SER A 1 346 ? 16.084 -8.248 -8.646 1.00 55.62 346 SER A C 1
ATOM 2829 O O . SER A 1 346 ? 17.029 -8.285 -7.859 1.00 55.62 346 SER A O 1
ATOM 2831 N N . SER A 1 347 ? 14.816 -8.136 -8.236 1.00 54.94 347 SER A N 1
ATOM 2832 C CA . SER A 1 347 ? 14.298 -8.442 -6.904 1.00 54.94 347 SER A CA 1
ATOM 2833 C C . SER A 1 347 ? 14.935 -7.764 -5.684 1.00 54.94 347 SER A C 1
ATOM 2835 O O . SER A 1 347 ? 15.402 -8.444 -4.777 1.00 54.94 347 SER A O 1
ATOM 2837 N N . GLY A 1 348 ? 14.906 -6.436 -5.563 1.00 46.16 348 GLY A N 1
ATOM 2838 C CA . GLY A 1 348 ? 15.277 -5.840 -4.274 1.00 46.16 348 GLY A CA 1
ATOM 2839 C C . GLY A 1 348 ? 15.024 -4.371 -4.079 1.00 46.16 348 GLY A C 1
ATOM 2840 O O . GLY A 1 348 ? 15.831 -3.742 -3.404 1.00 46.16 348 GLY A O 1
ATOM 2841 N N . CYS A 1 349 ? 13.879 -3.871 -4.538 1.00 47.72 349 CYS A N 1
ATOM 2842 C CA . CYS A 1 349 ? 13.301 -2.740 -3.830 1.00 47.72 349 CYS A CA 1
ATOM 2843 C C . CYS A 1 349 ? 13.070 -3.215 -2.394 1.00 47.72 349 CYS A C 1
ATOM 2845 O O . CYS A 1 349 ? 12.309 -4.161 -2.152 1.00 47.72 349 CYS A O 1
ATOM 2847 N N . SER A 1 350 ? 13.860 -2.671 -1.475 1.00 51.50 350 SER A N 1
ATOM 2848 C CA . SER A 1 350 ? 13.859 -3.089 -0.088 1.00 51.50 350 SER A CA 1
ATOM 2849 C C . SER A 1 350 ? 12.549 -2.711 0.611 1.00 51.50 350 SER A C 1
ATOM 2851 O O . SER A 1 350 ? 11.558 -2.422 -0.043 1.00 51.50 350 SER A O 1
ATOM 2853 N N . HIS A 1 351 ? 12.481 -2.795 1.941 1.00 52.72 351 HIS A N 1
ATOM 2854 C CA . HIS A 1 351 ? 11.252 -2.767 2.747 1.00 52.72 351 HIS A CA 1
ATOM 2855 C C . HIS A 1 351 ? 10.285 -1.577 2.542 1.00 52.72 351 HIS A C 1
ATOM 2857 O O . HIS A 1 351 ? 9.218 -1.590 3.159 1.00 52.72 351 HIS A O 1
ATOM 2863 N N . TYR A 1 352 ? 10.578 -0.632 1.652 1.00 54.06 352 TYR A N 1
ATOM 2864 C CA . TYR A 1 352 ? 9.843 0.602 1.419 1.00 54.06 352 TYR A CA 1
ATOM 2865 C C . TYR A 1 352 ? 9.605 0.819 -0.082 1.00 54.06 352 TYR A C 1
ATOM 2867 O O . TYR A 1 352 ? 10.414 0.400 -0.906 1.00 54.06 352 TYR A O 1
ATOM 2875 N N . GLU A 1 353 ? 8.473 1.436 -0.407 1.00 57.62 353 GLU A N 1
ATOM 2876 C CA . GLU A 1 353 ? 8.010 1.829 -1.744 1.00 57.62 353 GLU A CA 1
ATOM 2877 C C . GLU A 1 353 ? 9.039 2.764 -2.405 1.00 57.62 353 GLU A C 1
ATOM 2879 O O . GLU A 1 353 ? 9.036 3.963 -2.156 1.00 57.62 353 GLU A O 1
ATOM 2884 N N . ARG A 1 354 ? 10.002 2.212 -3.151 1.00 72.56 354 ARG A N 1
ATOM 2885 C CA . ARG A 1 354 ? 11.185 2.943 -3.648 1.00 72.56 354 ARG A CA 1
ATOM 2886 C C . ARG A 1 354 ? 11.375 2.802 -5.160 1.00 72.56 354 ARG A C 1
ATOM 2888 O O . ARG A 1 354 ? 12.493 2.673 -5.660 1.00 72.56 354 ARG A O 1
ATOM 2895 N N . SER A 1 355 ? 10.256 2.786 -5.880 1.00 83.00 355 SER A N 1
ATOM 2896 C CA . SER A 1 355 ? 10.204 3.147 -7.296 1.00 83.00 355 SER A CA 1
ATOM 2897 C C . SER A 1 355 ? 9.612 4.540 -7.431 1.00 83.00 355 SER A C 1
ATOM 2899 O O . SER A 1 355 ? 8.710 4.904 -6.683 1.00 83.00 355 SER A O 1
ATOM 2901 N N . ALA A 1 356 ? 10.106 5.297 -8.400 1.00 88.75 356 ALA A N 1
ATOM 2902 C CA . ALA A 1 356 ? 9.450 6.507 -8.856 1.00 88.75 356 ALA A CA 1
ATOM 2903 C C . ALA A 1 356 ? 8.708 6.224 -10.160 1.00 88.75 356 ALA A C 1
ATOM 2905 O O . ALA A 1 356 ? 9.078 5.325 -10.925 1.00 88.75 356 ALA A O 1
ATOM 2906 N N . ARG A 1 357 ? 7.660 7.006 -10.400 1.00 93.19 357 ARG A N 1
ATOM 2907 C CA . ARG A 1 357 ? 6.806 6.882 -11.573 1.00 93.19 357 ARG A CA 1
ATOM 2908 C C . ARG A 1 357 ? 6.374 8.257 -12.060 1.00 93.19 357 ARG A C 1
ATOM 2910 O O . ARG A 1 357 ? 5.755 8.994 -11.292 1.00 93.19 357 ARG A O 1
ATOM 2917 N N . GLY A 1 358 ? 6.601 8.512 -13.338 1.00 93.94 358 GLY A N 1
ATOM 2918 C CA . GLY A 1 358 ? 6.152 9.697 -14.057 1.00 93.94 358 GLY A CA 1
ATOM 2919 C C . GLY A 1 358 ? 6.630 9.656 -15.504 1.00 93.94 358 GLY A C 1
ATOM 2920 O O . GLY A 1 358 ? 7.428 8.790 -15.859 1.00 93.94 358 GLY A O 1
ATOM 2921 N N . ASP A 1 359 ? 6.142 10.582 -16.318 1.00 95.06 359 ASP A N 1
ATOM 2922 C CA . ASP A 1 359 ? 6.647 10.835 -17.668 1.00 95.06 359 ASP A CA 1
ATOM 2923 C C . ASP A 1 359 ? 8.004 11.548 -17.584 1.00 95.06 359 ASP A C 1
ATOM 2925 O O . ASP A 1 359 ? 8.088 12.768 -17.435 1.00 95.06 359 ASP A O 1
ATOM 2929 N N . PHE A 1 360 ? 9.085 10.772 -17.621 1.00 94.62 360 PHE A N 1
ATOM 2930 C CA . PHE A 1 360 ? 10.450 11.287 -17.504 1.00 94.62 360 PHE A CA 1
ATOM 2931 C C . PHE A 1 360 ? 11.105 11.504 -18.872 1.00 94.62 360 PHE A C 1
ATOM 2933 O O . PHE A 1 360 ? 12.242 11.989 -18.951 1.00 94.62 360 PHE A O 1
ATOM 2940 N N . THR A 1 361 ? 10.426 11.122 -19.954 1.00 93.75 361 THR A N 1
ATOM 2941 C CA . THR A 1 361 ? 10.889 11.316 -21.331 1.00 93.75 361 THR A CA 1
ATOM 2942 C C . THR A 1 361 ? 10.188 12.466 -22.053 1.00 93.75 361 THR A C 1
ATOM 2944 O O . THR A 1 361 ? 10.704 12.934 -23.072 1.00 93.75 361 THR A O 1
ATOM 2947 N N . GLY A 1 362 ? 9.083 12.972 -21.505 1.00 93.31 362 GLY A N 1
ATOM 2948 C CA . GLY A 1 362 ? 8.261 14.021 -22.098 1.00 93.31 362 GLY A CA 1
ATOM 2949 C C . GLY A 1 362 ? 7.380 13.515 -23.240 1.00 93.31 362 GLY A C 1
ATOM 2950 O O . GLY A 1 362 ? 6.914 14.324 -24.048 1.00 93.31 362 GLY A O 1
ATOM 2951 N N . ASP A 1 363 ? 7.194 12.198 -23.364 1.00 94.06 363 ASP A N 1
ATOM 2952 C CA . ASP A 1 363 ? 6.297 11.611 -24.358 1.00 94.06 363 ASP A CA 1
ATOM 2953 C C . ASP A 1 363 ? 4.869 11.438 -23.812 1.00 94.06 363 ASP A C 1
ATOM 2955 O O . ASP A 1 363 ? 3.954 11.137 -24.574 1.00 94.06 363 ASP A O 1
ATOM 2959 N N . GLY A 1 364 ? 4.660 11.710 -22.521 1.00 92.75 364 GLY A N 1
ATOM 2960 C CA . GLY A 1 364 ? 3.414 11.626 -21.763 1.00 92.75 364 GLY A CA 1
ATOM 2961 C C . GLY A 1 364 ? 2.953 10.200 -21.431 1.00 92.75 364 GLY A C 1
ATOM 2962 O O . GLY A 1 364 ? 1.817 10.024 -20.979 1.00 92.75 364 GLY A O 1
ATOM 2963 N N . ILE A 1 365 ? 3.794 9.195 -21.663 1.00 95.75 365 ILE A N 1
ATOM 2964 C CA . ILE A 1 365 ? 3.655 7.857 -21.097 1.00 95.75 365 ILE A CA 1
ATOM 2965 C C . ILE A 1 365 ? 4.497 7.805 -19.821 1.00 95.75 365 ILE A C 1
ATOM 2967 O O . ILE A 1 365 ? 5.609 8.310 -19.758 1.00 95.75 365 ILE A O 1
ATOM 2971 N N . ASP A 1 366 ? 3.946 7.213 -18.765 1.00 96.50 366 ASP A N 1
ATOM 2972 C CA . ASP A 1 366 ? 4.671 7.075 -17.508 1.00 96.50 366 ASP A CA 1
ATOM 2973 C C . ASP A 1 366 ? 5.781 6.014 -17.651 1.00 96.50 366 ASP A C 1
ATOM 2975 O O . ASP A 1 366 ? 5.547 4.880 -18.083 1.00 96.50 366 ASP A O 1
ATOM 2979 N N . GLU A 1 367 ? 6.976 6.341 -17.170 1.00 96.06 367 GLU A N 1
ATOM 2980 C CA . GLU A 1 367 ? 8.057 5.399 -16.908 1.00 96.06 367 GLU A CA 1
ATOM 2981 C C . GLU A 1 367 ? 8.053 4.922 -15.452 1.00 96.06 367 GLU A C 1
ATOM 2983 O O . GLU A 1 367 ? 7.464 5.521 -14.548 1.00 96.06 367 GLU A O 1
ATOM 2988 N N . ILE A 1 368 ? 8.796 3.843 -15.203 1.00 94.88 368 ILE A N 1
ATOM 2989 C CA . ILE A 1 368 ? 9.175 3.401 -13.862 1.00 94.88 368 ILE A CA 1
ATOM 2990 C C . ILE A 1 368 ? 10.680 3.539 -13.710 1.00 94.88 368 ILE A C 1
ATOM 2992 O O . ILE A 1 368 ? 11.450 2.944 -14.465 1.00 94.88 368 ILE A O 1
ATOM 2996 N N . VAL A 1 369 ? 11.106 4.264 -12.682 1.00 93.69 369 VAL A N 1
ATOM 2997 C CA . VAL A 1 369 ? 12.508 4.346 -12.277 1.00 93.69 369 VAL A CA 1
ATOM 2998 C C . VAL A 1 369 ? 12.681 3.573 -10.984 1.00 93.69 369 VAL A C 1
ATOM 3000 O O . VAL A 1 369 ? 12.038 3.859 -9.975 1.00 93.69 369 VAL A O 1
ATOM 3003 N N . ALA A 1 370 ? 13.555 2.574 -11.008 1.00 91.69 370 ALA A N 1
ATOM 3004 C CA . ALA A 1 370 ? 13.774 1.703 -9.866 1.00 91.69 370 ALA A CA 1
ATOM 3005 C C . ALA A 1 370 ? 15.250 1.356 -9.698 1.00 91.69 370 ALA A C 1
ATOM 3007 O O . ALA A 1 370 ? 15.992 1.156 -10.665 1.00 91.69 370 ALA A O 1
ATOM 3008 N N . GLY A 1 371 ? 15.653 1.253 -8.437 1.00 88.81 371 GLY A N 1
ATOM 3009 C CA . GLY A 1 371 ? 16.935 0.688 -8.055 1.00 88.81 371 GLY A CA 1
ATOM 3010 C C . GLY A 1 371 ? 16.858 -0.836 -7.965 1.00 88.81 371 GLY A C 1
ATOM 3011 O O . GLY A 1 371 ? 15.808 -1.408 -7.659 1.00 88.81 371 GLY A O 1
ATOM 3012 N N . THR A 1 372 ? 17.964 -1.509 -8.266 1.00 87.19 372 THR A N 1
ATOM 3013 C CA . THR A 1 372 ? 18.015 -2.969 -8.387 1.00 87.19 372 THR A CA 1
ATOM 3014 C C . THR A 1 372 ? 19.097 -3.599 -7.505 1.00 87.19 372 THR A C 1
ATOM 3016 O O . THR A 1 372 ? 20.033 -2.937 -7.048 1.00 87.19 372 THR A O 1
ATOM 3019 N N . ARG A 1 373 ? 19.009 -4.918 -7.252 1.00 82.81 373 ARG A N 1
ATOM 3020 C CA . ARG A 1 373 ? 20.023 -5.630 -6.439 1.00 82.81 373 ARG A CA 1
ATOM 3021 C C . ARG A 1 373 ? 21.361 -5.825 -7.125 1.00 82.81 373 ARG A C 1
ATOM 3023 O O . ARG A 1 373 ? 22.375 -5.889 -6.439 1.00 82.81 373 ARG A O 1
ATOM 3030 N N . ASP A 1 374 ? 21.353 -5.931 -8.450 1.00 85.00 374 ASP A N 1
ATOM 3031 C CA . ASP A 1 374 ? 22.566 -5.942 -9.275 1.00 85.00 374 ASP A CA 1
ATOM 3032 C C . ASP A 1 374 ? 23.253 -4.562 -9.297 1.00 85.00 374 ASP A C 1
ATOM 3034 O O . ASP A 1 374 ? 24.331 -4.415 -9.868 1.00 85.00 374 ASP A O 1
ATOM 3038 N N . GLY A 1 375 ? 22.674 -3.570 -8.612 1.00 88.56 375 GLY A N 1
ATOM 3039 C CA . GLY A 1 375 ? 23.270 -2.269 -8.366 1.00 88.56 375 GLY A CA 1
ATOM 3040 C C . GLY A 1 375 ? 23.196 -1.338 -9.545 1.00 88.56 375 GLY A C 1
ATOM 3041 O O . GLY A 1 375 ? 24.152 -0.621 -9.819 1.00 88.56 375 GLY A O 1
ATOM 3042 N N . TYR A 1 376 ? 22.060 -1.344 -10.227 1.00 91.25 376 TYR A N 1
ATOM 3043 C CA . TYR A 1 376 ? 21.748 -0.396 -11.276 1.00 91.25 376 TYR A CA 1
ATOM 3044 C C . TYR A 1 376 ? 20.510 0.405 -10.889 1.00 91.25 376 TYR A C 1
ATOM 3046 O O . TYR A 1 376 ? 19.630 -0.060 -10.169 1.00 91.25 376 TYR A O 1
ATOM 3054 N N . ILE A 1 377 ? 20.430 1.619 -11.409 1.00 92.31 377 ILE A N 1
ATOM 3055 C CA . ILE A 1 377 ? 19.166 2.328 -11.554 1.00 92.31 377 ILE A CA 1
ATOM 3056 C C . ILE A 1 377 ? 18.709 2.067 -12.981 1.00 92.31 377 ILE A C 1
ATOM 3058 O O . ILE A 1 377 ? 19.475 2.279 -13.927 1.00 92.31 377 ILE A O 1
ATOM 3062 N N . LYS A 1 378 ? 17.483 1.575 -13.134 1.00 93.75 378 LYS A N 1
ATOM 3063 C CA . LYS A 1 378 ? 16.871 1.288 -14.431 1.00 93.75 378 LYS A CA 1
ATOM 3064 C C . LYS A 1 378 ? 15.636 2.162 -14.592 1.00 93.75 378 LYS A C 1
ATOM 3066 O O . LYS A 1 378 ? 14.811 2.231 -13.685 1.00 93.75 378 LYS A O 1
ATOM 3071 N N . MET A 1 379 ? 15.529 2.802 -15.750 1.00 95.19 379 MET A N 1
ATOM 3072 C CA . MET A 1 379 ? 14.311 3.445 -16.229 1.00 95.19 379 MET A CA 1
ATOM 3073 C C . MET A 1 379 ? 13.658 2.500 -17.232 1.00 95.19 379 MET A C 1
ATOM 3075 O O . MET A 1 379 ? 14.305 2.070 -18.194 1.00 95.19 379 MET A O 1
ATOM 3079 N N . ILE A 1 380 ? 12.412 2.139 -16.965 1.00 95.31 380 ILE A N 1
ATOM 3080 C CA . ILE A 1 380 ? 11.664 1.109 -17.674 1.00 95.31 380 ILE A CA 1
ATOM 3081 C C . ILE A 1 380 ? 10.402 1.751 -18.244 1.00 95.31 380 ILE A C 1
ATOM 3083 O O . ILE A 1 380 ? 9.631 2.339 -17.489 1.00 95.31 380 ILE A O 1
ATOM 3087 N N . ASP A 1 381 ? 10.196 1.622 -19.553 1.00 95.06 381 ASP A N 1
ATOM 3088 C CA . ASP A 1 381 ? 8.979 2.105 -20.214 1.00 95.06 381 ASP A CA 1
ATOM 3089 C C . ASP A 1 381 ? 7.767 1.200 -19.903 1.00 95.06 381 ASP A C 1
ATOM 3091 O O . ASP A 1 381 ? 7.891 0.089 -19.365 1.00 95.06 381 ASP A O 1
ATOM 3095 N N . GLY A 1 382 ? 6.564 1.627 -20.286 1.00 91.44 382 GLY A N 1
ATOM 3096 C CA . GLY A 1 382 ? 5.363 0.810 -20.102 1.00 91.44 382 GLY A CA 1
ATOM 3097 C C . GLY A 1 382 ? 5.333 -0.487 -20.926 1.00 91.44 382 GLY A C 1
ATOM 3098 O O . GLY A 1 382 ? 4.565 -1.408 -20.623 1.00 91.44 382 GLY A O 1
ATOM 3099 N N . PHE A 1 383 ? 6.198 -0.628 -21.938 1.00 94.00 383 PHE A N 1
ATOM 3100 C CA . PHE A 1 383 ? 6.436 -1.869 -22.693 1.00 94.00 383 PHE A CA 1
ATOM 3101 C C . PHE A 1 383 ? 7.397 -2.830 -21.994 1.00 94.00 383 PHE A C 1
ATOM 3103 O O . PHE A 1 383 ? 7.616 -3.944 -22.483 1.00 94.00 383 PHE A O 1
ATOM 3110 N N . PHE A 1 384 ? 7.881 -2.449 -20.814 1.00 94.81 384 PHE A N 1
ATOM 3111 C CA . PHE A 1 384 ? 8.910 -3.148 -20.075 1.00 94.81 384 PHE A CA 1
ATOM 3112 C C . PHE A 1 384 ? 10.194 -3.278 -20.896 1.00 94.81 384 PHE A C 1
ATOM 3114 O O . PHE A 1 384 ? 10.782 -4.351 -20.940 1.00 94.81 384 PHE A O 1
ATOM 3121 N N . ASN A 1 385 ? 10.641 -2.215 -21.557 1.00 94.50 385 ASN A N 1
ATOM 3122 C CA . ASN A 1 385 ? 12.003 -2.091 -22.061 1.00 94.50 385 ASN A CA 1
ATOM 3123 C C . ASN A 1 385 ? 12.802 -1.197 -21.117 1.00 94.50 385 ASN A C 1
ATOM 3125 O O . ASN A 1 385 ? 12.305 -0.186 -20.630 1.00 94.50 385 ASN A O 1
ATOM 3129 N N . ILE A 1 386 ? 14.062 -1.554 -20.873 1.00 94.56 386 ILE A N 1
ATOM 3130 C CA . ILE A 1 386 ? 14.990 -0.668 -20.168 1.00 94.56 386 ILE A CA 1
ATOM 3131 C C . ILE A 1 386 ? 15.436 0.395 -21.171 1.00 94.56 386 ILE A C 1
ATOM 3133 O O . ILE A 1 386 ? 16.176 0.078 -22.103 1.00 94.56 386 ILE A O 1
ATOM 3137 N N . ILE A 1 387 ? 14.988 1.634 -20.987 1.00 96.19 387 ILE A N 1
ATOM 3138 C CA . ILE A 1 387 ? 15.301 2.749 -21.893 1.00 96.19 387 ILE A CA 1
ATOM 3139 C C . ILE A 1 387 ? 16.505 3.569 -21.420 1.00 96.19 387 ILE A C 1
ATOM 3141 O O . ILE A 1 387 ? 17.213 4.158 -22.235 1.00 96.19 387 ILE A O 1
ATOM 3145 N N . LYS A 1 388 ? 16.792 3.564 -20.111 1.00 95.62 388 LYS A N 1
ATOM 3146 C CA . LYS A 1 388 ? 18.029 4.108 -19.531 1.00 95.62 388 LYS A CA 1
ATOM 3147 C C . LYS A 1 388 ? 18.519 3.219 -18.393 1.00 95.62 388 LYS A C 1
ATOM 3149 O O . LYS A 1 388 ? 17.725 2.627 -17.661 1.00 95.62 388 LYS A O 1
ATOM 3154 N N . GLN A 1 389 ? 19.837 3.157 -18.227 1.00 95.19 389 GLN A N 1
ATOM 3155 C CA . GLN A 1 389 ? 20.480 2.439 -17.132 1.00 95.19 389 GLN A CA 1
ATOM 3156 C C . GLN A 1 389 ? 21.696 3.221 -16.633 1.00 95.19 389 GLN A C 1
ATOM 3158 O O . GLN A 1 389 ? 22.480 3.730 -17.434 1.00 95.19 389 GLN A O 1
ATOM 3163 N N . SER A 1 390 ? 21.869 3.301 -15.314 1.00 94.00 390 SER A N 1
ATOM 3164 C CA . SER A 1 390 ? 23.072 3.879 -14.715 1.00 94.00 390 SER A CA 1
ATOM 3165 C C . SER A 1 390 ? 24.312 3.009 -14.963 1.00 94.00 390 SER A C 1
ATOM 3167 O O . SER A 1 390 ? 24.234 1.865 -15.418 1.00 94.00 390 SER A O 1
ATOM 3169 N N . LYS A 1 391 ? 25.485 3.508 -14.561 1.00 93.62 391 LYS A N 1
ATOM 3170 C CA . LYS A 1 391 ? 26.634 2.629 -14.292 1.00 93.62 391 LYS A CA 1
ATOM 3171 C C . LYS A 1 391 ? 26.290 1.614 -13.190 1.00 93.62 391 LYS A C 1
ATOM 3173 O O . LYS A 1 391 ? 25.390 1.858 -12.384 1.00 93.62 391 LYS A O 1
ATOM 3178 N N . GLY A 1 392 ? 27.029 0.509 -13.141 1.00 92.25 392 GLY A N 1
ATOM 3179 C CA . GLY A 1 392 ? 26.907 -0.476 -12.067 1.00 92.25 392 GLY A CA 1
ATOM 3180 C C . GLY A 1 392 ? 27.582 -0.001 -10.780 1.00 92.25 392 GLY A C 1
ATOM 3181 O O . GLY A 1 392 ? 28.721 0.465 -10.805 1.00 92.25 392 GLY A O 1
ATOM 3182 N N . TYR A 1 393 ? 26.884 -0.148 -9.658 1.00 88.94 393 TYR A N 1
ATOM 3183 C CA . TYR A 1 393 ? 27.366 0.152 -8.307 1.00 88.94 393 TYR A CA 1
ATOM 3184 C C . TYR A 1 393 ? 27.734 -1.113 -7.515 1.00 88.94 393 TYR A C 1
ATOM 3186 O O . TYR A 1 393 ? 28.251 -1.005 -6.406 1.00 88.94 393 TYR A O 1
ATOM 3194 N N . ASN A 1 394 ? 27.492 -2.311 -8.071 1.00 88.56 394 ASN A N 1
ATOM 3195 C CA . ASN A 1 394 ? 27.783 -3.619 -7.456 1.00 88.56 394 ASN A CA 1
ATOM 3196 C C . ASN A 1 394 ? 27.196 -3.797 -6.040 1.00 88.56 394 ASN A C 1
ATOM 3198 O O . ASN A 1 394 ? 27.716 -4.567 -5.232 1.00 88.56 394 ASN A O 1
ATOM 3202 N N . ARG A 1 395 ? 26.128 -3.062 -5.721 1.00 86.75 395 ARG A N 1
ATOM 3203 C CA . ARG A 1 395 ? 25.438 -3.050 -4.426 1.00 86.75 395 ARG A CA 1
ATOM 3204 C C . ARG A 1 395 ? 23.973 -2.730 -4.634 1.00 86.75 395 ARG A C 1
ATOM 3206 O O . ARG A 1 395 ? 23.648 -2.016 -5.569 1.00 86.75 395 ARG A O 1
ATOM 3213 N N . ILE A 1 396 ? 23.112 -3.172 -3.721 1.00 85.31 396 ILE A N 1
ATOM 3214 C CA . ILE A 1 396 ? 21.695 -2.792 -3.737 1.00 85.31 396 ILE A CA 1
ATOM 3215 C C . ILE A 1 396 ? 21.586 -1.265 -3.696 1.00 85.31 396 ILE A C 1
ATOM 3217 O O . ILE A 1 396 ? 22.116 -0.626 -2.782 1.00 85.31 396 ILE A O 1
ATOM 3221 N N . ILE A 1 397 ? 20.877 -0.717 -4.676 1.00 86.25 397 ILE A N 1
ATOM 3222 C CA . ILE A 1 397 ? 20.555 0.701 -4.764 1.00 86.25 397 ILE A CA 1
ATOM 3223 C C . ILE A 1 397 ? 19.041 0.862 -4.667 1.00 86.25 397 ILE A C 1
ATOM 3225 O O . ILE A 1 397 ? 18.293 0.089 -5.260 1.00 86.25 397 ILE A O 1
ATOM 3229 N N . ASP A 1 398 ? 18.594 1.833 -3.881 1.00 85.88 398 ASP A N 1
ATOM 3230 C CA . ASP A 1 398 ? 17.184 2.164 -3.717 1.00 85.88 398 ASP A CA 1
ATOM 3231 C C . ASP A 1 398 ? 16.937 3.578 -4.271 1.00 85.88 398 ASP A C 1
ATOM 3233 O O . ASP A 1 398 ? 17.659 4.506 -3.909 1.00 85.88 398 ASP A O 1
ATOM 3237 N N . VAL A 1 399 ? 15.917 3.766 -5.113 1.00 88.00 399 VAL A N 1
ATOM 3238 C CA . VAL A 1 399 ? 15.525 5.100 -5.605 1.00 88.00 399 VAL A CA 1
ATOM 3239 C C . VAL A 1 399 ? 14.650 5.773 -4.549 1.00 88.00 399 VAL A C 1
ATOM 3241 O O . VAL A 1 399 ? 13.697 5.181 -4.055 1.00 88.00 399 VAL A O 1
ATOM 3244 N N . ILE A 1 400 ? 15.005 6.991 -4.152 1.00 85.00 400 ILE A N 1
ATOM 3245 C CA . ILE A 1 400 ? 14.273 7.763 -3.140 1.00 85.00 400 ILE A CA 1
ATOM 3246 C C . ILE A 1 400 ? 13.263 8.680 -3.820 1.00 85.00 400 ILE A C 1
ATOM 3248 O O . ILE A 1 400 ? 12.114 8.735 -3.396 1.00 85.00 400 ILE A O 1
ATOM 3252 N N . ALA A 1 401 ? 13.706 9.400 -4.848 1.00 87.38 401 ALA A N 1
ATOM 3253 C CA . ALA A 1 401 ? 12.902 10.384 -5.554 1.00 87.38 401 ALA A CA 1
ATOM 3254 C C . ALA A 1 401 ? 13.446 10.597 -6.968 1.00 87.38 401 ALA A C 1
ATOM 3256 O O . ALA A 1 401 ? 14.631 10.364 -7.225 1.00 87.38 401 ALA A O 1
ATOM 3257 N N . VAL A 1 402 ? 12.568 11.035 -7.866 1.00 90.19 402 VAL A N 1
ATOM 3258 C CA . VAL A 1 402 ? 12.920 11.452 -9.222 1.00 90.19 402 VAL A CA 1
ATOM 3259 C C . VAL A 1 402 ? 12.212 12.767 -9.487 1.00 90.19 402 VAL A C 1
ATOM 3261 O O . VAL A 1 402 ? 10.995 12.767 -9.622 1.00 90.19 402 VAL A O 1
ATOM 3264 N N . GLU A 1 403 ? 12.968 13.856 -9.482 1.00 90.81 403 GLU A N 1
ATOM 3265 C CA . GLU A 1 403 ? 12.474 15.233 -9.556 1.00 90.81 403 GLU A CA 1
ATOM 3266 C C . GLU A 1 403 ? 13.542 16.126 -10.185 1.00 90.81 403 GLU A C 1
ATOM 3268 O O . GLU A 1 403 ? 14.722 15.783 -10.161 1.00 90.81 403 GLU A O 1
ATOM 3273 N N . ASP A 1 404 ? 13.134 17.275 -10.716 1.00 88.75 404 ASP A N 1
ATOM 3274 C CA . ASP A 1 404 ? 14.045 18.321 -11.196 1.00 88.75 404 ASP A CA 1
ATOM 3275 C C . ASP A 1 404 ? 14.642 19.076 -9.993 1.00 88.75 404 ASP A C 1
ATOM 3277 O O . ASP A 1 404 ? 14.077 20.043 -9.471 1.00 88.75 404 ASP A O 1
ATOM 3281 N N . PHE A 1 405 ? 15.756 18.564 -9.466 1.00 85.00 405 PHE A N 1
ATOM 3282 C CA . PHE A 1 405 ? 16.375 19.070 -8.241 1.00 85.00 405 PHE A CA 1
ATOM 3283 C C . PHE A 1 405 ? 17.199 20.335 -8.482 1.00 85.00 405 PHE A C 1
ATOM 3285 O O . PHE A 1 405 ? 17.450 21.081 -7.524 1.00 85.00 405 PHE A O 1
ATOM 3292 N N . ASP A 1 406 ? 17.645 20.580 -9.716 1.00 89.06 406 ASP A N 1
ATOM 3293 C CA . ASP A 1 406 ? 18.435 21.760 -10.072 1.00 89.06 406 ASP A CA 1
ATOM 3294 C C . ASP A 1 406 ? 17.678 22.824 -10.892 1.00 89.06 406 ASP A C 1
ATOM 3296 O O . ASP A 1 406 ? 18.182 23.943 -11.038 1.00 89.06 406 ASP A O 1
ATOM 3300 N N . ASN A 1 407 ? 16.410 22.561 -11.221 1.00 91.12 407 ASN A N 1
ATOM 3301 C CA . ASN A 1 407 ? 15.495 23.404 -11.994 1.00 91.12 407 ASN A CA 1
ATOM 3302 C C . ASN A 1 407 ? 15.966 23.648 -13.441 1.00 91.12 407 ASN A C 1
ATOM 3304 O O . ASN A 1 407 ? 15.746 24.743 -13.976 1.00 91.12 407 ASN A O 1
ATOM 3308 N N . ASP A 1 408 ? 16.638 22.679 -14.074 1.00 92.19 408 ASP A N 1
ATOM 3309 C CA . ASP A 1 408 ? 17.027 22.755 -15.491 1.00 92.19 408 ASP A CA 1
ATOM 3310 C C . ASP A 1 408 ? 15.927 22.273 -16.463 1.00 92.19 408 ASP A C 1
ATOM 3312 O O . ASP A 1 408 ? 16.070 22.387 -17.690 1.00 92.19 408 ASP A O 1
ATOM 3316 N N . GLY A 1 409 ? 14.799 21.805 -15.922 1.00 89.44 409 GLY A N 1
ATOM 3317 C CA . GLY A 1 409 ? 13.672 21.243 -16.654 1.00 89.44 409 GLY A CA 1
ATOM 3318 C C . GLY A 1 409 ? 13.796 19.743 -16.922 1.00 89.44 409 GLY A C 1
ATOM 3319 O O . GLY A 1 409 ? 12.976 19.202 -17.671 1.00 89.44 409 GLY A O 1
ATOM 3320 N N . ARG A 1 410 ? 14.807 19.061 -16.374 1.00 89.62 410 ARG A N 1
ATOM 3321 C CA . ARG A 1 410 ? 15.000 17.614 -16.488 1.00 89.62 410 ARG A CA 1
ATOM 3322 C C . ARG A 1 410 ? 14.975 16.990 -15.096 1.00 89.62 410 ARG A C 1
ATOM 3324 O O . ARG A 1 410 ? 15.534 17.539 -14.167 1.00 89.62 410 ARG A O 1
ATOM 3331 N N . PRO A 1 411 ? 14.332 15.827 -14.929 1.00 90.56 411 PRO A N 1
ATOM 3332 C CA . PRO A 1 411 ? 14.330 15.159 -13.640 1.00 90.56 411 PRO A CA 1
ATOM 3333 C C . PRO A 1 411 ? 15.663 14.440 -13.378 1.00 90.56 411 PRO A C 1
ATOM 3335 O O . PRO A 1 411 ? 16.112 13.610 -14.179 1.00 90.56 411 PRO A O 1
ATOM 3338 N N . GLU A 1 412 ? 16.242 14.680 -12.206 1.00 93.88 412 GLU A N 1
ATOM 3339 C CA . GLU A 1 412 ? 17.345 13.919 -11.622 1.00 93.88 412 GLU A CA 1
ATOM 3340 C C . GLU A 1 412 ? 16.826 12.755 -10.769 1.00 93.88 412 GLU A C 1
ATOM 3342 O O . GLU A 1 412 ? 15.673 12.715 -10.344 1.00 93.88 412 GLU A O 1
ATOM 3347 N N . ILE A 1 413 ? 17.701 11.788 -10.471 1.00 91.88 413 ILE A N 1
ATOM 3348 C CA . ILE A 1 413 ? 17.355 10.610 -9.671 1.00 91.88 413 ILE A CA 1
ATOM 3349 C C . ILE A 1 413 ? 18.139 10.637 -8.363 1.00 91.88 413 ILE A C 1
ATOM 3351 O O . ILE A 1 413 ? 19.319 10.299 -8.328 1.00 91.88 413 ILE A O 1
ATOM 3355 N N . ALA A 1 414 ? 17.460 10.932 -7.258 1.00 90.06 414 ALA A N 1
ATOM 3356 C CA . ALA A 1 414 ? 18.029 10.748 -5.932 1.00 90.06 414 ALA A CA 1
ATOM 3357 C C . ALA A 1 414 ? 17.893 9.279 -5.514 1.00 90.06 414 ALA A C 1
ATOM 3359 O O . ALA A 1 414 ? 16.791 8.741 -5.384 1.00 90.06 414 ALA A O 1
ATOM 3360 N N . ALA A 1 415 ? 19.019 8.625 -5.255 1.00 88.50 415 ALA A N 1
ATOM 3361 C CA . ALA A 1 415 ? 19.087 7.233 -4.842 1.00 88.50 415 ALA A CA 1
ATOM 3362 C C . ALA A 1 415 ? 20.023 7.040 -3.645 1.00 88.50 415 ALA A C 1
ATOM 3364 O O . ALA A 1 415 ? 20.912 7.842 -3.370 1.00 88.50 415 ALA A O 1
ATOM 3365 N N . PHE A 1 416 ? 19.845 5.942 -2.922 1.00 86.00 416 PHE A N 1
ATOM 3366 C CA . PHE A 1 416 ? 20.682 5.565 -1.793 1.00 86.00 416 PHE A CA 1
ATOM 3367 C C . PHE A 1 416 ? 21.304 4.194 -2.012 1.00 86.00 416 PHE A C 1
ATOM 3369 O O . PHE A 1 416 ? 20.616 3.217 -2.313 1.00 86.00 416 PHE A O 1
ATOM 3376 N N . ILE A 1 417 ? 22.617 4.127 -1.809 1.00 86.25 417 ILE A N 1
ATOM 3377 C CA . ILE A 1 417 ? 23.372 2.878 -1.773 1.00 86.25 417 ILE A CA 1
ATOM 3378 C C . ILE A 1 417 ? 23.556 2.506 -0.308 1.00 86.25 417 ILE A C 1
ATOM 3380 O O . ILE A 1 417 ? 24.113 3.285 0.473 1.00 86.25 417 ILE A O 1
ATOM 3384 N N . ARG A 1 418 ? 23.092 1.310 0.064 1.00 77.19 418 ARG A N 1
ATOM 3385 C CA . ARG A 1 418 ? 23.187 0.830 1.447 1.00 77.19 418 ARG A CA 1
ATOM 3386 C C . ARG A 1 418 ? 24.620 0.898 1.971 1.00 77.19 418 ARG A C 1
ATOM 3388 O O . ARG A 1 418 ? 25.559 0.492 1.287 1.00 77.19 418 ARG A O 1
ATOM 3395 N N . ASP A 1 419 ? 24.736 1.394 3.202 1.00 72.50 419 ASP A N 1
ATOM 3396 C CA . ASP A 1 419 ? 25.975 1.524 3.979 1.00 72.50 419 ASP A CA 1
ATOM 3397 C C . ASP A 1 419 ? 27.008 2.516 3.426 1.00 72.50 419 ASP A C 1
ATOM 3399 O O . ASP A 1 419 ? 28.151 2.532 3.881 1.00 72.50 419 ASP A O 1
ATOM 3403 N N . GLU A 1 420 ? 26.628 3.362 2.464 1.00 71.44 420 GLU A N 1
ATOM 3404 C CA . GLU A 1 420 ? 27.555 4.323 1.870 1.00 71.44 420 GLU A CA 1
ATOM 3405 C C . GLU A 1 420 ? 26.995 5.745 1.838 1.00 71.44 420 GLU A C 1
ATOM 3407 O O . GLU A 1 420 ? 27.293 6.550 2.723 1.00 71.44 420 GLU A O 1
ATOM 3412 N N . LYS A 1 421 ? 26.279 6.103 0.767 1.00 75.31 421 LYS A N 1
ATOM 3413 C CA . LYS A 1 421 ? 26.013 7.497 0.390 1.00 75.31 421 LYS A CA 1
ATOM 3414 C C . LYS A 1 421 ? 24.721 7.621 -0.416 1.00 75.31 421 LYS A C 1
ATOM 3416 O O . LYS A 1 421 ? 24.263 6.665 -1.044 1.00 75.31 421 LYS A O 1
ATOM 3421 N N . ILE A 1 422 ? 24.177 8.836 -0.414 1.00 74.31 422 ILE A N 1
ATOM 3422 C CA . ILE A 1 422 ? 23.178 9.280 -1.387 1.00 74.31 422 ILE A CA 1
ATOM 3423 C C . ILE A 1 422 ? 23.910 9.604 -2.695 1.00 74.31 422 ILE A C 1
ATOM 3425 O O . ILE A 1 422 ? 24.981 10.216 -2.674 1.00 74.31 422 ILE A O 1
ATOM 3429 N N . VAL A 1 423 ? 23.340 9.169 -3.812 1.00 71.94 423 VAL A N 1
ATOM 3430 C CA . VAL A 1 423 ? 23.761 9.490 -5.175 1.00 71.94 423 VAL A CA 1
ATOM 3431 C C . VAL A 1 423 ? 22.632 10.296 -5.808 1.00 71.94 423 VAL A C 1
ATOM 3433 O O . VAL A 1 423 ? 21.477 9.899 -5.685 1.00 71.94 423 VAL A O 1
ATOM 3436 N N . ILE A 1 424 ? 22.973 11.421 -6.428 1.00 74.31 424 ILE A N 1
ATOM 3437 C CA . ILE A 1 424 ? 22.081 12.235 -7.262 1.00 74.31 424 ILE A CA 1
ATOM 3438 C C . ILE A 1 424 ? 22.651 12.188 -8.675 1.00 74.31 424 ILE A C 1
ATOM 3440 O O . ILE A 1 424 ? 23.904 12.265 -8.776 1.00 74.31 424 ILE A O 1
#

Mean predicted aligned error: 10.91 Å

Foldseek 3Di:
DPDDPPVVVVVVVVVVVVVVVVVVVDDDADDDPPPDPPDPADWDDWDWDPLAPPPFTWIWTWDDDQFKTKTWTAGPVVRHTPAIFIEGGPDRKDKDWDHDNDPQFIKIWIWDDDDQKIFTAIHGTDVCRRHHYNDCVLCCLVDPDDDDDDDDDDDDPPPRQPTQDMDGHDPPQDPVQADKDKAWADWWAFLVRQIWTKMFIFRHLRLPTWGFIWIHRSPVSHTLDTDTAAFHWQHKDWADFPVHGITKIKTKGALQPSNHGDPRHHSQFIKIFIATPSRHTLDMDTQGGHQKTKDWDWFQQPHPPTIWIWIAIAHPDDDDFVRQKIFTAHRRNRDTPDIDPGNQQQHDPDSDDQWDWDCQPPPRHIWIWFWHQQAKTFIAGSNRDGPDIDPHPSGTKGWDDWAPPRPPPHTDTWIDGPPDDIDD

Radius of gyration: 26.2 Å; Cα contacts (8 Å, |Δi|>4): 953; chains: 1; bounding box: 86×71×70 Å

pLDDT: mean 79.3, std 18.94, range [25.23, 98.44]

Solvent-accessible surface area (backbone atoms only — not comparable to full-atom values): 24053 Å² total; per-residue (Å²): 140,90,79,59,71,64,56,58,51,51,52,49,52,50,51,50,51,49,49,50,54,55,67,68,68,77,68,86,88,75,90,72,85,73,81,67,88,83,70,97,67,86,67,83,48,78,46,80,44,52,43,67,74,79,82,58,50,26,36,39,40,37,38,76,50,86,34,32,41,34,36,38,38,27,40,59,86,78,70,41,78,77,49,59,36,45,41,61,51,97,52,78,53,53,72,45,75,45,75,36,90,46,68,87,40,50,24,36,43,38,34,42,74,57,88,63,28,42,40,31,36,72,44,71,64,42,80,48,53,56,75,39,65,47,59,69,71,83,48,41,88,76,65,79,78,86,84,76,81,86,80,92,71,90,87,68,87,84,75,64,83,70,69,69,45,77,48,67,60,51,92,87,55,50,78,92,35,61,41,76,51,72,45,82,72,49,68,45,33,30,63,88,71,47,70,30,42,34,28,41,31,37,13,85,69,28,46,81,56,57,22,32,42,36,35,28,30,69,90,80,70,41,76,72,41,73,44,59,34,25,25,41,79,67,49,72,49,69,45,56,75,78,80,64,65,27,22,29,39,40,36,23,11,26,3,77,55,59,75,20,66,29,85,94,32,45,7,52,30,7,34,41,38,28,24,42,50,81,58,48,76,66,40,71,44,83,77,41,50,54,52,19,29,33,49,72,49,76,38,24,37,89,42,86,84,49,60,32,31,43,38,36,45,27,45,82,57,94,78,58,72,88,58,26,39,42,34,33,26,40,69,78,73,62,46,76,77,43,66,44,93,50,60,80,51,58,41,29,50,58,103,55,95,26,63,38,76,44,50,85,82,75,80,64,45,23,30,40,37,35,18,11,38,74,8,32,44,38,34,28,43,54,86,65,44,77,81,45,69,56,74,76,66,80,37,47,23,38,26,77,46,65,44,51,83,84,70,82,85,53,69,43,55,37,28,38,37,76,97,75,48,78,46,109

Secondary structure (DSSP, 8-state):
----HHHHHHHHHHHHHHHHHHHTSS-------------SS---EEEEE-SSSSSPPEEEEEEEETTEEEEEEEETTT--EEEEEEEE-SS--EEEEEE-SSTT-EEEEEEEEETTEEEEEEE---TTTSSS---GGGGHHHHTTSS--------S---PPPPSEEEE--TTS-TTT---EEEEEEEEE-TTS-EEEEEEEE-TT-TTS-EEEEEEETTTTEEEEEEEESSEEEEEEEE-SSSSS--EEEEEEE---SS-EETTEESSEEEEEEE-TTS-EEEEEEEEETTEEEEEEEE-SS-TTS-EEEEEEEESS---GGG--EEEE-TTT--EEEE-SS-SS-S---SS--EEEE-SSSSSSPEEEEE-TTS-EEEE-TTS-EEEE----SS-EEEEEEE-SSSSSS-EEEEEETTTEEE-

Nearest PDB structures (foldseek):
  6voa-assembly1_B  TM=4.095E-01  e=6.146E-06  Bos taurus
  6vnw-assembly1_B  TM=4.095E-01  e=9.558E-06  Bos taurus
  8txz-assembly1_A  TM=5.935E-01  e=4.226E-01  Homo sapiens
  8gex-assembly2_B  TM=3.488E-01  e=3.648E-01  Bacteroides thetaiotaomicron
  8gex-assembly3_C  TM=3.373E-01  e=4.662E-01  Bacteroides thetaiotaomicron

Sequence (424 aa):
MKYNRNLNYIMLVHLVLLAVILSCAKYGGKMYYRLHLLWTRNFDITQIADLNNDSNDEILISHPGDQSCQIDVMDWELKTFYKSFRIDFDWKYWVGAFPAENFDSVNFLVSYRRNNKIFYKLLPPTPLTVGKSVHRSFLKNIVSFTQQKEIKTDKIPAKGMKDFITYTKAKDTKESDFHQSMGFLSFFNTPEGKKLALFSVNTGWDKNGKRGVIAYDVKRGRVAWKFYFGSTLVQSKVINFDKKNGDEIVISTYASNNGLSLNGTGDDSSYVFVLNSAGNLLWKRNIGPYWTRVNFETGYFDSYKKPELVVYLGLNRDVKPEHDVMYLIDPLTGKILRKSKKAMLSSGCSHYERSARGDFTGDGIDEIVAGTRDGYIKMIDGFFNIIKQSKGYNRIIDVIAVEDFDNDGRPEIAAFIRDEKIVI